Protein AF-Q0V492-F1 (afdb_monomer)

Radius of gyration: 30.34 Å; Cα contacts (8 Å, |Δi|>4): 897; chains: 1; bounding box: 84×51×76 Å

Secondary structure (DSSP, 8-state):
-EEEE---EE-SS-SS-TTSSTTEE--SSS-TTTTPPPPTTS-EE-PPPEEEE----GGG--GGGS-TT-------TT--SSS------------TTHHHHHHSS--SS--TTS----HHHHTT-----S----TTTS-S-GGG----SEEEE-SSHHHHHHHHHHHHHTT--EEEESS----STTSS---TTSEEEE-TT---EEE-TTSSEEEEETT-BHHHHHHHHGGGTEEES--SSTTSBHHHHHHT----TTHHHH-SSGGGEEEEEEEESEEEEE-TTSTTHHHHHGGGTSTTSS-EEEEEEEEEEE-S-EEEEEEEE-GGGHHHHHHHHHHHHHHGGGGTTEEEEEEEEEETTTTEEEEEEEEEE--SS--GGGGHHHHSSS---SEEEEEEE-HHHHHHTTGGG--TTS------------HHHHHHHHHHHHHHHHHHHTT-TT-EEEEE-----HHHHHHHHHTT---

pLDDT: mean 84.56, std 12.7, range [38.19, 98.75]

Structure (mmCIF, N/CA/C/O backbone):
data_AF-Q0V492-F1
#
_entry.id   AF-Q0V492-F1
#
loop_
_atom_site.group_PDB
_atom_site.id
_atom_site.type_symbol
_atom_site.label_atom_id
_atom_site.label_alt_id
_atom_site.label_comp_id
_atom_site.label_asym_id
_atom_site.label_entity_id
_atom_site.label_seq_id
_atom_site.pdbx_PDB_ins_code
_atom_site.Cartn_x
_atom_site.Cartn_y
_atom_site.Cartn_z
_atom_site.occupancy
_atom_site.B_iso_or_equiv
_atom_site.auth_seq_id
_atom_site.auth_comp_id
_atom_site.auth_asym_id
_atom_site.auth_atom_id
_atom_site.pdbx_PDB_model_num
ATOM 1 N N . MET A 1 1 ? -42.479 15.605 12.321 1.00 64.88 1 MET A N 1
ATOM 2 C CA . MET A 1 1 ? -41.892 15.436 13.664 1.00 64.88 1 MET A CA 1
ATOM 3 C C . MET A 1 1 ? -42.293 14.066 14.164 1.00 64.88 1 MET A C 1
ATOM 5 O O . MET A 1 1 ? -43.455 13.711 13.998 1.00 64.88 1 MET A O 1
ATOM 9 N N . THR A 1 2 ? -41.353 13.321 14.733 1.00 66.19 2 THR A N 1
ATOM 10 C CA . THR A 1 2 ? -41.607 12.007 15.338 1.00 66.19 2 THR A CA 1
ATOM 11 C C . THR A 1 2 ? -41.116 12.039 16.770 1.00 66.19 2 THR A C 1
ATOM 13 O O . THR A 1 2 ? -40.063 12.609 17.050 1.00 66.19 2 THR A O 1
ATOM 16 N N . ALA A 1 3 ? -41.905 11.446 17.656 1.00 72.19 3 ALA A N 1
ATOM 17 C CA . ALA A 1 3 ? -41.688 11.429 19.090 1.00 72.19 3 ALA A CA 1
ATOM 18 C C . ALA A 1 3 ? -41.591 9.972 19.556 1.00 72.19 3 ALA A C 1
ATOM 20 O O . ALA A 1 3 ? -42.542 9.211 19.382 1.00 72.19 3 ALA A O 1
ATOM 21 N N . VAL A 1 4 ? -40.463 9.591 20.155 1.00 75.62 4 VAL A N 1
ATOM 22 C CA . VAL A 1 4 ? -40.263 8.268 20.762 1.00 75.62 4 VAL A CA 1
ATOM 23 C C . VAL A 1 4 ? -40.067 8.448 22.260 1.00 75.62 4 VAL A C 1
ATOM 25 O O . VAL A 1 4 ? -39.144 9.137 22.695 1.00 75.62 4 VAL A O 1
ATOM 28 N N . ARG A 1 5 ? -40.950 7.837 23.055 1.00 80.75 5 ARG A N 1
ATOM 29 C CA . ARG A 1 5 ? -40.878 7.830 24.521 1.00 80.75 5 ARG A CA 1
ATOM 30 C C . ARG A 1 5 ? -40.485 6.444 25.000 1.00 80.75 5 ARG A C 1
ATOM 32 O O . ARG A 1 5 ? -41.190 5.477 24.714 1.00 80.75 5 ARG A O 1
ATOM 39 N N . PHE A 1 6 ? -39.403 6.364 25.757 1.00 85.44 6 PHE A N 1
ATOM 40 C CA . PHE A 1 6 ? -38.942 5.110 26.341 1.00 85.44 6 PHE A CA 1
ATOM 41 C C . PHE A 1 6 ? -39.705 4.802 27.637 1.00 85.44 6 PHE A C 1
ATOM 43 O O . PHE A 1 6 ? -40.257 5.725 28.252 1.00 85.44 6 PHE A O 1
ATOM 50 N N . PRO A 1 7 ? -39.765 3.527 28.060 1.00 90.62 7 PRO A N 1
ATOM 51 C CA . PRO A 1 7 ? -40.366 3.174 29.336 1.00 90.62 7 PRO A CA 1
ATOM 52 C C . PRO A 1 7 ? -39.579 3.797 30.503 1.00 90.62 7 PRO A C 1
ATOM 54 O O . PRO A 1 7 ? -38.363 3.961 30.431 1.00 90.62 7 PRO A O 1
ATOM 57 N N . THR A 1 8 ? -40.275 4.180 31.575 1.00 91.94 8 THR A N 1
ATOM 58 C CA . THR A 1 8 ? -39.713 4.995 32.675 1.00 91.94 8 THR A CA 1
ATOM 59 C C . THR A 1 8 ? -39.751 4.307 34.036 1.00 91.94 8 THR A C 1
ATOM 61 O O . THR A 1 8 ? -39.538 4.956 35.060 1.00 91.94 8 THR A O 1
ATOM 64 N N . CYS A 1 9 ? -40.051 3.014 34.063 1.00 94.12 9 CYS A N 1
ATOM 65 C CA . CYS A 1 9 ? -40.154 2.219 35.276 1.00 94.12 9 CYS A CA 1
ATOM 66 C C . CYS A 1 9 ? -39.221 1.019 35.165 1.00 94.12 9 CYS A C 1
ATOM 68 O O . CYS A 1 9 ? -39.369 0.211 34.256 1.00 94.12 9 CYS A O 1
ATOM 70 N N . TRP A 1 10 ? -38.267 0.913 36.079 1.00 95.94 10 TRP A N 1
ATOM 71 C CA . TRP A 1 10 ? -37.263 -0.141 36.133 1.00 95.94 10 TRP A CA 1
ATOM 72 C C . TRP A 1 10 ? -37.619 -1.176 37.207 1.00 95.94 10 TRP A C 1
ATOM 74 O O . TRP A 1 10 ? -38.143 -0.832 38.271 1.00 95.94 10 TRP A O 1
ATOM 84 N N . ASP A 1 11 ? -37.322 -2.451 36.949 1.00 95.75 11 ASP A N 1
ATOM 85 C CA . ASP A 1 11 ? -37.588 -3.573 37.868 1.00 95.75 11 ASP A CA 1
ATOM 86 C C . ASP A 1 11 ? -36.798 -3.530 39.187 1.00 95.75 11 ASP A C 1
ATOM 88 O O . ASP A 1 11 ? -37.093 -4.275 40.128 1.00 95.75 11 ASP A O 1
ATOM 92 N N . GLY A 1 12 ? -35.819 -2.627 39.283 1.00 94.38 12 GLY A N 1
ATOM 93 C CA . GLY A 1 12 ? -34.984 -2.440 40.464 1.00 94.38 12 GLY A CA 1
ATOM 94 C C . GLY A 1 12 ? -33.934 -3.531 40.663 1.00 94.38 12 GLY A C 1
ATOM 95 O O . GLY A 1 12 ? -33.295 -3.564 41.715 1.00 94.38 12 GLY A O 1
ATOM 96 N N . LYS A 1 13 ? -33.780 -4.451 39.703 1.00 94.19 13 LYS A N 1
ATOM 97 C CA . LYS A 1 13 ? -32.940 -5.647 39.824 1.00 94.19 13 LYS A CA 1
ATOM 98 C C . LYS A 1 13 ? -32.004 -5.828 38.637 1.00 94.19 13 LYS A C 1
ATOM 100 O O . LYS A 1 13 ? -30.811 -6.034 38.847 1.00 94.19 13 LYS A O 1
ATOM 105 N N . ASN A 1 14 ? -32.521 -5.779 37.414 1.00 92.62 14 ASN A N 1
ATOM 106 C CA . ASN A 1 14 ? -31.795 -6.174 36.213 1.00 92.62 14 ASN A CA 1
ATOM 107 C C . ASN A 1 14 ? -31.363 -4.945 35.422 1.00 92.62 14 ASN A C 1
ATOM 109 O O . ASN A 1 14 ? -32.200 -4.245 34.870 1.00 92.62 14 ASN A O 1
ATOM 113 N N . LEU A 1 15 ? -30.058 -4.691 35.317 1.00 87.56 15 LEU A N 1
ATOM 114 C CA . LEU A 1 15 ? -29.553 -3.586 34.487 1.00 87.56 15 LEU A CA 1
ATOM 115 C C . LEU A 1 15 ? -29.897 -3.750 32.997 1.00 87.56 15 LEU A C 1
ATOM 117 O O . LEU A 1 15 ? -29.930 -2.758 32.279 1.00 87.56 15 LEU A O 1
ATOM 121 N N . ASP A 1 16 ? -30.129 -4.988 32.559 1.00 87.19 16 ASP A N 1
ATOM 122 C CA . ASP A 1 16 ? -30.581 -5.362 31.222 1.00 87.19 16 ASP A CA 1
ATOM 123 C C . ASP A 1 16 ? -31.270 -6.740 31.289 1.00 87.19 16 ASP A C 1
ATOM 125 O O . ASP A 1 16 ? -31.005 -7.527 32.206 1.00 87.19 16 ASP A O 1
ATOM 129 N N . SER A 1 17 ? -32.143 -7.051 30.333 1.00 87.31 17 SER A N 1
ATOM 130 C CA . SER A 1 17 ? -32.828 -8.346 30.202 1.00 87.31 17 SER A CA 1
ATOM 131 C C . SER A 1 17 ? -32.374 -9.069 28.926 1.00 87.31 17 SER A C 1
ATOM 133 O O . SER A 1 17 ? -31.903 -8.416 28.002 1.00 87.31 17 SER A O 1
ATOM 135 N N . PRO A 1 18 ? -32.516 -10.406 28.807 1.00 89.12 18 PRO A N 1
ATOM 136 C CA . PRO A 1 18 ? -32.100 -11.128 27.595 1.00 89.12 18 PRO A CA 1
ATOM 137 C C . PRO A 1 18 ? -32.766 -10.648 26.296 1.00 89.12 18 PRO A C 1
ATOM 139 O O . PRO A 1 18 ? -32.228 -10.866 25.217 1.00 89.12 18 PRO A O 1
ATOM 142 N N . ASP A 1 19 ? -33.945 -10.032 26.402 1.00 82.56 19 ASP A N 1
ATOM 143 C CA . ASP A 1 19 ? -34.679 -9.419 25.293 1.00 82.56 19 ASP A CA 1
ATOM 144 C C . ASP A 1 19 ? -34.452 -7.902 25.174 1.00 82.56 19 ASP A C 1
ATOM 146 O O . ASP A 1 19 ? -35.060 -7.263 24.322 1.00 82.56 19 ASP A O 1
ATOM 150 N N . HIS A 1 20 ? -33.617 -7.321 26.039 1.00 84.25 20 HIS A N 1
ATOM 151 C CA . HIS A 1 20 ? -33.344 -5.887 26.150 1.00 84.25 20 HIS A CA 1
ATOM 152 C C . HIS A 1 20 ? -34.578 -4.996 26.379 1.00 84.25 20 HIS A C 1
ATOM 154 O O . HIS A 1 20 ? -34.514 -3.782 26.192 1.00 84.25 20 HIS A O 1
ATOM 160 N N . MET A 1 21 ? -35.711 -5.575 26.793 1.00 86.44 21 MET A N 1
ATOM 161 C CA . MET A 1 21 ? -36.987 -4.868 26.941 1.00 86.44 21 MET A CA 1
ATOM 162 C C . MET A 1 21 ? -37.645 -5.107 28.302 1.00 86.44 21 MET A C 1
ATOM 164 O O . MET A 1 21 ? -38.081 -4.154 28.942 1.00 86.44 21 MET A O 1
ATOM 168 N N . ALA A 1 22 ? -37.706 -6.356 28.769 1.00 93.69 22 ALA A N 1
ATOM 169 C CA . ALA A 1 22 ? -38.491 -6.752 29.940 1.00 93.69 22 ALA A CA 1
ATOM 170 C C . ALA A 1 22 ? -38.016 -6.186 31.290 1.00 93.69 22 ALA A C 1
ATOM 172 O O . ALA A 1 22 ? -38.748 -6.303 32.266 1.00 93.69 22 ALA A O 1
ATOM 173 N N . HIS A 1 23 ? -36.817 -5.602 31.370 1.00 94.56 23 HIS A N 1
ATOM 174 C CA . HIS A 1 23 ? -36.332 -4.922 32.578 1.00 94.56 23 HIS A CA 1
ATOM 175 C C . HIS A 1 23 ? -36.946 -3.519 32.766 1.00 94.56 23 HIS A C 1
ATOM 177 O O . HIS A 1 23 ? -36.771 -2.908 33.825 1.00 94.56 23 HIS A O 1
ATOM 183 N N . MET A 1 24 ? -37.668 -3.005 31.760 1.00 95.19 24 MET A N 1
ATOM 184 C CA . MET A 1 24 ? -38.299 -1.685 31.754 1.00 95.19 24 MET A CA 1
ATOM 185 C C . MET A 1 24 ? -39.798 -1.774 31.426 1.00 95.19 24 MET A C 1
ATOM 187 O O . MET A 1 24 ? -40.233 -2.554 30.584 1.00 95.19 24 MET A O 1
ATOM 191 N N . SER A 1 25 ? -40.603 -0.902 32.033 1.00 94.50 25 SER A N 1
ATOM 192 C CA . SER A 1 25 ? -42.044 -0.779 31.787 1.00 94.50 25 SER A CA 1
ATOM 193 C C . SER A 1 25 ? -42.487 0.680 31.699 1.00 94.50 25 SER A C 1
ATOM 195 O O . SER A 1 25 ? -41.848 1.593 32.231 1.00 94.50 25 SER A O 1
ATOM 197 N N . TYR A 1 26 ? -43.603 0.916 31.010 1.00 93.56 26 TYR A N 1
ATOM 198 C CA . TYR A 1 26 ? -44.314 2.191 31.082 1.00 93.56 26 TYR A CA 1
ATOM 199 C C . TYR A 1 26 ? -45.081 2.296 32.416 1.00 93.56 26 TYR A C 1
ATOM 201 O O . TYR A 1 26 ? -45.333 1.262 33.051 1.00 93.56 26 TYR A O 1
ATOM 209 N N . PRO A 1 27 ? -45.443 3.518 32.854 1.00 92.81 27 PRO A N 1
ATOM 210 C CA . PRO A 1 27 ? -46.355 3.720 33.979 1.00 92.81 27 PRO A CA 1
ATOM 211 C C . PRO A 1 27 ? -47.690 2.990 33.778 1.00 92.81 27 PRO A C 1
ATOM 213 O O . PRO A 1 27 ? -48.136 2.821 32.644 1.00 92.81 27 PRO A O 1
ATOM 216 N N . GLU A 1 28 ? -48.356 2.602 34.870 1.00 91.50 28 GLU A N 1
ATOM 217 C CA . GLU A 1 28 ? -49.656 1.904 34.806 1.00 91.50 28 GLU A CA 1
ATOM 218 C C . GLU A 1 28 ? -50.738 2.744 34.113 1.00 91.50 28 GLU A C 1
ATOM 220 O O . GLU A 1 28 ? -51.609 2.218 33.421 1.00 91.50 28 GLU A O 1
ATOM 225 N N . PHE A 1 29 ? -50.676 4.062 34.294 1.00 88.69 29 PHE A N 1
ATOM 226 C CA . PHE A 1 29 ? -51.507 5.046 33.615 1.00 88.69 29 PHE A CA 1
ATOM 227 C C . PHE A 1 29 ? -50.791 6.399 33.566 1.00 88.69 29 PHE A C 1
ATOM 229 O O . PHE A 1 29 ? -49.896 6.681 34.365 1.00 88.69 29 PHE A O 1
ATOM 236 N N . GLY A 1 30 ? -51.213 7.263 32.642 1.00 85.75 30 GLY A N 1
ATOM 237 C CA . GLY A 1 30 ? -50.579 8.563 32.423 1.00 85.75 30 GLY A CA 1
ATOM 238 C C . GLY A 1 30 ? -49.233 8.453 31.700 1.00 85.75 30 GLY A C 1
ATOM 239 O O . GLY A 1 30 ? -48.974 7.497 30.972 1.00 85.75 30 GLY A O 1
ATOM 240 N N . SER A 1 31 ? -48.386 9.462 31.871 1.00 80.62 31 SER A N 1
ATOM 241 C CA . SER A 1 31 ? -47.044 9.538 31.299 1.00 80.62 31 SER A CA 1
ATOM 242 C C . SER A 1 31 ? -46.027 9.981 32.353 1.00 80.62 31 SER A C 1
ATOM 244 O O . SER A 1 31 ? -46.379 10.276 33.499 1.00 80.62 31 SER A O 1
ATOM 246 N N . PHE A 1 32 ? -44.750 10.044 31.975 1.00 78.56 32 PHE A N 1
ATOM 247 C CA . PHE A 1 32 ? -43.713 10.597 32.845 1.00 78.56 32 PHE A CA 1
ATOM 248 C C . PHE A 1 32 ? -44.028 12.043 33.256 1.00 78.56 32 PHE A C 1
ATOM 250 O O . PHE A 1 32 ? -43.902 12.396 34.428 1.00 78.56 32 PHE A O 1
ATOM 257 N N . GLU A 1 33 ? -44.496 12.845 32.298 1.00 75.75 33 GLU A N 1
ATOM 258 C CA . GLU A 1 33 ? -44.851 14.257 32.450 1.00 75.75 33 GLU A CA 1
ATOM 259 C C . GLU A 1 33 ? -46.059 14.450 33.379 1.00 75.75 33 GLU A C 1
ATOM 261 O O . GLU A 1 33 ? -46.109 15.418 34.134 1.00 75.75 33 GLU A O 1
ATOM 266 N N . SER A 1 34 ? -47.012 13.510 33.379 1.00 79.75 34 SER A N 1
ATOM 267 C CA . SER A 1 34 ? -48.156 13.536 34.300 1.00 79.75 34 SER A CA 1
ATOM 268 C C . SER A 1 34 ? -47.864 12.888 35.659 1.00 79.75 34 SER A C 1
ATOM 270 O O . SER A 1 34 ? -48.768 12.798 36.487 1.00 79.75 34 SER A O 1
ATOM 272 N N . GLY A 1 35 ? -46.645 12.384 35.881 1.00 79.44 35 GLY A N 1
ATOM 273 C CA . GLY A 1 35 ? -46.267 11.696 37.116 1.00 79.44 35 GLY A CA 1
ATOM 274 C C . GLY A 1 35 ? -46.978 10.359 37.339 1.00 79.44 35 GLY A C 1
ATOM 275 O O . GLY A 1 35 ? -47.270 10.022 38.484 1.00 79.44 35 GLY A O 1
ATOM 276 N N . GLY A 1 36 ? -47.277 9.615 36.268 1.00 86.31 36 GLY A N 1
ATOM 277 C CA . GLY A 1 36 ? -47.921 8.301 36.360 1.00 86.31 36 GLY A CA 1
ATOM 278 C C . GLY A 1 36 ? -47.147 7.321 37.260 1.00 86.31 36 GLY A C 1
ATOM 279 O O . GLY A 1 36 ? -45.912 7.310 37.212 1.00 86.31 36 GLY A O 1
ATOM 280 N N . PRO A 1 37 ? -47.829 6.502 38.087 1.00 90.81 37 PRO A N 1
ATOM 281 C CA . PRO A 1 37 ? -47.158 5.572 38.985 1.00 90.81 37 PRO A CA 1
ATOM 282 C C . PRO A 1 37 ? -46.567 4.389 38.218 1.00 90.81 37 PRO A C 1
ATOM 284 O O . PRO A 1 37 ? -47.153 3.875 37.260 1.00 90.81 37 PRO A O 1
ATOM 287 N N . CYS A 1 38 ? -45.401 3.940 38.670 1.00 94.06 38 CYS A N 1
ATOM 288 C CA . CYS A 1 38 ? -44.792 2.732 38.150 1.00 94.06 38 CYS A CA 1
ATOM 289 C C . CYS A 1 38 ? -45.491 1.475 38.682 1.00 94.06 38 CYS A C 1
ATOM 291 O O . CYS A 1 38 ? -45.895 1.459 39.848 1.00 94.06 38 CYS A O 1
ATOM 293 N N . PRO A 1 39 ? -45.615 0.416 37.861 1.00 96.31 39 PRO A N 1
ATOM 294 C CA . PRO A 1 39 ? -46.238 -0.819 38.302 1.00 96.31 39 PRO A CA 1
ATOM 295 C C . PRO A 1 39 ? -45.417 -1.492 39.395 1.00 96.31 39 PRO A C 1
ATOM 297 O O . PRO A 1 39 ? -44.196 -1.350 39.455 1.00 96.31 39 PRO A O 1
ATOM 300 N N . ALA A 1 40 ? -46.073 -2.310 40.217 1.00 95.88 40 ALA A N 1
ATOM 301 C CA . ALA A 1 40 ? -45.398 -3.059 41.280 1.00 95.88 40 ALA A CA 1
ATOM 302 C C . ALA A 1 40 ? -44.283 -3.991 40.759 1.00 95.88 40 ALA A C 1
ATOM 304 O O . ALA A 1 40 ? -43.347 -4.299 41.494 1.00 95.88 40 ALA A O 1
ATOM 305 N N . SER A 1 41 ? -44.366 -4.429 39.495 1.00 96.00 41 SER A N 1
ATOM 306 C CA . SER A 1 41 ? -43.311 -5.199 38.825 1.00 96.00 41 SER A CA 1
ATOM 307 C C . SER A 1 41 ? -42.068 -4.368 38.490 1.00 96.00 41 SER A C 1
ATOM 309 O O . SER A 1 41 ? -40.988 -4.938 38.388 1.00 96.00 41 SER A O 1
ATOM 311 N N . HIS A 1 42 ? -42.216 -3.047 38.345 1.00 97.31 42 HIS A N 1
ATOM 312 C CA . HIS A 1 42 ? -41.154 -2.110 37.982 1.00 97.31 42 HIS A CA 1
ATOM 313 C C . HIS A 1 42 ? -41.120 -0.894 38.912 1.00 97.31 42 HIS A C 1
ATOM 315 O O . HIS A 1 42 ? -41.354 0.223 38.464 1.00 97.31 42 HIS A O 1
ATOM 321 N N . PRO A 1 43 ? -40.862 -1.076 40.218 1.00 95.50 43 PRO A N 1
ATOM 322 C CA . PRO A 1 43 ? -41.158 -0.058 41.224 1.00 95.50 43 PRO A CA 1
ATOM 323 C C . PRO A 1 43 ? -40.228 1.164 41.184 1.00 95.50 43 PRO A C 1
ATOM 325 O O . PRO A 1 43 ? -40.503 2.151 41.867 1.00 95.50 43 PRO A O 1
ATOM 328 N N . VAL A 1 44 ? -39.120 1.119 40.437 1.00 92.75 44 VAL A N 1
ATOM 329 C CA . VAL A 1 44 ? -38.119 2.192 40.432 1.00 92.75 44 VAL A CA 1
ATOM 330 C C . VAL A 1 44 ? -38.392 3.166 39.293 1.00 92.75 44 VAL A C 1
ATOM 332 O O . VAL A 1 44 ? -38.302 2.814 38.120 1.00 92.75 44 VAL A O 1
ATOM 335 N N . ARG A 1 45 ? -38.699 4.422 39.626 1.00 87.75 45 ARG A N 1
ATOM 336 C CA . ARG A 1 45 ? -38.892 5.478 38.628 1.00 87.75 45 ARG A CA 1
ATOM 337 C C . ARG A 1 45 ? -37.549 5.935 38.062 1.00 87.75 45 ARG A C 1
ATOM 339 O O . ARG A 1 45 ? -36.653 6.310 38.811 1.00 87.75 45 ARG A O 1
ATOM 346 N N . MET A 1 46 ? -37.457 5.963 36.739 1.00 87.12 46 MET A N 1
ATOM 347 C CA . MET A 1 46 ? -36.282 6.409 35.993 1.00 87.12 46 MET A CA 1
ATOM 348 C C . MET A 1 46 ? -36.557 7.742 35.292 1.00 87.12 46 MET A C 1
ATOM 350 O O . MET A 1 46 ? -37.711 8.125 35.084 1.00 87.12 46 MET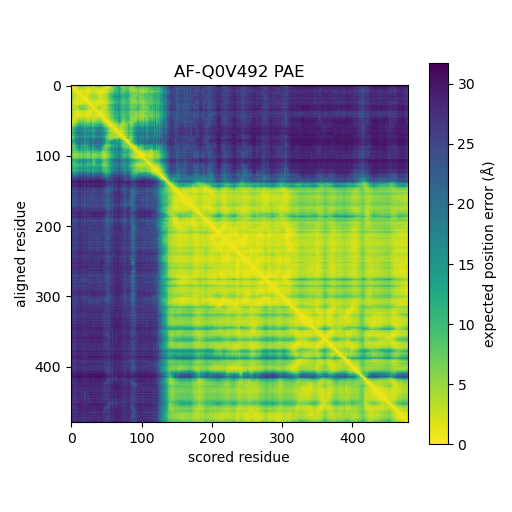 A O 1
ATOM 354 N N . GLY A 1 47 ? -35.494 8.447 34.901 1.00 82.19 47 GLY A N 1
ATOM 355 C CA . GLY A 1 47 ? -35.614 9.610 34.021 1.00 82.19 47 GLY A CA 1
ATOM 356 C C . GLY A 1 47 ? -36.156 9.221 32.649 1.00 82.19 47 GLY A C 1
ATOM 357 O O . GLY A 1 47 ? -35.800 8.173 32.114 1.00 82.19 47 GLY A O 1
ATOM 358 N N . GLN A 1 48 ? -37.016 10.062 32.074 1.00 82.00 48 GLN A N 1
ATOM 359 C CA . GLN A 1 48 ? -37.531 9.824 30.732 1.00 82.00 48 GLN A CA 1
ATOM 360 C C . GLN A 1 48 ? -36.455 10.101 29.691 1.00 82.00 48 GLN A C 1
ATOM 362 O O . GLN A 1 48 ? -35.938 11.213 29.585 1.00 82.00 48 GLN A O 1
ATOM 367 N N . LEU A 1 49 ? -36.176 9.087 28.878 1.00 79.25 49 LEU A N 1
ATOM 368 C CA . LEU A 1 49 ? -35.566 9.298 27.577 1.00 79.25 49 LEU A CA 1
ATOM 369 C C . LEU A 1 49 ? -36.687 9.599 26.584 1.00 79.25 49 LEU A C 1
ATOM 371 O O . LEU A 1 49 ? -37.670 8.859 26.472 1.00 79.25 49 LEU A O 1
ATOM 375 N N . PHE A 1 50 ? -36.549 10.730 25.907 1.00 75.75 50 PHE A N 1
ATOM 376 C CA . PHE A 1 50 ? -37.487 11.221 24.914 1.00 75.75 50 PHE A CA 1
ATOM 377 C C . PHE A 1 50 ? -36.690 11.702 23.707 1.00 75.75 50 PHE A C 1
ATOM 379 O O . PHE A 1 50 ? -35.840 12.583 23.837 1.00 75.75 50 PHE A O 1
ATOM 386 N N . TYR A 1 51 ? -36.958 11.114 22.543 1.00 72.88 51 TYR A N 1
ATOM 387 C CA . TYR A 1 51 ? -36.413 11.599 21.283 1.00 72.88 51 TYR A CA 1
ATOM 388 C C . TYR A 1 51 ? -37.494 12.312 20.501 1.00 72.88 51 TYR A C 1
ATOM 390 O O . TYR A 1 51 ? -38.511 11.722 20.134 1.00 72.88 51 TYR A O 1
ATOM 398 N N . GLU A 1 52 ? -37.228 13.580 20.224 1.00 73.56 52 GLU A N 1
ATOM 399 C CA . GLU A 1 52 ? -37.994 14.388 19.298 1.00 73.56 52 GLU A CA 1
ATOM 400 C C . GLU A 1 52 ? -37.125 14.649 18.079 1.00 73.56 52 GLU A C 1
ATOM 402 O O . GLU A 1 52 ? -36.090 15.311 18.160 1.00 73.56 52 GLU A O 1
ATOM 407 N N . VAL A 1 53 ? -37.531 14.091 16.944 1.00 67.62 53 VAL A N 1
ATOM 408 C CA . VAL A 1 53 ? -36.831 14.324 15.687 1.00 67.62 53 VAL A CA 1
ATOM 409 C C . VAL A 1 53 ? -37.696 15.228 14.818 1.00 67.62 53 VAL A C 1
ATOM 411 O O . VAL A 1 53 ? -38.850 14.921 14.491 1.00 67.62 53 VAL A O 1
ATOM 414 N N . ILE A 1 54 ? -37.136 16.390 14.492 1.00 73.06 54 ILE A N 1
ATOM 415 C CA . ILE A 1 54 ? -37.758 17.434 13.682 1.00 73.06 54 ILE A CA 1
ATOM 416 C C . ILE A 1 54 ? -36.946 17.549 12.395 1.00 73.06 54 ILE A C 1
ATOM 418 O O . ILE A 1 54 ? -35.740 17.778 12.436 1.00 73.06 54 ILE A O 1
ATOM 422 N N . TRP A 1 55 ? -37.611 17.400 11.251 1.00 67.12 55 TRP A N 1
ATOM 423 C CA . TRP A 1 55 ? -36.997 17.597 9.939 1.00 67.12 55 TRP A CA 1
ATOM 424 C C . TRP A 1 55 ? -37.510 18.886 9.329 1.00 67.12 55 TRP A C 1
ATOM 426 O O . TRP A 1 55 ? -38.724 19.083 9.218 1.00 67.12 55 TRP A O 1
ATOM 436 N N . ASP A 1 56 ? -36.581 19.726 8.887 1.00 70.19 56 ASP A N 1
ATOM 437 C CA . ASP A 1 56 ? -36.914 20.851 8.031 1.00 70.19 56 ASP A CA 1
ATOM 438 C C . ASP A 1 56 ? -37.110 20.358 6.592 1.00 70.19 56 ASP A C 1
ATOM 440 O O . ASP A 1 56 ? -36.164 20.059 5.861 1.00 70.19 56 ASP A O 1
ATOM 444 N N . THR A 1 57 ? -38.375 20.230 6.206 1.00 72.75 57 THR A N 1
ATOM 445 C CA . THR A 1 57 ? -38.792 19.810 4.863 1.00 72.75 57 THR A CA 1
ATOM 446 C C . THR A 1 57 ? -39.197 20.993 3.987 1.00 72.75 57 THR A C 1
ATOM 448 O O . THR A 1 57 ? -39.629 20.786 2.855 1.00 72.75 57 THR A O 1
ATOM 451 N N . THR A 1 58 ? -39.045 22.239 4.462 1.00 78.69 58 THR A N 1
ATOM 452 C CA . THR A 1 58 ? -39.519 23.426 3.727 1.00 78.69 58 THR A CA 1
ATOM 453 C C . THR A 1 58 ? -38.871 23.565 2.355 1.00 78.69 58 THR A C 1
ATOM 455 O O . THR A 1 58 ? -39.565 23.874 1.390 1.00 78.69 58 THR A O 1
ATOM 458 N N . GLN A 1 59 ? -37.581 23.243 2.235 1.00 73.56 59 GLN A N 1
ATOM 459 C CA . GLN A 1 59 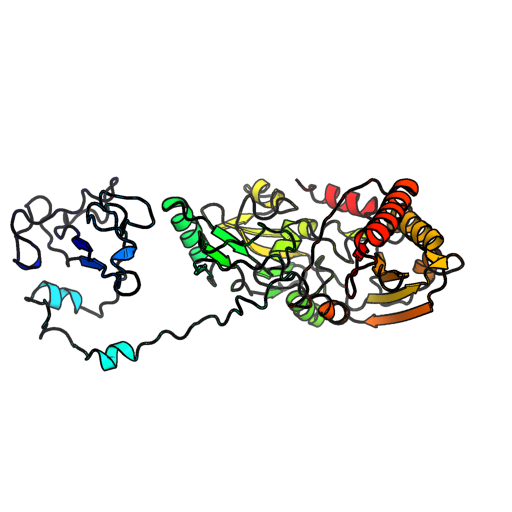? -36.858 23.267 0.958 1.00 73.56 59 GLN A CA 1
ATOM 460 C C . GLN A 1 59 ? -37.359 22.240 -0.076 1.00 73.56 59 GLN A C 1
ATOM 462 O O . GLN A 1 59 ? -37.034 22.359 -1.253 1.00 73.56 59 GLN A O 1
ATOM 467 N N . PHE A 1 60 ? -38.148 21.247 0.346 1.00 68.19 60 PHE A N 1
ATOM 468 C CA . PHE A 1 60 ? -38.703 20.197 -0.515 1.00 68.19 60 PHE A CA 1
ATOM 469 C C . PHE A 1 60 ? -40.230 20.287 -0.651 1.00 68.19 60 PHE A C 1
ATOM 471 O O . PHE A 1 60 ? -40.858 19.415 -1.243 1.00 68.19 60 P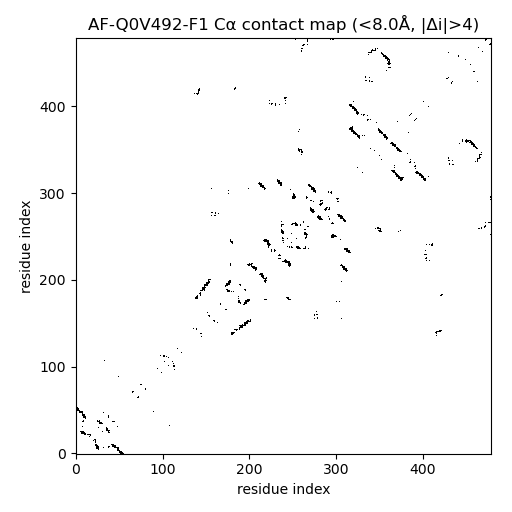HE A O 1
ATOM 478 N N . ASN A 1 61 ? -40.851 21.330 -0.095 1.00 74.25 61 ASN A N 1
ATOM 479 C CA . ASN A 1 61 ? -42.301 21.487 -0.052 1.00 74.25 61 ASN A CA 1
ATOM 480 C C . ASN A 1 61 ? -42.850 22.219 -1.291 1.00 74.25 61 ASN A C 1
ATOM 482 O O . ASN A 1 61 ? -43.593 23.197 -1.178 1.00 74.25 61 ASN A O 1
ATOM 486 N N . ASN A 1 62 ? -42.458 21.768 -2.481 1.00 82.75 62 ASN A N 1
ATOM 487 C CA . ASN A 1 62 ? -43.031 22.253 -3.729 1.00 82.75 62 ASN A CA 1
ATOM 488 C C . ASN A 1 62 ? -44.266 21.415 -4.085 1.00 82.75 62 ASN A C 1
ATOM 490 O O . ASN A 1 62 ? -44.149 20.217 -4.316 1.00 82.75 62 ASN A O 1
ATOM 494 N N . LYS A 1 63 ? -45.448 22.039 -4.136 1.00 78.56 63 LYS A N 1
ATOM 495 C CA . LYS A 1 63 ? -46.722 21.342 -4.391 1.00 78.56 63 LYS A CA 1
ATOM 496 C C . LYS A 1 63 ? -46.798 20.676 -5.762 1.00 78.56 63 LYS A C 1
ATOM 498 O O . LYS A 1 63 ? -47.552 19.721 -5.905 1.00 78.56 63 LYS A O 1
ATOM 503 N N . ASP A 1 64 ? -46.030 21.153 -6.736 1.00 83.12 64 ASP A N 1
ATOM 504 C CA . ASP A 1 64 ? -46.008 20.567 -8.080 1.00 83.12 64 ASP A CA 1
ATOM 505 C C . ASP A 1 64 ? -45.353 19.173 -8.099 1.00 83.12 64 ASP A C 1
ATOM 507 O O . ASP A 1 64 ? -45.611 18.385 -9.005 1.00 83.12 64 ASP A O 1
ATOM 511 N N . ASP A 1 65 ? -44.556 18.848 -7.074 1.00 77.44 65 ASP A N 1
ATOM 512 C CA . ASP A 1 65 ? -43.890 17.552 -6.907 1.00 77.44 65 ASP A CA 1
ATOM 513 C C . ASP A 1 65 ? -44.729 16.556 -6.075 1.00 77.44 65 ASP A C 1
ATOM 515 O O . ASP A 1 65 ? -44.288 15.440 -5.791 1.00 77.44 65 ASP A O 1
ATOM 519 N N . TRP A 1 66 ? -45.939 16.948 -5.652 1.00 86.00 66 TRP A N 1
ATOM 520 C CA . TRP A 1 66 ? -46.817 16.099 -4.848 1.00 86.00 66 TRP A CA 1
ATOM 521 C C . TRP A 1 66 ? -47.625 15.140 -5.736 1.00 86.00 66 TRP A C 1
ATOM 523 O O . TRP A 1 66 ? -48.017 15.497 -6.850 1.00 86.00 66 TRP A O 1
ATOM 533 N N . PRO A 1 67 ? -47.933 13.928 -5.245 1.00 82.56 67 PRO A N 1
ATOM 534 C CA . PRO A 1 67 ? -48.890 13.029 -5.872 1.00 82.56 67 PRO A CA 1
ATOM 535 C C . PRO A 1 67 ? -50.193 13.738 -6.262 1.00 82.56 67 PRO A C 1
ATOM 537 O O . PRO A 1 67 ? -50.728 14.556 -5.513 1.00 82.56 67 PRO A O 1
ATOM 540 N N . SER A 1 68 ? -50.750 13.384 -7.423 1.00 85.62 68 SER A N 1
ATOM 541 C CA . SER A 1 68 ? -51.983 13.993 -7.948 1.00 85.62 68 SER A CA 1
ATOM 542 C C . SER A 1 68 ? -53.214 13.770 -7.060 1.00 85.62 68 SER A C 1
ATOM 544 O O . SER A 1 68 ? -54.226 14.443 -7.234 1.00 85.62 68 SER A O 1
ATOM 546 N N . ASP A 1 69 ? -53.142 12.816 -6.130 1.00 87.94 69 ASP A N 1
ATOM 547 C CA . ASP A 1 69 ? -54.170 12.552 -5.120 1.00 87.94 69 ASP A CA 1
ATOM 548 C C . ASP A 1 69 ? -54.047 13.446 -3.867 1.00 87.94 69 ASP A C 1
ATOM 550 O O . ASP A 1 69 ? -54.898 13.379 -2.981 1.00 87.94 69 ASP A O 1
ATOM 554 N N . GLY A 1 70 ? -53.021 14.303 -3.796 1.00 79.38 70 GLY A N 1
ATOM 555 C CA . GLY A 1 70 ? -52.771 15.222 -2.686 1.00 79.38 70 GLY A CA 1
ATOM 556 C C . GLY A 1 70 ? -52.143 14.575 -1.448 1.00 79.38 70 GLY A C 1
ATOM 557 O O . GLY A 1 70 ? -52.047 15.236 -0.411 1.00 79.38 70 GLY A O 1
ATOM 558 N N . SER A 1 71 ? -51.728 13.308 -1.525 1.00 79.62 71 SER A N 1
ATOM 559 C CA . SER A 1 71 ? -51.018 12.635 -0.436 1.00 79.62 71 SER A CA 1
ATOM 560 C C . SER A 1 71 ? -49.628 13.239 -0.197 1.00 79.62 71 SER A C 1
ATOM 562 O O . SER A 1 71 ? -49.009 13.826 -1.083 1.00 79.62 71 SER A O 1
ATOM 564 N N . GLN A 1 72 ? -49.146 13.137 1.043 1.00 77.88 72 GLN A N 1
ATOM 565 C CA . GLN A 1 72 ? -47.862 13.712 1.444 1.00 77.88 72 GLN A CA 1
ATOM 566 C C . GLN A 1 72 ? -46.704 12.884 0.831 1.00 77.88 72 GLN A C 1
ATOM 568 O O . GLN A 1 72 ? -46.677 11.668 1.031 1.00 77.88 72 GLN A O 1
ATOM 573 N N . PRO A 1 73 ? -45.751 13.497 0.099 1.00 73.19 73 PRO A N 1
ATOM 574 C CA . PRO A 1 73 ? -44.735 12.762 -0.659 1.00 73.19 73 PRO A CA 1
ATOM 575 C C . PRO A 1 73 ? -43.556 12.230 0.170 1.00 73.19 73 PRO A C 1
ATOM 577 O O . PRO A 1 73 ? -42.823 11.364 -0.312 1.00 73.19 73 PRO A O 1
ATOM 580 N N . PHE A 1 74 ? -43.304 12.741 1.381 1.00 71.00 74 PHE A N 1
ATOM 581 C CA . PHE A 1 74 ? -42.118 12.338 2.141 1.00 71.00 74 PHE A CA 1
ATOM 582 C C . PHE A 1 74 ? -42.301 10.975 2.808 1.00 71.00 74 PHE A C 1
ATOM 584 O O . PHE A 1 74 ? -43.160 10.786 3.672 1.00 71.00 74 PHE A O 1
ATOM 591 N N . VAL A 1 75 ? -41.408 10.057 2.453 1.00 64.50 75 VAL A N 1
ATOM 592 C CA . VAL A 1 75 ? -41.215 8.763 3.105 1.00 64.50 75 VAL A CA 1
ATOM 593 C C . VAL A 1 75 ? -39.874 8.749 3.829 1.00 64.50 75 VAL A C 1
ATOM 595 O O . VAL A 1 75 ? -38.941 9.468 3.464 1.00 64.50 75 VAL A O 1
ATOM 598 N N . TRP A 1 76 ? -39.763 7.922 4.860 1.00 58.22 76 TRP A N 1
ATOM 599 C CA . TRP A 1 76 ? -38.490 7.679 5.522 1.00 58.22 76 TRP A CA 1
ATOM 600 C C . TRP A 1 76 ? -37.483 7.073 4.541 1.00 58.22 76 TRP A C 1
ATOM 602 O O . TRP A 1 76 ? -37.823 6.163 3.788 1.00 58.22 76 TRP A O 1
ATOM 612 N N . SER A 1 77 ? -36.237 7.555 4.548 1.00 54.09 77 SER A N 1
ATOM 613 C CA . SER A 1 77 ? -35.192 7.140 3.592 1.00 54.09 77 SER A CA 1
ATOM 614 C C . SER A 1 77 ? -34.851 5.645 3.643 1.00 54.09 77 SER A C 1
ATOM 616 O O . SER A 1 77 ? -34.270 5.115 2.700 1.00 54.09 77 SER A O 1
ATOM 618 N N . PHE A 1 78 ? -35.234 4.966 4.722 1.00 55.03 78 PHE A N 1
ATOM 619 C CA . PHE A 1 78 ? -35.087 3.528 4.943 1.00 55.03 78 PHE A CA 1
ATOM 620 C C . PHE A 1 78 ? -36.343 2.714 4.571 1.00 55.03 78 PHE A C 1
ATOM 622 O O . PHE A 1 78 ? -36.383 1.512 4.802 1.00 55.03 78 PHE A O 1
ATOM 629 N N . GLY A 1 79 ? -37.370 3.338 3.981 1.00 50.88 79 GLY A N 1
ATOM 630 C CA . GLY A 1 79 ? -38.557 2.647 3.458 1.00 50.88 79 GLY A CA 1
ATOM 631 C C . GLY A 1 79 ? -39.534 2.116 4.515 1.00 50.88 79 GLY A C 1
ATOM 632 O O . GLY A 1 79 ? -40.493 1.434 4.164 1.00 50.88 79 GLY A O 1
ATOM 633 N N . ASP A 1 80 ? -39.324 2.426 5.794 1.00 53.16 80 ASP A N 1
ATOM 634 C CA . ASP A 1 80 ? -40.205 2.003 6.884 1.00 53.16 80 ASP A CA 1
ATOM 635 C C . ASP A 1 80 ? -41.447 2.907 6.970 1.00 53.16 80 ASP A C 1
ATOM 637 O O . ASP A 1 80 ? -41.363 4.087 7.312 1.00 53.16 80 ASP A O 1
ATOM 641 N N . GLY A 1 81 ? -42.615 2.338 6.672 1.00 55.62 81 GLY A N 1
ATOM 642 C CA . GLY A 1 81 ? -43.918 2.991 6.843 1.00 55.62 81 GLY A CA 1
ATOM 643 C C . GLY A 1 81 ? -44.530 2.834 8.242 1.00 55.62 81 GLY A C 1
ATOM 644 O O . GLY A 1 81 ? -45.634 3.322 8.469 1.00 55.62 81 GLY A O 1
ATOM 645 N N . THR A 1 82 ? -43.856 2.134 9.160 1.00 59.06 82 THR A N 1
ATOM 646 C CA . THR A 1 82 ? -44.374 1.728 10.480 1.00 59.06 82 THR A CA 1
ATOM 647 C C . THR A 1 82 ? -43.743 2.477 11.660 1.00 59.06 82 THR A C 1
ATOM 649 O O . THR A 1 82 ? -44.397 2.628 12.689 1.00 59.06 82 THR A O 1
ATOM 652 N N . GLY A 1 83 ? -42.532 3.030 11.500 1.00 53.28 83 GLY A N 1
ATOM 653 C CA . GLY A 1 83 ? -41.914 3.969 12.447 1.00 53.28 83 GLY A CA 1
ATOM 654 C C . GLY A 1 83 ? -41.011 3.345 13.518 1.00 53.28 83 GLY A C 1
ATOM 655 O O . GLY A 1 83 ? -40.689 4.019 14.499 1.00 53.28 83 GLY A O 1
ATOM 656 N N . TYR A 1 84 ? -40.578 2.094 13.344 1.00 54.69 84 TYR A N 1
ATOM 657 C CA . TYR A 1 84 ? -39.793 1.344 14.334 1.00 54.69 84 TYR A CA 1
ATOM 658 C C . TYR A 1 84 ? -38.269 1.530 14.219 1.00 54.69 84 TYR A C 1
ATOM 660 O O . TYR A 1 84 ? -37.542 1.084 15.099 1.00 54.69 84 TYR A O 1
ATOM 668 N N . ALA A 1 85 ? -37.755 2.198 13.182 1.00 57.25 85 ALA A N 1
ATOM 669 C CA . ALA A 1 85 ? -36.310 2.237 12.907 1.00 57.25 85 ALA A CA 1
ATOM 670 C C . ALA A 1 85 ? -35.506 3.362 13.606 1.00 57.25 85 ALA A C 1
ATOM 672 O O . ALA A 1 85 ? -34.404 3.696 13.168 1.00 57.25 85 ALA A O 1
ATOM 673 N N . ASN A 1 86 ? -36.027 3.981 14.670 1.00 58.22 86 ASN A N 1
ATOM 674 C CA . ASN A 1 86 ? -35.285 5.001 15.421 1.00 58.22 86 ASN A CA 1
ATOM 675 C C . ASN A 1 86 ? -34.505 4.350 16.574 1.00 58.22 86 ASN A C 1
ATOM 677 O O . ASN A 1 86 ? -35.086 3.657 17.403 1.00 58.22 86 ASN A O 1
ATOM 681 N N . HIS A 1 87 ? -33.205 4.627 16.661 1.00 47.81 87 HIS A N 1
ATOM 682 C CA . HIS A 1 87 ? -32.343 4.271 17.794 1.00 47.81 87 HIS A CA 1
ATOM 683 C C . HIS A 1 87 ? -31.717 5.545 18.356 1.00 47.81 87 HIS A C 1
ATOM 685 O O . HIS A 1 87 ? -31.460 6.491 17.609 1.00 47.81 87 HIS A O 1
ATOM 691 N N . GLY A 1 88 ? -31.438 5.569 19.654 1.00 54.53 88 GLY A N 1
ATOM 692 C CA . GLY A 1 88 ? -30.632 6.626 20.237 1.00 54.53 88 GLY A CA 1
ATOM 693 C C . GLY A 1 88 ? -29.848 6.140 21.442 1.00 54.53 88 GLY A C 1
ATOM 694 O O . GLY A 1 88 ? -30.232 5.204 22.139 1.00 54.53 88 GLY A O 1
ATOM 695 N N . ASP A 1 89 ? -28.708 6.787 21.642 1.00 46.19 89 ASP A N 1
ATOM 696 C CA . ASP A 1 89 ? -27.779 6.493 22.718 1.00 46.19 89 ASP A CA 1
ATOM 697 C C . ASP A 1 89 ? -27.899 7.585 23.788 1.00 46.19 89 ASP A C 1
ATOM 699 O O . ASP A 1 89 ? -27.906 8.783 23.487 1.00 46.19 89 ASP A O 1
ATOM 703 N N . TYR A 1 90 ? -27.999 7.183 25.054 1.00 55.66 90 TYR A N 1
ATOM 704 C CA . TYR A 1 90 ? -27.935 8.103 26.185 1.00 55.66 90 TYR A CA 1
ATOM 705 C C . TYR A 1 90 ? -26.521 8.112 26.765 1.00 55.66 90 TYR A C 1
ATOM 707 O O . TYR A 1 90 ? -26.033 7.102 27.267 1.00 55.66 90 TYR A O 1
ATOM 715 N N . LEU A 1 91 ? -25.863 9.269 26.712 1.00 49.69 91 LEU A N 1
ATOM 716 C CA . LEU A 1 91 ? -24.564 9.495 27.342 1.00 49.69 91 LEU A CA 1
ATOM 717 C C . LEU A 1 91 ? -24.776 10.222 28.673 1.00 49.69 91 LEU A C 1
ATOM 719 O O . LEU A 1 91 ? -25.269 11.349 28.714 1.00 49.69 91 LEU A O 1
ATOM 723 N N . PHE A 1 92 ? -24.405 9.566 29.772 1.00 60.38 92 PHE A N 1
ATOM 724 C CA . PHE A 1 92 ? -24.593 10.093 31.121 1.00 60.38 92 PHE A CA 1
ATOM 725 C C . PHE A 1 92 ? -23.447 11.042 31.506 1.00 60.38 92 PHE A C 1
ATOM 727 O O . PHE A 1 92 ? -22.317 10.610 31.716 1.00 60.38 92 PHE A O 1
ATOM 734 N N . GLY A 1 93 ? -23.741 12.344 31.587 1.00 63.12 93 GLY A N 1
ATOM 735 C CA . GLY A 1 93 ? -22.771 13.402 31.915 1.00 63.12 93 GLY A CA 1
ATOM 736 C C . GLY A 1 93 ? -23.161 14.272 33.113 1.00 63.12 93 GLY A C 1
ATOM 737 O O . GLY A 1 93 ? -22.673 15.394 33.243 1.00 63.12 93 GLY A O 1
ATOM 738 N N . TRP A 1 94 ? -24.078 13.804 33.963 1.00 75.88 94 TRP A N 1
ATOM 739 C CA . TRP A 1 94 ? -24.553 14.580 35.108 1.00 75.88 94 TRP A CA 1
ATOM 740 C C . TRP A 1 94 ? -23.490 14.636 36.204 1.00 75.88 94 TRP A C 1
ATOM 742 O O . TRP A 1 94 ? -22.866 13.631 36.539 1.00 75.88 94 TRP A O 1
ATOM 752 N N . LYS A 1 95 ? -23.286 15.829 36.766 1.00 73.25 95 LYS A N 1
ATOM 753 C CA . LYS A 1 95 ? -22.341 16.051 37.859 1.00 73.25 95 LYS A CA 1
ATOM 754 C C . LYS A 1 95 ? -23.028 15.831 39.209 1.00 73.25 95 LYS A C 1
ATOM 756 O O . LYS A 1 95 ? -24.057 16.454 39.474 1.00 73.25 95 LYS A O 1
ATOM 761 N N . ASP A 1 96 ? -22.411 15.019 40.064 1.00 84.62 96 ASP A N 1
ATOM 762 C CA . ASP A 1 96 ? -22.866 14.731 41.428 1.00 84.62 96 ASP A CA 1
ATOM 763 C C . ASP A 1 96 ? -24.340 14.249 41.455 1.00 84.62 96 ASP A C 1
ATOM 765 O O . ASP A 1 96 ? -24.750 13.421 40.644 1.00 84.62 96 ASP A O 1
ATOM 769 N N . ASP A 1 97 ? -25.160 14.771 42.363 1.00 84.69 97 ASP A N 1
ATOM 770 C CA . ASP A 1 97 ? -26.581 14.449 42.558 1.00 84.69 97 ASP A CA 1
ATOM 771 C C . ASP A 1 97 ? -27.533 15.257 41.650 1.00 84.69 97 ASP A C 1
ATOM 773 O O . ASP A 1 97 ? -28.742 15.293 41.886 1.00 84.69 97 ASP A O 1
ATOM 777 N N . ALA A 1 98 ? -27.025 15.920 40.603 1.00 82.88 98 ALA A N 1
ATOM 778 C CA . ALA A 1 98 ? -27.841 16.783 39.745 1.00 82.88 98 ALA A CA 1
ATOM 779 C C . ALA A 1 98 ? -29.005 16.042 39.071 1.00 82.88 98 ALA A C 1
ATOM 781 O O . ALA A 1 98 ? -30.110 16.580 39.040 1.00 82.88 98 ALA A O 1
ATOM 782 N N . LEU A 1 99 ? -28.790 14.809 38.592 1.00 81.38 99 LEU A N 1
ATOM 783 C CA . LEU A 1 99 ? -29.884 14.009 38.035 1.00 81.38 99 LEU A CA 1
ATOM 784 C C . LEU A 1 99 ? -30.926 13.684 39.115 1.00 81.38 99 LEU A C 1
ATOM 786 O O . LEU A 1 99 ? -32.115 13.858 38.876 1.00 81.38 99 LEU A O 1
ATOM 790 N N . GLN A 1 100 ? -30.498 13.265 40.309 1.00 83.44 100 GLN A N 1
ATOM 791 C CA . GLN A 1 100 ? -31.422 12.886 41.381 1.00 83.44 100 GLN A CA 1
ATOM 792 C C . GLN A 1 100 ? -32.310 14.066 41.797 1.00 83.44 100 GLN A C 1
ATOM 794 O O . GLN A 1 100 ? -33.529 13.934 41.851 1.00 83.44 100 GLN A O 1
ATOM 799 N N . ARG A 1 101 ? -31.729 15.264 41.956 1.00 83.69 101 ARG A N 1
ATOM 800 C CA . ARG A 1 101 ? -32.499 16.490 42.232 1.00 83.69 101 ARG A CA 1
ATOM 801 C C . ARG A 1 101 ? -33.519 16.827 41.143 1.00 83.69 101 ARG A C 1
ATOM 803 O O . ARG A 1 101 ? -34.555 17.414 41.457 1.00 83.69 101 ARG A O 1
ATOM 810 N N . ALA A 1 102 ? -33.220 16.503 39.885 1.00 79.31 102 ALA A N 1
ATOM 811 C CA . ALA A 1 102 ? -34.132 16.697 38.761 1.00 79.31 102 ALA A CA 1
ATOM 812 C C . ALA A 1 102 ? -35.263 15.658 38.735 1.00 79.31 102 ALA A C 1
ATOM 814 O O . ALA A 1 102 ? -36.366 15.988 38.321 1.00 79.31 102 ALA A O 1
ATOM 815 N N . LEU A 1 103 ? -35.004 14.425 39.184 1.00 77.19 103 LEU A N 1
ATOM 816 C CA . LEU A 1 103 ? -36.007 13.356 39.262 1.00 77.19 103 LEU A CA 1
ATOM 817 C C . LEU A 1 103 ? -36.952 13.517 40.458 1.00 77.19 103 LEU A C 1
ATOM 819 O O . LEU A 1 103 ? -38.135 13.197 40.349 1.00 77.19 103 LEU A O 1
ATOM 823 N N . ASP A 1 104 ? -36.445 14.039 41.576 1.00 80.31 104 ASP A N 1
ATOM 824 C CA . ASP A 1 104 ? -37.215 14.223 42.811 1.00 80.31 104 ASP A CA 1
ATOM 825 C C . ASP A 1 104 ? -38.141 15.453 42.772 1.00 80.31 104 ASP A C 1
ATOM 827 O O . ASP A 1 104 ? -39.020 15.594 43.622 1.00 80.31 104 ASP A O 1
ATOM 831 N N . ASN A 1 105 ? -37.957 16.357 41.802 1.00 76.44 105 ASN A N 1
ATOM 832 C CA . ASN A 1 105 ? -38.711 17.608 41.684 1.00 76.44 105 ASN A CA 1
ATOM 833 C C . ASN A 1 105 ? -39.371 17.738 40.300 1.00 76.44 105 ASN A C 1
ATOM 835 O O . ASN A 1 105 ? -38.839 17.224 39.321 1.00 76.44 105 ASN A O 1
ATOM 839 N N . PRO A 1 106 ? -40.498 18.464 40.164 1.00 67.50 106 PRO A N 1
ATOM 840 C CA . PRO A 1 106 ? -41.091 18.744 38.859 1.00 67.50 106 PRO A CA 1
ATOM 841 C C . PRO A 1 106 ? -40.127 19.583 38.008 1.00 67.50 106 PRO A C 1
ATOM 843 O O . PRO A 1 106 ? -39.915 20.764 38.275 1.00 67.50 106 PRO A O 1
ATOM 846 N N . CYS A 1 107 ? -39.523 18.958 37.002 1.00 67.62 107 CYS A N 1
ATOM 847 C CA . CYS A 1 107 ? -38.539 19.555 36.109 1.00 67.62 107 CYS A CA 1
ATOM 848 C C . CYS A 1 107 ? -38.976 19.256 34.668 1.00 67.62 107 CYS A C 1
ATOM 850 O O . CYS A 1 107 ? -39.011 18.097 34.261 1.00 67.62 107 CYS A O 1
ATOM 852 N N . TYR A 1 108 ? -39.397 20.290 33.930 1.00 64.19 108 TYR A N 1
ATOM 853 C CA . TYR A 1 108 ? -39.875 20.155 32.545 1.00 64.19 108 TYR A CA 1
ATOM 854 C C . TYR A 1 108 ? -39.129 21.108 31.602 1.00 64.19 108 TYR A C 1
ATOM 856 O O . TYR A 1 108 ? -38.126 20.721 31.014 1.00 64.19 108 TYR A O 1
ATOM 864 N N . ILE A 1 109 ? -39.577 22.362 31.489 1.00 62.84 109 ILE A N 1
ATOM 865 C CA . ILE A 1 109 ? -38.869 23.431 30.752 1.00 62.84 109 ILE A CA 1
ATOM 866 C C . ILE A 1 109 ? -38.118 24.346 31.723 1.00 62.84 109 ILE A C 1
ATOM 868 O O . ILE A 1 109 ? -37.024 24.816 31.419 1.00 62.84 109 ILE A O 1
ATOM 872 N N . ASP A 1 110 ? -38.699 24.572 32.900 1.00 65.69 110 ASP A N 1
ATOM 873 C CA . ASP A 1 110 ? -38.087 25.318 33.990 1.00 65.69 110 ASP A CA 1
ATOM 874 C C . ASP A 1 110 ? -37.772 24.350 35.134 1.00 65.69 110 ASP A C 1
ATOM 876 O O . ASP A 1 110 ? -38.642 23.604 35.590 1.00 65.69 110 ASP A O 1
ATOM 880 N N . CYS A 1 111 ? -36.508 24.321 35.544 1.00 73.75 111 CYS A N 1
ATOM 881 C CA . CYS A 1 111 ? -35.994 23.425 36.573 1.00 73.75 111 CYS A CA 1
ATOM 882 C C . CYS A 1 111 ? -35.185 24.248 37.575 1.00 73.75 111 CYS A C 1
ATOM 884 O O . CYS A 1 111 ? -33.960 24.309 37.464 1.00 73.75 111 CYS A O 1
ATOM 886 N N . PRO A 1 112 ? -35.836 24.876 38.569 1.00 77.44 112 PRO A N 1
ATOM 887 C CA . PRO A 1 112 ? -35.165 25.779 39.508 1.00 77.44 112 PRO A CA 1
ATOM 888 C C . PRO A 1 112 ? -34.110 25.078 40.378 1.00 77.44 112 PRO A C 1
ATOM 890 O O . PRO A 1 112 ? -33.249 25.727 40.967 1.00 77.44 112 PRO A O 1
ATOM 893 N N . THR A 1 113 ? -34.155 23.746 40.454 1.00 82.12 113 THR A N 1
ATOM 894 C CA . THR A 1 113 ? -33.185 22.901 41.164 1.00 82.12 113 THR A CA 1
ATOM 895 C C . THR A 1 113 ? -31.919 22.606 40.352 1.00 82.12 113 THR A C 1
ATOM 897 O O . THR A 1 113 ? -30.964 22.032 40.887 1.00 82.12 113 THR A O 1
ATOM 900 N N . LEU A 1 114 ? -31.887 23.003 39.076 1.00 81.81 114 LEU A N 1
ATOM 901 C CA . LEU A 1 114 ? -30.757 22.848 38.169 1.00 81.81 114 LEU A CA 1
ATOM 902 C C . LEU A 1 114 ? -30.210 24.207 37.742 1.00 81.81 114 LEU A C 1
ATOM 904 O O . LEU A 1 114 ? -30.933 25.181 37.551 1.00 81.81 114 LEU A O 1
ATOM 908 N N . LYS A 1 115 ? -28.894 24.264 37.540 1.00 82.88 115 LYS A N 1
ATOM 909 C CA . LYS A 1 115 ? -28.261 25.436 36.945 1.00 82.88 115 LYS A CA 1
ATOM 910 C C . LYS A 1 115 ? -28.544 25.433 35.444 1.00 82.88 115 LYS A C 1
ATOM 912 O O . LYS A 1 115 ? -28.041 24.570 34.730 1.00 82.88 115 LYS A O 1
ATOM 917 N N . THR A 1 116 ? -29.324 26.398 34.980 1.00 77.38 116 THR A N 1
ATOM 918 C CA . THR A 1 116 ? -29.614 26.595 33.558 1.00 77.38 116 THR A CA 1
ATOM 919 C C . THR A 1 116 ? -28.612 27.565 32.928 1.00 77.38 116 THR A C 1
ATOM 921 O O . THR A 1 116 ? -27.927 28.329 33.615 1.00 77.38 116 THR A O 1
ATOM 924 N N . GLN A 1 117 ? -28.491 27.512 31.605 1.00 81.12 117 GLN A N 1
ATOM 925 C CA . GLN A 1 117 ? -27.739 28.479 30.809 1.00 81.12 117 GLN A CA 1
ATOM 926 C C . GLN A 1 117 ? -28.548 28.824 29.560 1.00 81.12 117 GLN A C 1
ATOM 928 O O . GLN A 1 117 ? -29.310 27.992 29.067 1.00 81.12 117 GLN A O 1
ATOM 933 N N . ASP A 1 118 ? -28.410 30.048 29.060 1.00 84.88 118 ASP A N 1
ATOM 934 C CA . ASP A 1 118 ? -29.159 30.483 27.886 1.00 84.88 118 ASP A CA 1
ATOM 935 C C . ASP A 1 118 ? -28.665 29.796 26.599 1.00 84.88 118 ASP A C 1
ATOM 937 O O . ASP A 1 118 ? -27.529 29.320 26.505 1.00 84.88 118 ASP A O 1
ATOM 941 N N . ALA A 1 119 ? -29.525 29.755 25.580 1.00 73.50 119 ALA A N 1
ATOM 942 C CA . ALA A 1 119 ? -29.210 29.106 24.310 1.00 73.50 119 ALA A CA 1
ATOM 943 C C . ALA A 1 119 ? -28.002 29.726 23.591 1.00 73.50 119 ALA A C 1
ATOM 945 O O . ALA A 1 119 ? -27.254 29.007 22.930 1.00 73.50 119 ALA A O 1
ATOM 946 N N . ALA A 1 120 ? -27.755 31.031 23.745 1.00 80.38 120 ALA A N 1
ATOM 947 C CA . ALA A 1 120 ? -26.582 31.665 23.153 1.00 80.38 120 ALA A CA 1
ATOM 948 C C . ALA A 1 120 ? -25.287 31.226 23.857 1.00 80.38 120 ALA A C 1
ATOM 950 O O . ALA A 1 120 ? -24.255 31.099 23.203 1.00 80.38 120 ALA A O 1
ATOM 951 N N . ALA A 1 121 ? -25.324 30.950 25.163 1.00 83.69 121 ALA A N 1
ATOM 952 C CA . ALA A 1 121 ? -24.228 30.337 25.904 1.00 83.69 121 ALA A CA 1
ATOM 953 C C . ALA A 1 121 ? -24.032 28.856 25.534 1.00 83.69 121 ALA A C 1
ATOM 955 O O . ALA A 1 121 ? -22.890 28.447 25.330 1.00 83.69 121 ALA A O 1
ATOM 956 N N . MET A 1 122 ? -25.114 28.080 25.365 1.00 72.31 122 MET A N 1
ATOM 957 C CA . MET A 1 122 ? -25.048 26.688 24.882 1.00 72.31 122 MET A CA 1
ATOM 958 C C . MET A 1 122 ? -24.379 26.598 23.508 1.00 72.31 122 MET A C 1
ATOM 960 O O . MET A 1 122 ? -23.441 25.827 23.323 1.00 72.31 122 MET A O 1
ATOM 964 N N . ASN A 1 123 ? -24.799 27.452 22.573 1.00 74.75 123 ASN A N 1
ATOM 965 C CA . ASN A 1 123 ? -24.310 27.457 21.193 1.00 74.75 123 ASN A CA 1
ATOM 966 C C . ASN A 1 123 ? -22.854 27.935 21.048 1.00 74.75 123 ASN A C 1
ATOM 968 O O . ASN A 1 123 ? -22.275 27.803 19.972 1.00 74.75 123 ASN A O 1
ATOM 972 N N . LYS A 1 124 ? -22.232 28.465 22.112 1.00 79.06 124 LYS A N 1
ATOM 973 C CA . LYS A 1 124 ? -20.779 28.718 22.138 1.00 79.06 124 LYS A CA 1
ATOM 974 C C . LYS A 1 124 ? -19.971 27.430 22.302 1.00 79.06 124 LYS A C 1
ATOM 976 O O . LYS A 1 124 ? -18.784 27.428 21.983 1.00 79.06 124 LYS A O 1
ATOM 981 N N . CYS A 1 125 ? -20.588 26.349 22.786 1.00 66.19 125 CYS A N 1
ATOM 982 C CA . CYS A 1 125 ? -19.971 25.031 22.846 1.00 66.19 125 CYS A CA 1
ATOM 983 C C . CYS A 1 125 ? -19.982 24.411 21.445 1.00 66.19 125 CYS A C 1
ATOM 985 O O . CYS A 1 125 ? -20.866 23.645 21.073 1.00 66.19 125 CYS A O 1
ATOM 987 N N . THR A 1 126 ? -19.001 24.805 20.642 1.00 60.69 126 THR A N 1
ATOM 988 C CA . THR A 1 126 ? -18.731 24.193 19.345 1.00 60.69 126 THR A CA 1
ATOM 989 C C . THR A 1 126 ? -17.601 23.191 19.525 1.00 60.69 126 THR A C 1
ATOM 991 O O . THR A 1 126 ? -16.575 23.496 20.132 1.00 60.69 126 THR A O 1
ATOM 994 N N . VAL A 1 127 ? -17.796 21.967 19.035 1.00 50.66 127 VAL A N 1
ATOM 995 C CA . VAL A 1 127 ? -16.677 21.049 18.836 1.00 50.66 127 VAL A CA 1
ATOM 996 C C . VAL A 1 127 ? -16.106 21.404 17.479 1.00 50.66 127 VAL A C 1
ATOM 998 O O . VAL A 1 127 ? -16.722 21.131 16.447 1.00 50.66 127 VAL A O 1
ATOM 1001 N N . ASP A 1 128 ? -14.951 22.062 17.484 1.00 48.91 128 ASP A N 1
ATOM 1002 C CA . ASP A 1 128 ? -14.208 22.286 16.255 1.00 48.91 128 ASP A CA 1
ATOM 1003 C C . ASP A 1 128 ? -14.001 20.952 15.546 1.00 48.91 128 ASP A C 1
ATOM 1005 O O . ASP A 1 128 ? -13.763 19.918 16.174 1.00 48.91 128 ASP A O 1
ATOM 1009 N N . ARG A 1 129 ? -14.083 20.974 14.215 1.00 38.19 129 ARG A N 1
ATOM 1010 C CA . ARG A 1 129 ? -13.801 19.803 13.391 1.00 38.19 129 ARG A CA 1
ATOM 1011 C C . ARG A 1 129 ? -12.409 19.273 13.751 1.00 38.19 129 ARG A C 1
ATOM 1013 O O . ARG A 1 129 ? -11.399 19.836 13.334 1.00 38.19 129 ARG A O 1
ATOM 1020 N N . VAL A 1 130 ? -12.382 18.181 14.514 1.00 46.34 130 VAL A N 1
ATOM 1021 C CA . VAL A 1 130 ? -11.159 17.658 15.144 1.00 46.34 130 VAL A CA 1
ATOM 1022 C C . VAL A 1 130 ? -10.176 17.126 14.094 1.00 46.34 130 VAL A C 1
ATOM 1024 O O . VAL A 1 130 ? -8.967 17.137 14.303 1.00 46.34 130 VAL A O 1
ATOM 1027 N N . VAL A 1 131 ? -10.687 16.734 12.919 1.00 42.72 131 VAL A N 1
ATOM 1028 C CA . VAL A 1 131 ? -9.892 16.213 11.802 1.00 42.72 131 VAL A CA 1
ATOM 1029 C C . VAL A 1 131 ? -10.139 17.029 10.530 1.00 42.72 131 VAL A C 1
ATOM 1031 O O . VAL A 1 131 ? -11.184 16.939 9.878 1.00 42.72 131 VAL A O 1
ATOM 1034 N N . LYS A 1 132 ? -9.142 17.818 10.118 1.00 43.38 132 LYS A N 1
ATOM 1035 C CA . LYS A 1 132 ? -9.103 18.478 8.802 1.00 43.38 132 LYS A CA 1
ATOM 1036 C C . LYS A 1 132 ? -8.627 17.507 7.712 1.00 43.38 132 LYS A C 1
ATOM 1038 O O . LYS A 1 132 ? -7.538 17.658 7.177 1.00 43.38 132 LYS A O 1
ATOM 1043 N N . GLU A 1 133 ? -9.431 16.501 7.370 1.00 42.22 133 GLU A N 1
ATOM 1044 C CA . GLU A 1 133 ? -9.182 15.700 6.161 1.00 42.22 133 GLU A CA 1
ATOM 1045 C C . GLU A 1 133 ? -9.628 16.454 4.889 1.00 42.22 133 GLU A C 1
ATOM 1047 O O . GLU A 1 133 ? -10.788 16.858 4.759 1.00 42.22 133 GLU A O 1
ATOM 1052 N N . GLU A 1 134 ? -8.727 16.658 3.928 1.00 46.44 134 GLU A N 1
ATOM 1053 C CA . GLU A 1 134 ? -9.120 17.096 2.585 1.00 46.44 134 GLU A CA 1
ATOM 1054 C C . GLU A 1 134 ? -9.795 15.925 1.860 1.00 46.44 134 GLU A C 1
ATOM 1056 O O . GLU A 1 134 ? -9.136 15.063 1.272 1.00 46.44 134 GLU A O 1
ATOM 1061 N N . ILE A 1 135 ? -11.130 15.890 1.923 1.00 46.06 135 ILE A N 1
ATOM 1062 C CA . ILE A 1 135 ? -11.978 14.845 1.324 1.00 46.06 135 ILE A CA 1
ATOM 1063 C C . ILE A 1 135 ? -11.698 14.716 -0.190 1.00 46.06 135 ILE A C 1
ATOM 1065 O O . ILE A 1 135 ? -11.761 13.612 -0.739 1.00 46.06 135 ILE A O 1
ATOM 1069 N N . ASP A 1 136 ? -11.258 15.813 -0.820 1.00 44.25 136 ASP A N 1
ATOM 1070 C CA . ASP A 1 136 ? -11.008 15.923 -2.258 1.00 44.25 136 ASP A CA 1
ATOM 1071 C C . ASP A 1 136 ? -9.530 15.817 -2.684 1.00 44.25 136 ASP A C 1
ATOM 1073 O O . ASP A 1 136 ? -9.267 15.630 -3.866 1.00 44.25 136 ASP A O 1
ATOM 1077 N N . ALA A 1 137 ? -8.535 15.863 -1.793 1.00 42.28 137 ALA A N 1
ATOM 1078 C CA . ALA A 1 137 ? -7.120 15.874 -2.219 1.00 42.28 137 ALA A CA 1
ATOM 1079 C C . ALA A 1 137 ? -6.402 14.518 -2.112 1.00 42.28 137 ALA A C 1
ATOM 1081 O O . ALA A 1 137 ? -5.292 14.349 -2.611 1.00 42.28 137 ALA A O 1
ATOM 1082 N N . CYS A 1 138 ? -7.025 13.521 -1.479 1.00 50.28 138 CYS A N 1
ATOM 1083 C CA . CYS A 1 138 ? -6.355 12.263 -1.126 1.00 50.28 138 CYS A CA 1
ATOM 1084 C C . CYS A 1 138 ? -6.540 11.110 -2.129 1.00 50.28 138 CYS A C 1
ATOM 1086 O O . CYS A 1 138 ? -6.206 9.968 -1.799 1.00 50.28 138 CYS A O 1
ATOM 1088 N N . ASN A 1 139 ? -7.069 11.361 -3.332 1.00 55.50 139 ASN A N 1
ATOM 1089 C CA . ASN A 1 139 ? -7.283 10.310 -4.329 1.00 55.50 139 ASN A CA 1
ATOM 1090 C C . ASN A 1 139 ? -6.256 10.385 -5.455 1.00 55.50 139 ASN A C 1
ATOM 1092 O O . ASN A 1 139 ? -6.056 11.419 -6.079 1.00 55.50 139 ASN A O 1
ATOM 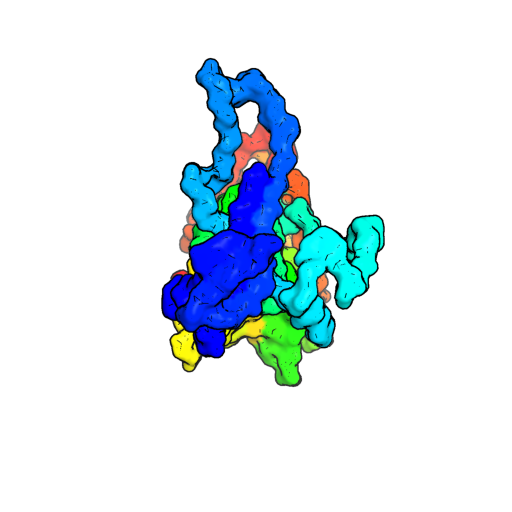1096 N N . TYR A 1 140 ? -5.651 9.237 -5.760 1.00 57.94 140 TYR A N 1
ATOM 1097 C CA . TYR A 1 140 ? -4.649 9.127 -6.822 1.00 57.94 140 TYR A CA 1
ATOM 1098 C C . TYR A 1 140 ? -5.205 9.386 -8.239 1.00 57.94 140 TYR A C 1
ATOM 1100 O O . TYR A 1 140 ? -4.447 9.712 -9.153 1.00 57.94 140 TYR A O 1
ATOM 1108 N N . ALA A 1 141 ? -6.516 9.219 -8.447 1.00 60.69 141 ALA A N 1
ATOM 1109 C CA . ALA A 1 141 ? -7.153 9.364 -9.754 1.00 60.69 141 ALA A CA 1
ATOM 1110 C C . ALA A 1 141 ? -8.502 10.084 -9.659 1.00 60.69 141 ALA A C 1
ATOM 1112 O O . ALA A 1 141 ? -9.411 9.622 -8.964 1.00 60.69 141 ALA A O 1
ATOM 1113 N N . ALA A 1 142 ? -8.665 11.151 -10.451 1.00 64.12 142 ALA A N 1
ATOM 1114 C CA . ALA A 1 142 ? -9.888 11.948 -10.437 1.00 64.12 142 ALA A CA 1
ATOM 1115 C C . ALA A 1 142 ? -11.132 11.223 -10.973 1.00 64.12 142 ALA A C 1
ATOM 1117 O O . ALA A 1 142 ? -12.265 11.588 -10.674 1.00 64.12 142 ALA A O 1
ATOM 1118 N N . SER A 1 143 ? -10.943 10.148 -11.735 1.00 62.31 143 SER A N 1
ATOM 1119 C CA . SER A 1 143 ? -12.038 9.295 -12.203 1.00 62.31 143 SER A CA 1
ATOM 1120 C C . SER A 1 143 ? -12.720 8.495 -11.089 1.00 62.31 143 SER A C 1
ATOM 1122 O O . SER A 1 143 ? -13.776 7.921 -11.335 1.00 62.31 143 SER A O 1
ATOM 1124 N N . ASN A 1 144 ? -12.134 8.440 -9.888 1.00 68.31 144 ASN A N 1
ATOM 1125 C CA . ASN A 1 144 ? -12.628 7.620 -8.780 1.00 68.31 144 ASN A CA 1
ATOM 1126 C C . ASN A 1 144 ? -13.112 8.441 -7.584 1.00 68.31 144 ASN A C 1
ATOM 1128 O O . ASN A 1 144 ? -13.294 7.883 -6.499 1.00 68.31 144 ASN A O 1
ATOM 1132 N N . TYR A 1 145 ? -13.308 9.751 -7.754 1.00 71.88 145 TYR A N 1
ATOM 1133 C CA . TYR A 1 145 ? -13.950 10.556 -6.723 1.00 71.88 145 TYR A CA 1
ATOM 1134 C C . TYR A 1 145 ? -15.389 10.088 -6.516 1.00 71.88 145 TYR A C 1
ATOM 1136 O O . TYR A 1 145 ? -16.167 9.942 -7.460 1.00 71.88 145 TYR A O 1
ATOM 1144 N N . LYS A 1 146 ? -15.719 9.840 -5.252 1.00 75.94 146 LYS A N 1
ATOM 1145 C CA . LYS A 1 146 ? -17.066 9.594 -4.755 1.00 75.94 146 LYS A CA 1
ATOM 1146 C C . LYS A 1 146 ? -17.227 10.414 -3.483 1.00 75.94 146 LYS A C 1
ATOM 1148 O O . LYS A 1 146 ? -16.274 10.522 -2.711 1.00 75.94 146 LYS A O 1
ATOM 1153 N N . HIS A 1 147 ? -18.411 10.982 -3.298 1.00 82.69 147 HIS A N 1
ATOM 1154 C CA . HIS A 1 147 ? -18.765 11.735 -2.102 1.00 82.69 147 HIS A CA 1
ATOM 1155 C C . HIS A 1 147 ? -19.540 10.795 -1.178 1.00 82.69 147 HIS A C 1
ATOM 1157 O O . HIS A 1 147 ? -20.692 10.503 -1.499 1.00 82.69 147 HIS A O 1
ATOM 1163 N N . PRO A 1 148 ? -18.919 10.254 -0.113 1.00 85.81 148 PRO A N 1
ATOM 1164 C CA . PRO A 1 148 ? -19.629 9.410 0.839 1.00 85.81 148 PRO A CA 1
ATOM 1165 C C . PRO A 1 148 ? -20.670 10.233 1.602 1.00 85.81 148 PRO A C 1
ATOM 1167 O O . PRO A 1 148 ? -20.554 11.457 1.675 1.00 85.81 148 PRO A O 1
ATOM 1170 N N . ASN A 1 149 ? -21.659 9.570 2.203 1.00 86.94 149 ASN A N 1
ATOM 1171 C CA . ASN A 1 149 ? -22.627 10.247 3.070 1.00 86.94 149 ASN A CA 1
ATOM 1172 C C . ASN A 1 149 ? -21.910 10.925 4.246 1.00 86.94 149 ASN A C 1
ATOM 1174 O O . ASN A 1 149 ? -22.141 12.088 4.567 1.00 86.94 149 ASN A O 1
ATOM 1178 N N . SER A 1 150 ? -20.988 10.177 4.847 1.00 86.19 150 SER A N 1
ATOM 1179 C CA . SER A 1 150 ? -20.129 10.618 5.932 1.00 86.19 150 SER A CA 1
ATOM 1180 C C . SER A 1 150 ? -18.804 9.857 5.905 1.00 86.19 150 SER A C 1
ATOM 1182 O O . SER A 1 150 ? -18.659 8.815 5.254 1.00 86.19 150 SER A O 1
ATOM 1184 N N . VAL A 1 151 ? -17.810 10.399 6.603 1.00 88.38 151 VAL A N 1
ATOM 1185 C CA . VAL A 1 151 ? -16.520 9.745 6.825 1.00 88.38 151 VAL A CA 1
ATOM 1186 C C . VAL A 1 151 ? -16.407 9.445 8.312 1.00 88.38 151 VAL A C 1
ATOM 1188 O O . VAL A 1 151 ? -16.494 10.359 9.129 1.00 88.38 151 VAL A O 1
ATOM 1191 N N . PHE A 1 152 ? -16.209 8.175 8.654 1.00 91.31 152 PHE A N 1
ATOM 1192 C CA . PHE A 1 152 ? -15.930 7.745 10.018 1.00 91.31 152 PHE A CA 1
ATOM 1193 C C . PHE A 1 152 ? -14.431 7.515 10.183 1.00 91.31 152 PHE A C 1
ATOM 1195 O O . PHE A 1 152 ? -13.808 6.834 9.370 1.00 91.31 152 PHE A O 1
ATOM 1202 N N . THR A 1 153 ? -13.855 8.061 11.246 1.00 91.50 153 THR A N 1
ATOM 1203 C CA . THR A 1 153 ? -12.457 7.851 11.626 1.00 91.50 153 THR A CA 1
ATOM 1204 C C . THR A 1 153 ? -12.364 7.764 13.142 1.00 91.50 153 THR A C 1
ATOM 1206 O O . THR A 1 153 ? -13.210 8.310 13.853 1.00 91.50 153 THR A O 1
ATOM 1209 N N . HIS A 1 154 ? -11.360 7.049 13.637 1.00 90.50 154 HIS A N 1
ATOM 1210 C CA . HIS A 1 154 ? -11.107 6.922 15.063 1.00 90.50 154 HIS A CA 1
ATOM 1211 C C . HIS A 1 154 ? -9.625 6.633 15.312 1.00 90.50 154 HIS A C 1
ATOM 1213 O O . HIS A 1 154 ? -9.000 5.902 14.548 1.00 90.50 154 HIS A O 1
ATOM 1219 N N . VAL A 1 155 ? -9.075 7.173 16.401 1.00 89.38 155 VAL A N 1
ATOM 1220 C CA . VAL A 1 155 ? -7.660 6.988 16.793 1.00 89.38 155 VAL A CA 1
ATOM 1221 C C . VAL A 1 155 ? -7.376 5.628 17.445 1.00 89.38 155 VAL A C 1
ATOM 1223 O O . VAL A 1 155 ? -6.228 5.215 17.558 1.00 89.38 155 VAL A O 1
ATOM 1226 N N . ASP A 1 156 ? -8.424 4.947 17.904 1.00 89.81 156 ASP A N 1
ATOM 1227 C CA . ASP A 1 156 ? -8.362 3.692 18.663 1.00 89.81 156 ASP A CA 1
ATOM 1228 C C . ASP A 1 156 ? -9.171 2.595 17.958 1.00 89.81 156 ASP A C 1
ATOM 1230 O O . ASP A 1 156 ? -10.303 2.838 17.523 1.00 89.81 156 ASP A O 1
ATOM 1234 N N . ALA A 1 157 ? -8.610 1.385 17.887 1.00 94.25 157 ALA A N 1
ATOM 1235 C CA . ALA A 1 157 ? -9.215 0.208 17.271 1.00 94.25 157 ALA A CA 1
ATOM 1236 C C . ALA A 1 157 ? -10.605 -0.129 17.844 1.00 94.25 157 ALA A C 1
ATOM 1238 O O . ALA A 1 157 ? -11.474 -0.586 17.103 1.00 94.25 157 ALA A O 1
ATOM 1239 N N . ARG A 1 158 ? -10.879 0.184 19.118 1.00 93.88 158 ARG A N 1
ATOM 1240 C CA . ARG A 1 158 ? -12.202 -0.011 19.743 1.00 93.88 158 ARG A CA 1
ATOM 1241 C C . ARG A 1 158 ? -13.307 0.794 19.059 1.00 93.88 158 ARG A C 1
ATOM 1243 O O . ARG A 1 158 ? -14.427 0.309 18.931 1.00 93.88 158 ARG A O 1
ATOM 1250 N N . GLY A 1 159 ? -12.994 1.996 18.574 1.00 92.12 159 GLY A N 1
ATOM 1251 C CA . GLY A 1 159 ? -13.952 2.802 17.813 1.00 92.12 159 GLY A CA 1
ATOM 1252 C C . GLY A 1 159 ? -14.244 2.213 16.434 1.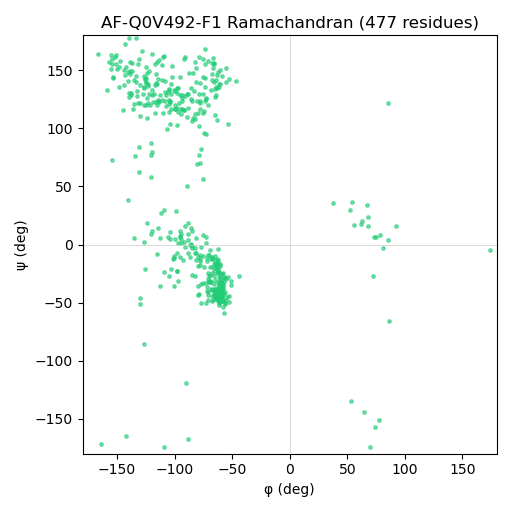00 92.12 159 GLY A C 1
ATOM 1253 O O . GLY A 1 159 ? -15.366 2.311 15.945 1.00 92.12 159 GLY A O 1
ATOM 1254 N N . ILE A 1 160 ? -13.266 1.536 15.828 1.00 94.50 160 ILE A N 1
ATOM 1255 C CA . ILE A 1 160 ? -13.463 0.815 14.567 1.00 94.50 160 ILE A CA 1
ATOM 1256 C C . ILE A 1 160 ? -14.300 -0.450 14.789 1.00 94.50 160 ILE A C 1
ATOM 1258 O O . ILE A 1 160 ? -15.202 -0.706 13.996 1.00 94.50 160 ILE A O 1
ATOM 1262 N N . VAL A 1 161 ? -14.085 -1.188 15.886 1.00 93.88 161 VAL A N 1
ATOM 1263 C CA . VAL A 1 161 ? -14.964 -2.303 16.295 1.00 93.88 161 VAL A CA 1
ATOM 1264 C C . VAL A 1 161 ? -16.406 -1.820 16.443 1.00 93.88 161 VAL A C 1
ATOM 1266 O O . VAL A 1 161 ? -17.303 -2.389 15.825 1.00 93.88 161 VAL A O 1
ATOM 1269 N N . PHE A 1 162 ? -16.621 -0.735 17.196 1.00 91.75 162 PHE A N 1
ATOM 1270 C CA . PHE A 1 162 ? -17.943 -0.131 17.364 1.00 91.75 162 PHE A CA 1
ATOM 1271 C C . PHE A 1 162 ? -18.582 0.224 16.016 1.00 91.75 162 PHE A C 1
ATOM 1273 O O . PHE A 1 162 ? -19.731 -0.138 15.764 1.00 91.75 162 PHE A O 1
ATOM 1280 N N . ALA A 1 163 ? -17.835 0.883 15.125 1.00 91.00 163 ALA A N 1
ATOM 1281 C CA . ALA A 1 163 ? -18.336 1.259 13.808 1.00 91.00 163 ALA A CA 1
ATOM 1282 C C . ALA A 1 163 ? -18.731 0.040 12.969 1.00 91.00 163 ALA A C 1
ATOM 1284 O O . ALA A 1 163 ? -19.831 0.012 12.433 1.00 91.00 163 ALA A O 1
ATOM 1285 N N . VAL A 1 164 ? -17.885 -0.992 12.897 1.00 91.69 164 VAL A N 1
ATOM 1286 C CA . VAL A 1 164 ? -18.182 -2.217 12.135 1.00 91.69 164 VAL A CA 1
ATOM 1287 C C . VAL A 1 164 ? -19.407 -2.938 12.695 1.00 91.69 164 VAL A C 1
ATOM 1289 O O . VAL A 1 164 ? -20.275 -3.348 11.924 1.00 91.69 164 VAL A O 1
ATOM 1292 N N . GLN A 1 165 ? -19.524 -3.055 14.020 1.00 89.38 165 GLN A N 1
ATOM 1293 C CA . GLN A 1 165 ? -20.690 -3.663 14.665 1.00 89.38 165 GLN A CA 1
ATOM 1294 C C . GLN A 1 165 ? -21.972 -2.884 14.353 1.00 89.38 165 GLN A C 1
ATOM 1296 O O . GLN A 1 165 ? -22.974 -3.484 13.968 1.00 89.38 165 GLN A O 1
ATOM 1301 N N . LYS A 1 166 ? -21.936 -1.548 14.450 1.00 89.38 166 LYS A N 1
ATOM 1302 C CA . LYS A 1 166 ? -23.086 -0.695 14.126 1.00 89.38 166 LYS A CA 1
ATOM 1303 C C . LYS A 1 166 ? -23.438 -0.758 12.646 1.00 89.38 166 LYS A C 1
ATOM 1305 O O . LYS A 1 166 ? -24.604 -0.942 12.326 1.00 89.38 166 LYS A O 1
ATOM 1310 N N . PHE A 1 167 ? -22.455 -0.689 11.750 1.00 90.69 167 PHE A N 1
ATOM 1311 C CA . PHE A 1 167 ? -22.703 -0.791 10.313 1.00 90.69 167 PHE A CA 1
ATOM 1312 C C . PHE A 1 167 ? -23.299 -2.142 9.930 1.00 90.69 167 PHE A C 1
ATOM 1314 O O . PHE A 1 167 ? -24.202 -2.188 9.105 1.00 90.69 167 PHE A O 1
ATOM 1321 N N . THR A 1 168 ? -22.847 -3.223 10.565 1.00 87.62 168 THR A N 1
ATOM 1322 C CA . THR A 1 168 ? -23.413 -4.559 10.353 1.00 87.62 168 THR A CA 1
ATOM 1323 C C . THR A 1 168 ? -24.848 -4.635 10.873 1.00 87.62 168 THR A C 1
ATOM 1325 O O . THR A 1 168 ? -25.732 -5.081 10.152 1.00 87.62 168 THR A O 1
ATOM 1328 N N . HIS A 1 169 ? -25.097 -4.154 12.094 1.00 90.69 169 HIS A N 1
ATOM 1329 C CA . HIS A 1 169 ? -26.418 -4.199 12.725 1.00 90.69 169 HIS A CA 1
ATOM 1330 C C . HIS A 1 169 ? -27.476 -3.383 11.972 1.00 90.69 169 HIS A C 1
ATOM 1332 O O . HIS A 1 169 ? -28.623 -3.803 11.885 1.00 90.69 169 HIS A O 1
ATOM 1338 N N . THR A 1 170 ? -27.100 -2.228 11.420 1.00 89.94 170 THR A N 1
ATOM 1339 C CA . THR A 1 170 ? -28.022 -1.356 10.678 1.00 89.94 170 THR A CA 1
ATOM 1340 C C . THR A 1 170 ? -27.974 -1.582 9.165 1.00 89.94 170 THR A C 1
ATOM 1342 O O . THR A 1 170 ? -28.481 -0.745 8.423 1.00 89.94 170 THR A O 1
ATOM 1345 N N . GLU A 1 171 ? -27.259 -2.607 8.693 1.00 92.50 171 GLU A N 1
ATOM 1346 C CA . GLU A 1 171 ? -27.012 -2.860 7.265 1.00 92.50 171 GLU A CA 1
ATOM 1347 C C . GLU A 1 171 ? -26.444 -1.640 6.500 1.00 92.50 171 GLU A C 1
ATOM 1349 O O . GLU A 1 171 ? -26.650 -1.459 5.296 1.00 92.50 171 GLU A O 1
ATOM 1354 N N . THR A 1 172 ? -25.689 -0.780 7.195 1.00 92.44 172 THR A N 1
ATOM 1355 C CA . THR A 1 172 ? -25.050 0.388 6.585 1.00 92.44 172 THR A CA 1
ATOM 1356 C C . THR A 1 172 ? -23.919 -0.077 5.682 1.00 92.44 172 THR A C 1
ATOM 1358 O O . THR A 1 172 ? -22.933 -0.666 6.129 1.00 92.44 172 THR A O 1
ATOM 1361 N N . LYS A 1 173 ? -24.010 0.260 4.395 1.00 93.44 173 LYS A N 1
ATOM 1362 C CA . LYS A 1 173 ? -22.910 0.037 3.456 1.00 93.44 173 LYS A CA 1
ATOM 1363 C C . LYS A 1 173 ? -21.722 0.905 3.845 1.00 93.44 173 LYS A C 1
ATOM 1365 O O . LYS A 1 173 ? -21.865 2.110 4.061 1.00 93.44 173 LYS A O 1
ATOM 1370 N N . PHE A 1 174 ? -20.536 0.314 3.858 1.00 92.19 174 PHE A N 1
ATOM 1371 C CA . PHE A 1 174 ? -19.309 1.058 4.092 1.00 92.19 174 PHE A CA 1
ATOM 1372 C C . PHE A 1 174 ? -18.175 0.597 3.180 1.00 92.19 174 PHE A C 1
ATOM 1374 O O . PHE A 1 174 ? -18.166 -0.521 2.669 1.00 92.19 174 PHE A O 1
ATOM 1381 N N . ALA A 1 175 ? -17.206 1.485 2.975 1.00 91.75 175 ALA A N 1
ATOM 1382 C CA . ALA A 1 175 ? -15.940 1.169 2.327 1.00 91.75 175 ALA A CA 1
ATOM 1383 C C . ALA A 1 175 ? -14.781 1.553 3.244 1.00 91.75 175 ALA A C 1
ATOM 1385 O O . ALA A 1 175 ? -14.865 2.544 3.963 1.00 91.75 175 ALA A O 1
ATOM 1386 N N . VAL A 1 176 ? -13.681 0.802 3.183 1.00 91.75 176 VAL A N 1
ATOM 1387 C CA . VAL A 1 176 ? -12.486 1.067 3.994 1.00 91.75 176 VAL A CA 1
ATOM 1388 C C . VAL A 1 176 ? -11.430 1.791 3.164 1.00 91.75 176 VAL A C 1
ATOM 1390 O O . VAL A 1 176 ? -11.128 1.382 2.036 1.00 91.75 176 VAL A O 1
ATOM 1393 N N . ARG A 1 177 ? -10.844 2.857 3.719 1.00 90.06 177 ARG A N 1
ATOM 1394 C CA . ARG A 1 177 ? -9.787 3.650 3.080 1.00 90.06 177 ARG A CA 1
ATOM 1395 C C . ARG A 1 177 ? -8.587 3.851 4.009 1.00 90.06 177 ARG A C 1
ATOM 1397 O O . ARG A 1 177 ? -8.705 4.480 5.050 1.00 90.06 177 ARG A O 1
ATOM 1404 N N . GLY A 1 178 ? -7.417 3.407 3.544 1.00 90.00 178 GLY A N 1
ATOM 1405 C CA . GLY A 1 178 ? -6.106 3.843 4.043 1.00 90.00 178 GLY A CA 1
ATOM 1406 C C . GLY A 1 178 ? -5.581 5.058 3.272 1.00 90.00 178 GLY A C 1
ATOM 1407 O O . GLY A 1 178 ? -6.242 6.081 3.176 1.00 90.00 178 GLY A O 1
ATOM 1408 N N . GLY A 1 179 ? -4.431 4.943 2.600 1.00 85.94 179 GLY A N 1
ATOM 1409 C CA . GLY A 1 179 ? -3.833 6.073 1.856 1.00 85.94 179 GLY A CA 1
ATOM 1410 C C . GLY A 1 179 ? -4.515 6.492 0.538 1.00 85.94 179 GLY A C 1
ATOM 1411 O O . GLY A 1 179 ? -3.960 7.306 -0.196 1.00 85.94 179 GLY A O 1
ATOM 1412 N N . GLY A 1 180 ? -5.674 5.922 0.179 1.00 82.81 180 GLY A N 1
ATOM 1413 C CA . GLY A 1 180 ? -6.490 6.390 -0.958 1.00 82.81 180 GLY A CA 1
ATOM 1414 C C . GLY A 1 180 ? -5.901 6.197 -2.368 1.00 82.81 180 GLY A C 1
ATOM 1415 O O . GLY A 1 180 ? -6.390 6.799 -3.322 1.00 82.81 180 GLY A O 1
ATOM 1416 N N . HIS A 1 181 ? -4.880 5.349 -2.524 1.00 82.31 181 HIS A N 1
ATOM 1417 C CA . HIS A 1 181 ? -4.100 5.229 -3.763 1.00 82.31 181 HIS A CA 1
ATOM 1418 C C . HIS A 1 181 ? -4.668 4.222 -4.793 1.00 82.31 181 HIS A C 1
ATOM 1420 O O . HIS A 1 181 ? -4.042 3.987 -5.823 1.00 82.31 181 HIS A O 1
ATOM 1426 N N . MET A 1 182 ? -5.831 3.602 -4.549 1.00 79.62 182 MET A N 1
ATOM 1427 C CA . MET A 1 182 ? -6.400 2.609 -5.471 1.00 79.62 182 MET A CA 1
ATOM 1428 C C . MET A 1 182 ? -7.079 3.292 -6.684 1.00 79.62 182 MET A C 1
ATOM 1430 O O . MET A 1 182 ? -8.064 4.015 -6.515 1.00 79.62 182 MET A O 1
ATOM 1434 N N . PRO A 1 183 ? -6.583 3.080 -7.920 1.00 71.56 183 PRO A N 1
ATOM 1435 C CA . PRO A 1 183 ? -7.082 3.730 -9.134 1.00 71.56 183 PRO A CA 1
ATOM 1436 C C . PRO A 1 183 ? -8.239 2.977 -9.812 1.00 71.56 183 PRO A C 1
ATOM 1438 O O . PRO A 1 183 ? -8.646 3.361 -10.910 1.00 71.56 183 PRO A O 1
ATOM 1441 N N . ILE A 1 184 ? -8.811 1.947 -9.189 1.00 74.19 184 ILE A N 1
ATOM 1442 C CA . ILE A 1 184 ? -9.927 1.177 -9.754 1.00 74.19 184 ILE A CA 1
ATOM 1443 C C . ILE A 1 184 ? -11.260 1.753 -9.255 1.00 74.19 184 ILE A C 1
ATOM 1445 O O . ILE A 1 184 ? -11.475 1.890 -8.052 1.00 74.19 184 ILE A O 1
ATOM 1449 N N . ALA A 1 185 ? -12.170 2.094 -10.169 1.00 72.88 185 ALA A N 1
ATOM 1450 C CA . ALA A 1 185 ? -13.502 2.575 -9.803 1.00 72.88 185 ALA A CA 1
ATOM 1451 C C . ALA A 1 185 ? -14.271 1.512 -8.994 1.00 72.88 185 ALA A C 1
ATOM 1453 O O . ALA A 1 185 ? -14.209 0.329 -9.315 1.00 72.88 185 ALA A O 1
ATOM 1454 N N . GLY A 1 186 ? -14.983 1.937 -7.947 1.00 72.38 186 GLY A N 1
ATOM 1455 C CA . GLY A 1 186 ? -15.721 1.036 -7.047 1.00 72.38 186 GLY A CA 1
ATOM 1456 C C . GLY A 1 186 ? -14.871 0.352 -5.967 1.00 72.38 186 GLY A C 1
ATOM 1457 O O . GLY A 1 186 ? -15.420 -0.335 -5.116 1.00 72.38 186 GLY A O 1
ATOM 1458 N N . SER A 1 187 ? -13.552 0.556 -5.954 1.00 75.56 187 SER A N 1
ATOM 1459 C CA . SER A 1 187 ? -12.677 0.092 -4.866 1.00 75.56 187 SER A CA 1
ATOM 1460 C C . SER A 1 187 ? -12.584 1.122 -3.738 1.00 75.56 187 SER A C 1
ATOM 1462 O O . SER A 1 187 ? -12.618 2.314 -4.031 1.00 75.56 187 SER A O 1
ATOM 1464 N N . SER A 1 188 ? -12.422 0.684 -2.477 1.00 77.81 188 SER A N 1
ATOM 1465 C CA . SER A 1 188 ? -12.059 1.501 -1.287 1.00 77.81 188 SER A CA 1
ATOM 1466 C C . SER A 1 188 ? -12.676 2.916 -1.226 1.00 77.81 188 SER A C 1
ATOM 1468 O O . SER A 1 188 ? -12.025 3.890 -0.818 1.00 77.81 188 SER A O 1
ATOM 1470 N N . LYS A 1 189 ? -13.916 3.036 -1.711 1.00 81.12 189 LYS A N 1
ATOM 1471 C CA . LYS A 1 189 ? -14.702 4.256 -1.916 1.00 81.12 189 LYS A CA 1
ATOM 1472 C C . LYS A 1 189 ? -16.172 3.884 -1.879 1.00 81.12 189 LYS A C 1
ATOM 1474 O O . LYS A 1 189 ? -16.547 2.796 -2.305 1.00 81.12 189 LYS A O 1
ATOM 1479 N N . ILE A 1 190 ? -16.988 4.830 -1.449 1.00 87.25 190 ILE A N 1
ATOM 1480 C CA . ILE A 1 190 ? -18.439 4.714 -1.448 1.00 87.25 190 ILE A CA 1
ATOM 1481 C C . ILE A 1 190 ? -19.035 6.083 -1.769 1.00 87.25 190 ILE A C 1
ATOM 1483 O O . ILE A 1 190 ? -18.390 7.108 -1.540 1.00 87.25 190 ILE A O 1
ATOM 1487 N N . ASP A 1 191 ? -20.207 6.092 -2.392 1.00 86.25 191 ASP A N 1
ATOM 1488 C CA . ASP A 1 191 ? -20.961 7.316 -2.656 1.00 86.25 191 ASP A CA 1
ATOM 1489 C C . ASP A 1 191 ? -21.891 7.654 -1.483 1.00 86.25 191 ASP A C 1
ATOM 1491 O O . ASP A 1 191 ? -21.780 7.085 -0.394 1.00 86.25 191 ASP A O 1
ATOM 1495 N N . ALA A 1 192 ? -22.815 8.587 -1.708 1.00 87.31 192 ALA A N 1
ATOM 1496 C CA . ALA A 1 192 ? -23.728 9.098 -0.696 1.00 87.31 192 ALA A CA 1
ATOM 1497 C C . ALA A 1 192 ? -24.673 8.027 -0.114 1.00 87.31 192 ALA A C 1
ATOM 1499 O O . ALA A 1 192 ? -25.424 8.327 0.811 1.00 87.31 192 ALA A O 1
ATOM 1500 N N . THR A 1 193 ? -24.633 6.790 -0.626 1.00 88.56 193 THR A N 1
ATOM 1501 C CA . THR A 1 193 ? -25.384 5.645 -0.097 1.00 88.56 193 THR A CA 1
ATOM 1502 C C . THR A 1 193 ? -24.712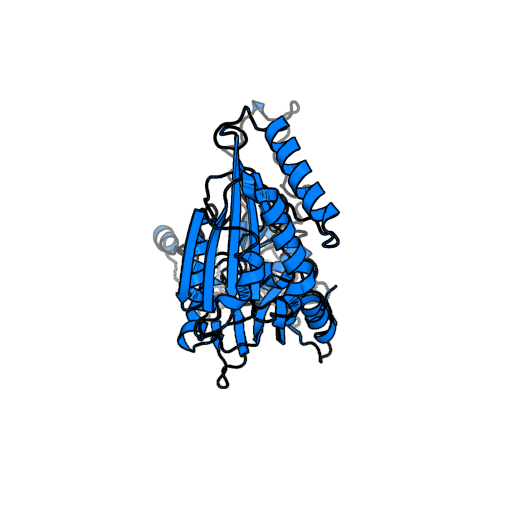 4.951 1.090 1.00 88.56 193 THR A C 1
ATOM 1504 O O . THR A 1 193 ? -25.294 4.020 1.643 1.00 88.56 193 THR A O 1
ATOM 1507 N N . GLY A 1 194 ? -23.511 5.369 1.507 1.00 89.75 194 GLY A N 1
ATOM 1508 C CA . GLY A 1 194 ? -22.860 4.761 2.664 1.00 89.75 194 GLY A CA 1
ATOM 1509 C C . GLY A 1 194 ? -21.709 5.553 3.274 1.00 89.75 194 GLY A C 1
ATOM 1510 O O . GLY A 1 194 ? -21.465 6.715 2.937 1.00 89.75 194 GLY A O 1
ATOM 1511 N N . VAL A 1 195 ? -21.016 4.903 4.209 1.00 91.88 195 VAL A N 1
ATOM 1512 C CA . VAL A 1 195 ? -19.999 5.518 5.073 1.00 91.88 195 VAL A CA 1
ATOM 1513 C C . VAL A 1 195 ? -18.596 5.129 4.632 1.00 91.88 195 VAL A C 1
ATOM 1515 O O . VAL A 1 195 ? -18.292 3.963 4.378 1.00 91.88 195 VAL A O 1
ATOM 1518 N N . LEU A 1 196 ? -17.696 6.103 4.557 1.00 91.12 196 LEU A N 1
ATOM 1519 C CA . LEU A 1 196 ? -16.283 5.821 4.345 1.00 91.12 196 LEU A CA 1
ATOM 1520 C C . LEU A 1 196 ? -15.591 5.639 5.697 1.00 91.12 196 LEU A C 1
ATOM 1522 O O . LEU A 1 196 ? -15.396 6.609 6.423 1.00 91.12 196 LEU A O 1
ATOM 1526 N N . LEU A 1 197 ? -15.193 4.413 6.023 1.00 93.31 197 LEU A N 1
ATOM 1527 C CA . LEU A 1 197 ? -14.377 4.103 7.193 1.00 93.31 197 LEU A CA 1
ATOM 1528 C C . LEU A 1 197 ? -12.906 4.371 6.850 1.00 93.31 197 LEU A C 1
ATOM 1530 O O . LEU A 1 197 ? -12.287 3.655 6.059 1.00 93.31 197 LEU A O 1
ATOM 1534 N N . SER A 1 198 ? -12.355 5.440 7.412 1.00 92.25 198 SER A N 1
ATOM 1535 C CA . SER A 1 198 ? -10.987 5.891 7.175 1.00 92.25 198 SER A CA 1
ATOM 1536 C C . SER A 1 198 ? -10.063 5.416 8.293 1.00 92.25 198 SER A C 1
ATOM 1538 O O . SER A 1 198 ? -10.385 5.555 9.470 1.00 92.25 198 SER A O 1
ATOM 1540 N N . THR A 1 199 ? -8.889 4.889 7.939 1.00 93.00 199 THR A N 1
ATOM 1541 C CA . THR A 1 199 ? -7.853 4.521 8.918 1.00 93.00 199 THR A CA 1
ATOM 1542 C C . THR A 1 199 ? -6.818 5.628 9.125 1.00 93.00 199 THR A C 1
ATOM 1544 O O . THR A 1 199 ? -5.799 5.371 9.757 1.00 93.00 199 THR A O 1
ATOM 1547 N N . THR A 1 200 ? -7.034 6.835 8.581 1.00 90.50 200 THR A N 1
ATOM 1548 C CA . THR A 1 200 ? -6.083 7.969 8.605 1.00 90.50 200 THR A CA 1
ATOM 1549 C C . THR A 1 200 ? -5.547 8.284 10.008 1.00 90.50 200 THR A C 1
ATOM 1551 O O . THR A 1 200 ? -4.372 8.627 10.146 1.00 90.50 200 THR A O 1
ATOM 1554 N N . ASP A 1 201 ? -6.367 8.110 11.046 1.00 92.12 201 ASP A N 1
ATOM 1555 C CA . ASP A 1 201 ? -5.985 8.409 12.430 1.00 92.12 201 ASP A CA 1
ATOM 1556 C C . ASP A 1 201 ? -5.099 7.335 13.087 1.00 92.12 201 ASP A C 1
ATOM 1558 O O . ASP A 1 201 ? -4.456 7.607 14.100 1.00 92.12 201 ASP A O 1
ATOM 1562 N N . PHE A 1 202 ? -4.962 6.147 12.485 1.00 96.25 202 PHE A N 1
ATOM 1563 C CA . PHE A 1 202 ? -3.973 5.143 12.895 1.00 96.25 202 PHE A CA 1
ATOM 1564 C C . PHE A 1 202 ? -2.592 5.526 12.360 1.00 96.25 202 PHE A C 1
ATOM 1566 O O . PHE A 1 202 ? -2.060 4.904 11.440 1.00 96.25 202 PHE A O 1
ATOM 1573 N N . ASN A 1 203 ? -2.021 6.585 12.926 1.00 95.69 203 ASN A N 1
ATOM 1574 C CA . ASN A 1 203 ? -0.755 7.188 12.505 1.00 95.69 203 ASN A CA 1
ATOM 1575 C C . ASN A 1 203 ? 0.432 6.848 13.431 1.00 95.69 203 ASN A C 1
ATOM 1577 O O . ASN A 1 203 ? 1.509 7.433 13.300 1.00 95.69 203 ASN A O 1
ATOM 1581 N N . GLY A 1 204 ? 0.245 5.896 14.350 1.00 96.38 204 GLY A N 1
ATOM 1582 C CA . GLY A 1 204 ? 1.282 5.436 15.270 1.00 96.38 204 GLY A CA 1
ATOM 1583 C C . GLY A 1 204 ? 2.480 4.824 14.544 1.00 96.38 204 GLY A C 1
ATOM 1584 O O . GLY A 1 204 ? 2.323 4.068 13.584 1.00 96.38 204 GLY A O 1
ATOM 1585 N N . LEU A 1 205 ? 3.686 5.152 15.007 1.00 97.75 205 LEU A N 1
ATOM 1586 C CA . LEU A 1 205 ? 4.935 4.652 14.444 1.00 97.75 205 LEU A CA 1
ATOM 1587 C C . LEU A 1 205 ? 5.964 4.453 15.558 1.00 97.75 205 LEU A C 1
ATOM 1589 O O . LEU A 1 205 ? 6.365 5.418 16.208 1.00 97.75 205 LEU A O 1
ATOM 1593 N N . GLN A 1 206 ? 6.379 3.209 15.787 1.00 98.44 206 GLN A N 1
ATOM 1594 C CA . GLN A 1 206 ? 7.258 2.858 16.902 1.00 98.44 206 GLN A CA 1
ATOM 1595 C C . GLN A 1 206 ? 8.304 1.832 16.474 1.00 98.44 206 GLN A C 1
ATOM 1597 O O . GLN A 1 206 ? 7.974 0.801 15.902 1.00 98.44 206 GLN A O 1
ATOM 1602 N N . LEU A 1 207 ? 9.571 2.106 16.782 1.00 98.56 207 LEU A N 1
ATOM 1603 C CA . LEU A 1 207 ? 10.672 1.156 16.627 1.00 98.56 207 LEU A CA 1
ATOM 1604 C C . LEU A 1 207 ? 10.934 0.486 17.976 1.00 98.56 207 LEU A C 1
ATOM 1606 O O . LEU A 1 207 ? 10.986 1.173 18.999 1.00 98.56 207 LEU A O 1
ATOM 1610 N N . ASN A 1 208 ? 11.099 -0.834 17.994 1.00 98.31 208 ASN A N 1
ATOM 1611 C CA . ASN A 1 208 ? 11.442 -1.541 19.224 1.00 98.31 208 ASN A CA 1
ATOM 1612 C C . ASN A 1 208 ? 12.916 -1.315 19.632 1.00 98.31 208 ASN A C 1
ATOM 1614 O O . ASN A 1 208 ? 13.729 -0.807 18.860 1.00 98.31 208 ASN A O 1
ATOM 1618 N N . GLY A 1 209 ? 13.280 -1.704 20.860 1.00 97.62 209 GLY A N 1
ATOM 1619 C CA . GLY A 1 209 ? 14.624 -1.455 21.406 1.00 97.62 209 GLY A CA 1
ATOM 1620 C C . GLY A 1 209 ? 15.764 -2.113 20.614 1.00 97.62 209 GLY A C 1
ATOM 1621 O O . GLY A 1 209 ? 16.831 -1.518 20.469 1.00 97.62 209 GLY A O 1
ATOM 1622 N N . ASN A 1 210 ? 15.518 -3.298 20.046 1.00 97.25 210 ASN A N 1
ATOM 1623 C CA . ASN A 1 210 ? 16.485 -4.030 19.216 1.00 97.25 210 ASN A CA 1
ATOM 1624 C C . ASN A 1 210 ? 16.558 -3.507 17.776 1.00 97.25 210 ASN A C 1
ATOM 1626 O O . ASN A 1 210 ? 17.472 -3.862 17.033 1.00 97.25 210 ASN A O 1
ATOM 1630 N N . LYS A 1 211 ? 15.614 -2.641 17.396 1.00 98.06 211 LYS A N 1
ATOM 1631 C CA . LYS A 1 211 ? 15.464 -2.041 16.073 1.00 98.06 211 LYS A CA 1
ATOM 1632 C C . LYS A 1 211 ? 15.213 -3.031 14.938 1.00 98.06 211 LYS A C 1
ATOM 1634 O O . LYS A 1 211 ? 15.392 -2.650 13.786 1.00 98.06 211 LYS A O 1
ATOM 1639 N N . ASP A 1 212 ? 14.798 -4.259 15.231 1.00 98.38 212 ASP A N 1
ATOM 1640 C CA . ASP A 1 212 ? 14.471 -5.307 14.254 1.00 98.38 212 ASP A CA 1
ATOM 1641 C C . ASP A 1 212 ? 12.980 -5.330 13.868 1.00 98.38 212 ASP A C 1
ATOM 1643 O O . ASP A 1 212 ? 12.623 -5.921 12.848 1.00 98.38 212 ASP A O 1
ATOM 1647 N N . VAL A 1 213 ? 12.121 -4.634 14.626 1.00 98.69 213 VAL A N 1
ATOM 1648 C CA . VAL A 1 213 ? 10.681 -4.514 14.351 1.00 98.69 213 VAL A CA 1
ATOM 1649 C C . VAL A 1 213 ? 10.218 -3.066 14.447 1.00 98.69 213 VAL A C 1
ATOM 1651 O O . VAL A 1 213 ? 10.491 -2.374 15.432 1.00 98.69 213 VAL A O 1
ATOM 1654 N N . VAL A 1 214 ? 9.461 -2.625 13.441 1.00 98.75 214 VAL A N 1
ATOM 1655 C CA . VAL A 1 214 ? 8.736 -1.351 13.454 1.00 98.75 214 VAL A CA 1
ATOM 1656 C C . VAL A 1 214 ? 7.229 -1.596 13.426 1.00 98.75 214 VAL A C 1
ATOM 1658 O O . VAL A 1 214 ? 6.713 -2.235 12.513 1.00 98.75 214 VAL A O 1
ATOM 1661 N N . SER A 1 215 ? 6.519 -1.058 14.411 1.00 98.75 215 SER A N 1
ATOM 1662 C CA . SER A 1 215 ? 5.059 -1.014 14.451 1.00 98.75 215 SER A CA 1
ATOM 1663 C C . SER A 1 215 ? 4.557 0.202 13.684 1.00 98.75 215 SER A C 1
ATOM 1665 O O . SER A 1 215 ? 4.948 1.333 13.978 1.00 98.75 215 SER A O 1
ATOM 1667 N N . VAL A 1 216 ? 3.699 -0.034 12.695 1.00 98.75 216 VAL A N 1
ATOM 1668 C CA . VAL A 1 216 ? 3.227 0.953 11.719 1.00 98.75 216 VAL A CA 1
ATOM 1669 C C . VAL A 1 216 ? 1.702 0.961 11.693 1.00 98.75 216 VAL A C 1
ATOM 1671 O O . VAL A 1 216 ? 1.067 -0.041 11.372 1.00 98.75 216 VAL A O 1
ATOM 1674 N N . GLY A 1 217 ? 1.099 2.103 12.006 1.00 98.38 217 GLY A N 1
ATOM 1675 C CA . GLY A 1 217 ? -0.344 2.293 11.922 1.00 98.38 217 GLY A CA 1
ATOM 1676 C C . GLY A 1 217 ? -0.866 2.274 10.479 1.00 98.38 217 GLY A C 1
ATOM 1677 O O . GLY A 1 217 ? -0.200 2.715 9.536 1.00 98.38 217 GLY A O 1
ATOM 1678 N N . ALA A 1 218 ? -2.085 1.766 10.300 1.00 97.31 218 ALA A N 1
ATOM 1679 C CA . ALA A 1 218 ? -2.710 1.555 8.994 1.00 97.31 218 ALA A CA 1
ATOM 1680 C C . ALA A 1 218 ? -3.016 2.837 8.198 1.00 97.31 218 ALA A C 1
ATOM 1682 O O . ALA A 1 218 ? -3.255 2.766 6.985 1.00 97.31 218 ALA A O 1
ATOM 1683 N N . GLY A 1 219 ? -3.022 3.997 8.861 1.00 95.44 219 GLY A N 1
ATOM 1684 C CA . GLY A 1 219 ? -3.239 5.317 8.266 1.00 95.44 219 GLY A CA 1
ATOM 1685 C C . GLY A 1 219 ? -2.004 5.934 7.620 1.00 95.44 219 GLY A C 1
ATOM 1686 O O . GLY A 1 219 ? -2.124 6.905 6.875 1.00 95.44 219 GLY A O 1
ATOM 1687 N N . LEU A 1 220 ? -0.816 5.380 7.871 1.00 96.19 220 LEU A N 1
ATOM 1688 C CA . LEU A 1 220 ? 0.435 5.958 7.387 1.00 96.19 220 LEU A CA 1
ATOM 1689 C C . LEU A 1 220 ? 0.644 5.757 5.882 1.00 96.19 220 LEU A C 1
ATOM 1691 O O . LEU A 1 220 ? 0.159 4.806 5.264 1.00 96.19 220 LEU A O 1
ATOM 1695 N N . ARG A 1 221 ? 1.438 6.655 5.293 1.00 93.69 221 ARG A N 1
ATOM 1696 C CA . ARG A 1 221 ? 2.022 6.524 3.951 1.00 93.69 221 ARG A CA 1
ATOM 1697 C C . ARG A 1 221 ? 3.489 6.111 4.047 1.00 93.69 221 ARG A C 1
ATOM 1699 O O . ARG A 1 221 ? 4.178 6.425 5.020 1.00 93.69 221 ARG A O 1
ATOM 1706 N N . TRP A 1 222 ? 4.001 5.448 3.013 1.00 94.69 222 TRP A N 1
ATOM 1707 C CA . TRP A 1 222 ? 5.370 4.921 3.014 1.00 94.69 222 TRP A CA 1
ATOM 1708 C C . TRP A 1 222 ? 6.448 5.992 3.214 1.00 94.69 222 TRP A C 1
ATOM 1710 O O . TRP A 1 222 ? 7.429 5.730 3.904 1.00 94.69 222 TRP A O 1
ATOM 1720 N N . ALA A 1 223 ? 6.261 7.214 2.704 1.00 92.62 223 ALA A N 1
ATOM 1721 C CA . ALA A 1 223 ? 7.186 8.324 2.947 1.00 92.62 223 ALA A CA 1
ATOM 1722 C C . ALA A 1 223 ? 7.393 8.589 4.447 1.00 92.62 223 ALA A C 1
ATOM 1724 O O . ALA A 1 223 ? 8.521 8.820 4.880 1.00 92.62 223 ALA A O 1
ATOM 1725 N N . GLN A 1 224 ? 6.327 8.522 5.251 1.00 94.81 224 GLN A N 1
ATOM 1726 C CA . GLN A 1 224 ? 6.400 8.736 6.699 1.00 94.81 224 GLN A CA 1
ATOM 1727 C C . GLN A 1 224 ? 7.189 7.610 7.378 1.00 94.81 224 GLN A C 1
ATOM 1729 O O . GLN A 1 224 ? 8.085 7.887 8.175 1.00 94.81 224 GLN A O 1
ATOM 1734 N N . VAL A 1 225 ? 6.920 6.357 6.995 1.00 97.06 225 VAL A N 1
ATOM 1735 C CA . VAL A 1 225 ? 7.619 5.171 7.517 1.00 97.06 225 VAL A CA 1
ATOM 1736 C C . VAL A 1 225 ? 9.117 5.237 7.220 1.00 97.06 225 VAL A C 1
ATOM 1738 O O . VAL A 1 225 ? 9.941 5.088 8.120 1.00 97.06 225 VAL A O 1
ATOM 1741 N N . TYR A 1 226 ? 9.499 5.524 5.976 1.00 96.00 226 TYR A N 1
ATOM 1742 C CA . TYR A 1 226 ? 10.914 5.575 5.613 1.00 96.00 226 TYR A CA 1
ATOM 1743 C C . TYR A 1 226 ? 11.637 6.804 6.166 1.00 96.00 226 TYR A C 1
ATOM 1745 O O . TYR A 1 226 ? 12.797 6.683 6.541 1.00 96.00 226 TYR A O 1
ATOM 1753 N N . ASN A 1 227 ? 10.981 7.964 6.289 1.00 95.56 227 ASN A N 1
ATOM 1754 C CA . ASN A 1 227 ? 11.571 9.125 6.971 1.00 95.56 227 ASN A CA 1
ATOM 1755 C C . ASN A 1 227 ? 11.872 8.840 8.450 1.00 95.56 227 ASN A C 1
ATOM 1757 O O . ASN A 1 227 ? 12.825 9.386 9.005 1.00 95.56 227 ASN A O 1
ATOM 1761 N N . PHE A 1 228 ? 11.061 8.005 9.099 1.00 97.12 228 PHE A N 1
ATOM 1762 C CA . PHE A 1 228 ? 11.295 7.571 10.470 1.00 97.12 228 PHE A CA 1
ATOM 1763 C C . PHE A 1 228 ? 12.465 6.586 10.563 1.00 97.12 228 PHE A C 1
ATOM 1765 O O . PHE A 1 228 ? 13.396 6.829 11.327 1.00 97.12 228 PHE A O 1
ATOM 1772 N N . LEU A 1 229 ? 12.468 5.534 9.737 1.00 97.25 229 LEU A N 1
ATOM 1773 C CA . LEU A 1 229 ? 13.509 4.498 9.750 1.00 97.25 229 LEU A CA 1
ATOM 1774 C C . LEU A 1 229 ? 14.879 4.996 9.258 1.00 97.25 229 LEU A C 1
ATOM 1776 O O . LEU A 1 229 ? 15.912 4.546 9.756 1.00 97.25 229 LEU A O 1
ATOM 1780 N N . ALA A 1 230 ? 14.909 5.962 8.334 1.00 94.88 230 ALA A N 1
ATOM 1781 C CA . ALA A 1 230 ? 16.151 6.507 7.784 1.00 94.88 230 ALA A CA 1
ATOM 1782 C C . ALA A 1 230 ? 17.051 7.147 8.855 1.00 94.88 230 ALA A C 1
ATOM 1784 O O . ALA A 1 230 ? 18.273 7.109 8.721 1.00 94.88 230 ALA A O 1
ATOM 1785 N N . LYS A 1 231 ? 16.469 7.674 9.944 1.00 94.75 231 LYS A N 1
ATOM 1786 C CA . LYS A 1 231 ? 17.212 8.233 11.092 1.00 94.75 231 LYS A CA 1
ATOM 1787 C C . LYS A 1 231 ? 18.104 7.193 11.775 1.00 94.75 231 LYS A C 1
ATOM 1789 O O . LYS A 1 231 ? 19.121 7.547 12.357 1.00 94.75 231 LYS A O 1
ATOM 1794 N N . GLU A 1 232 ? 17.736 5.922 11.651 1.00 96.25 232 GLU A N 1
ATOM 1795 C CA . GLU A 1 232 ? 18.431 4.776 12.233 1.00 96.25 232 GLU A CA 1
ATOM 1796 C C . GLU A 1 232 ? 19.247 3.991 11.187 1.00 96.25 232 GLU A C 1
ATOM 1798 O O . GLU A 1 232 ? 19.816 2.945 11.493 1.00 96.25 232 GLU A O 1
ATOM 1803 N N . GLY A 1 233 ? 19.310 4.468 9.935 1.00 94.31 233 GLY A N 1
ATOM 1804 C CA . GLY A 1 233 ? 19.940 3.743 8.824 1.00 94.31 233 GLY A CA 1
ATOM 1805 C C . GLY A 1 233 ? 19.182 2.475 8.410 1.00 94.31 233 GLY A C 1
ATOM 1806 O O . GLY A 1 233 ? 19.778 1.548 7.846 1.00 94.31 233 GLY A O 1
ATOM 1807 N N . LEU A 1 234 ? 17.883 2.425 8.712 1.00 96.44 234 LEU A N 1
ATOM 1808 C CA . LEU A 1 234 ? 17.007 1.284 8.475 1.00 96.44 234 LEU A CA 1
ATOM 1809 C C . LEU A 1 234 ? 15.999 1.560 7.356 1.00 96.44 234 LEU A C 1
ATOM 1811 O O . LEU A 1 234 ? 15.701 2.701 7.003 1.00 96.44 234 LEU A O 1
ATOM 1815 N N . ALA A 1 235 ? 15.431 0.476 6.847 1.00 96.19 235 ALA A N 1
ATOM 1816 C CA . ALA A 1 235 ? 14.269 0.450 5.977 1.00 96.19 235 ALA A CA 1
ATOM 1817 C C . ALA A 1 235 ? 13.349 -0.718 6.376 1.00 96.19 235 ALA A C 1
ATOM 1819 O O . ALA A 1 235 ? 13.660 -1.494 7.279 1.00 96.19 235 ALA A O 1
ATOM 1820 N N . ALA A 1 236 ? 12.221 -0.838 5.687 1.00 97.25 236 ALA A N 1
ATOM 1821 C CA . ALA A 1 236 ? 11.334 -1.995 5.727 1.00 97.25 236 ALA A CA 1
ATOM 1822 C C . ALA A 1 236 ? 11.003 -2.404 4.285 1.00 97.25 236 ALA A C 1
ATOM 1824 O O . ALA A 1 236 ? 11.135 -1.598 3.358 1.00 97.25 236 ALA A O 1
ATOM 1825 N N . VAL A 1 237 ? 10.572 -3.646 4.068 1.00 96.88 237 VAL A N 1
ATOM 1826 C CA . VAL A 1 237 ? 10.139 -4.082 2.733 1.00 96.88 237 VAL A CA 1
ATOM 1827 C C . VAL A 1 237 ? 8.770 -3.471 2.449 1.00 96.88 237 VAL A C 1
ATOM 1829 O O . VAL A 1 237 ? 7.749 -3.984 2.888 1.00 96.88 237 VAL A O 1
ATOM 1832 N N . GLY A 1 238 ? 8.764 -2.337 1.751 1.00 94.81 238 GLY A N 1
ATOM 1833 C CA . GLY A 1 238 ? 7.569 -1.528 1.545 1.00 94.81 238 GLY A CA 1
ATOM 1834 C C . GLY A 1 238 ? 7.452 -0.892 0.170 1.00 94.81 238 GLY A C 1
ATOM 1835 O O . GLY A 1 238 ? 8.170 -1.247 -0.766 1.00 94.81 238 GLY A O 1
ATOM 1836 N N . GLY A 1 239 ? 6.555 0.085 0.050 1.00 91.25 239 GLY A N 1
ATOM 1837 C CA . GLY A 1 239 ? 6.232 0.745 -1.211 1.00 91.25 239 GLY A CA 1
ATOM 1838 C C . GLY A 1 239 ? 7.393 1.496 -1.855 1.00 91.25 239 GLY A C 1
ATOM 1839 O O . GLY A 1 239 ? 8.261 2.044 -1.182 1.00 91.25 239 GLY A O 1
ATOM 1840 N N . ARG A 1 240 ? 7.377 1.535 -3.191 1.00 86.94 240 ARG A N 1
ATOM 1841 C CA . ARG A 1 240 ? 8.355 2.256 -4.030 1.00 86.94 240 ARG A CA 1
ATOM 1842 C C . ARG A 1 240 ? 7.996 3.722 -4.274 1.00 86.94 240 ARG A C 1
ATOM 1844 O O . ARG A 1 240 ? 8.803 4.465 -4.816 1.00 86.94 240 ARG A O 1
ATOM 1851 N N . VAL A 1 241 ? 6.782 4.127 -3.906 1.00 84.25 241 VAL A N 1
ATOM 1852 C CA . VAL A 1 241 ? 6.284 5.501 -4.030 1.00 84.25 241 VAL A CA 1
ATOM 1853 C C . VAL A 1 241 ? 5.846 5.955 -2.648 1.00 84.25 241 VAL A C 1
ATOM 1855 O O . VAL A 1 241 ? 5.052 5.277 -1.994 1.00 84.25 241 VAL A O 1
ATOM 1858 N N . GLY A 1 242 ? 6.374 7.098 -2.210 1.00 86.44 242 GLY A N 1
ATOM 1859 C CA . GLY A 1 242 ? 6.184 7.598 -0.851 1.00 86.44 242 GLY A CA 1
ATOM 1860 C C . GLY A 1 242 ? 4.724 7.868 -0.481 1.00 86.44 242 GLY A C 1
ATOM 1861 O O . GLY A 1 242 ? 4.330 7.609 0.652 1.00 86.44 242 GLY A O 1
ATOM 1862 N N . GLU A 1 243 ? 3.910 8.309 -1.442 1.00 83.56 243 GLU A N 1
ATOM 1863 C CA . GLU A 1 243 ? 2.496 8.636 -1.220 1.00 83.56 243 GLU A CA 1
ATOM 1864 C C . GLU A 1 243 ? 1.586 7.410 -1.089 1.00 83.56 243 GLU A C 1
ATOM 1866 O O . GLU A 1 243 ? 0.421 7.546 -0.727 1.00 83.56 243 GLU A O 1
ATOM 1871 N N . ILE A 1 244 ? 2.062 6.198 -1.376 1.00 87.44 244 ILE A N 1
ATOM 1872 C CA . ILE A 1 244 ? 1.219 5.009 -1.240 1.00 87.44 244 ILE A CA 1
ATOM 1873 C C . ILE A 1 244 ? 0.929 4.757 0.248 1.00 87.44 244 ILE A C 1
ATOM 1875 O O . ILE A 1 244 ? 1.836 4.773 1.082 1.00 87.44 244 ILE A O 1
ATOM 1879 N N . GLY A 1 245 ? -0.340 4.497 0.575 1.00 92.25 245 GLY A N 1
ATOM 1880 C CA . GLY A 1 245 ? -0.750 4.082 1.918 1.00 92.25 245 GLY A CA 1
ATOM 1881 C C . GLY A 1 245 ? -0.188 2.713 2.296 1.00 92.25 245 GLY A C 1
ATOM 1882 O O . GLY A 1 245 ? -0.191 1.795 1.474 1.00 92.25 245 GLY A O 1
ATOM 1883 N N . VAL A 1 246 ? 0.249 2.573 3.545 1.00 96.75 246 VAL A N 1
ATOM 1884 C CA . VAL A 1 246 ? 0.821 1.339 4.100 1.00 96.75 246 VAL A CA 1
ATOM 1885 C C . VAL A 1 246 ? -0.171 0.186 3.985 1.00 96.75 246 VAL A C 1
ATOM 1887 O O . VAL A 1 246 ? 0.148 -0.831 3.371 1.00 96.75 246 VAL A O 1
ATOM 1890 N N . SER A 1 247 ? -1.390 0.380 4.493 1.00 94.88 247 SER A N 1
ATOM 1891 C CA . SER A 1 247 ? -2.421 -0.660 4.556 1.00 94.88 247 SER A CA 1
ATOM 1892 C C . SER A 1 247 ? -2.754 -1.244 3.189 1.00 94.88 247 SER A C 1
ATOM 1894 O O . SER A 1 247 ? -2.547 -2.428 2.958 1.00 94.88 247 SER A O 1
ATOM 1896 N N . GLY A 1 248 ? -3.194 -0.414 2.243 1.00 92.31 248 GLY A N 1
ATOM 1897 C CA . GLY A 1 248 ? -3.564 -0.889 0.907 1.00 92.31 248 GLY A CA 1
ATOM 1898 C C . GLY A 1 248 ? -2.429 -1.609 0.168 1.00 92.31 248 GLY A C 1
ATOM 1899 O O . GLY A 1 248 ? -2.692 -2.570 -0.550 1.00 92.31 248 GLY A O 1
ATOM 1900 N N . LEU A 1 249 ? -1.171 -1.182 0.351 1.00 94.56 249 LEU A N 1
ATOM 1901 C CA . LEU A 1 249 ? -0.030 -1.846 -0.282 1.00 94.56 249 LEU A CA 1
ATOM 1902 C C . LEU A 1 249 ? 0.257 -3.214 0.335 1.00 94.56 249 LEU A C 1
ATOM 1904 O O . LEU A 1 249 ? 0.454 -4.168 -0.411 1.00 94.56 249 LEU A O 1
ATOM 1908 N N . LEU A 1 250 ? 0.297 -3.304 1.666 1.00 97.06 250 LEU A N 1
ATOM 1909 C CA . LEU A 1 250 ? 0.585 -4.561 2.360 1.00 97.06 250 LEU A CA 1
ATOM 1910 C C . LEU A 1 250 ? -0.551 -5.568 2.180 1.00 97.06 250 LEU A C 1
ATOM 1912 O O . LEU A 1 250 ? -0.292 -6.740 1.945 1.00 97.06 250 LEU A O 1
ATOM 1916 N N . LEU A 1 251 ? -1.802 -5.110 2.201 1.00 94.31 251 LEU A N 1
ATOM 1917 C CA . LEU A 1 251 ? -2.962 -5.981 2.008 1.00 94.31 251 LEU A CA 1
ATOM 1918 C C . LEU A 1 251 ? -3.085 -6.521 0.575 1.00 94.31 251 LEU A C 1
ATOM 1920 O O . LEU A 1 251 ? -3.651 -7.586 0.355 1.00 94.31 251 LEU A O 1
ATOM 1924 N N . GLY A 1 252 ? -2.539 -5.802 -0.409 1.00 90.62 252 GLY A N 1
ATOM 1925 C CA . GLY A 1 252 ? -2.452 -6.241 -1.806 1.00 90.62 252 GLY A CA 1
ATOM 1926 C C . GLY A 1 252 ? -1.158 -6.990 -2.147 1.00 90.62 252 GLY A C 1
ATOM 1927 O O . GLY A 1 252 ? -0.791 -7.062 -3.319 1.00 90.62 252 GLY A O 1
ATOM 1928 N N . GLY A 1 253 ? -0.407 -7.460 -1.147 1.00 91.56 253 GLY A N 1
ATOM 1929 C CA . GLY A 1 253 ? 0.917 -8.061 -1.314 1.00 91.56 253 GLY A CA 1
ATOM 1930 C C . GLY A 1 253 ? 2.025 -7.008 -1.316 1.00 91.56 253 GLY A C 1
ATOM 1931 O O . GLY A 1 253 ? 2.842 -6.929 -0.401 1.00 91.56 253 GLY A O 1
ATOM 1932 N N . GLY A 1 254 ? 2.025 -6.147 -2.333 1.00 92.56 254 GLY A N 1
ATOM 1933 C CA . GLY A 1 254 ? 2.884 -4.964 -2.383 1.00 92.56 254 GLY A CA 1
ATOM 1934 C C . GLY A 1 254 ? 4.292 -5.218 -2.927 1.00 92.56 254 GLY A C 1
ATOM 1935 O O . GLY A 1 254 ? 5.075 -6.000 -2.394 1.00 92.56 254 GLY A O 1
ATOM 1936 N N . LEU A 1 255 ? 4.638 -4.500 -3.998 1.00 90.94 255 LEU A N 1
ATOM 1937 C CA . LEU A 1 255 ? 5.960 -4.569 -4.620 1.00 90.94 255 LEU A CA 1
ATOM 1938 C C . LEU A 1 255 ? 6.922 -3.561 -3.994 1.00 90.94 255 LEU A C 1
ATOM 1940 O O . LEU A 1 255 ? 6.637 -2.359 -3.954 1.00 90.94 255 LEU A O 1
ATOM 1944 N N . SER A 1 256 ? 8.093 -4.056 -3.607 1.00 92.44 256 SER A N 1
ATOM 1945 C CA . SER A 1 256 ? 9.179 -3.287 -3.017 1.00 92.44 256 SER A CA 1
ATOM 1946 C C . SER A 1 256 ? 10.415 -3.276 -3.911 1.00 92.44 256 SER A C 1
ATOM 1948 O O . SER A 1 256 ? 10.648 -4.182 -4.706 1.00 92.44 256 SER A O 1
ATOM 1950 N N . ILE A 1 257 ? 11.269 -2.272 -3.733 1.00 89.62 257 ILE A N 1
ATOM 1951 C CA . ILE A 1 257 ? 12.644 -2.309 -4.252 1.00 89.62 257 ILE A CA 1
ATOM 1952 C C . ILE A 1 257 ? 13.476 -3.450 -3.642 1.00 89.62 257 ILE A C 1
ATOM 1954 O O . ILE A 1 257 ? 14.453 -3.883 -4.242 1.00 89.62 257 ILE A O 1
ATOM 1958 N N . TYR A 1 258 ? 13.084 -3.966 -2.473 1.00 93.25 258 TYR A N 1
ATOM 1959 C CA . TYR A 1 258 ? 13.769 -5.082 -1.816 1.00 93.25 258 TYR A CA 1
ATOM 1960 C C . TYR A 1 258 ? 13.153 -6.449 -2.139 1.00 93.25 258 TYR A C 1
ATOM 1962 O O . TYR A 1 258 ? 13.610 -7.476 -1.634 1.00 93.25 258 TYR A O 1
ATOM 1970 N N . SER A 1 259 ? 12.117 -6.482 -2.979 1.00 91.38 259 SER A N 1
ATOM 1971 C CA . SER A 1 259 ? 11.302 -7.674 -3.208 1.00 91.38 259 SER A CA 1
ATOM 1972 C C . SER A 1 259 ? 12.102 -8.868 -3.731 1.00 91.38 259 SER A C 1
ATOM 1974 O O . SER A 1 259 ? 11.886 -9.987 -3.276 1.00 91.38 259 SER A O 1
ATOM 1976 N N . SER A 1 260 ? 13.101 -8.648 -4.589 1.00 88.25 260 SER A N 1
ATOM 1977 C CA . SER A 1 260 ? 13.997 -9.709 -5.073 1.00 88.25 260 SER A CA 1
ATOM 1978 C C . SER A 1 260 ? 14.662 -10.523 -3.949 1.00 88.25 260 SER A C 1
ATOM 1980 O O . SER A 1 260 ? 14.968 -11.689 -4.164 1.00 88.25 260 SER A O 1
ATOM 1982 N N . ARG A 1 261 ? 14.870 -9.943 -2.754 1.00 90.81 261 ARG A N 1
ATOM 1983 C CA . ARG A 1 261 ? 15.454 -10.634 -1.585 1.00 90.81 261 ARG A CA 1
ATOM 1984 C C . ARG A 1 261 ? 14.432 -11.138 -0.584 1.00 90.81 261 ARG A C 1
ATOM 1986 O O . ARG A 1 261 ? 14.774 -12.007 0.207 1.00 90.81 261 ARG A O 1
ATOM 1993 N N . TYR A 1 262 ? 13.239 -10.555 -0.561 1.00 94.19 262 TYR A N 1
ATOM 1994 C CA . TYR A 1 262 ? 12.336 -10.711 0.577 1.00 94.19 262 TYR A CA 1
ATOM 1995 C C . TYR A 1 262 ? 10.880 -10.999 0.206 1.00 94.19 262 TYR A C 1
ATOM 1997 O O . TYR A 1 262 ? 10.056 -11.058 1.119 1.00 94.19 262 TYR A O 1
ATOM 2005 N N . GLY A 1 263 ? 10.568 -11.194 -1.077 1.00 93.56 263 GLY A N 1
ATOM 2006 C CA . GLY A 1 263 ? 9.214 -11.466 -1.557 1.00 93.56 263 GLY A CA 1
ATOM 2007 C C . GLY A 1 263 ? 8.345 -10.211 -1.614 1.00 93.56 263 GLY A C 1
ATOM 2008 O O . GLY A 1 263 ? 8.836 -9.091 -1.818 1.00 93.56 263 GLY A O 1
ATOM 2009 N N . PHE A 1 264 ? 7.039 -10.389 -1.456 1.00 95.56 264 PHE A N 1
ATOM 2010 C CA . PHE A 1 264 ? 6.113 -9.274 -1.310 1.00 95.56 264 PHE A CA 1
ATOM 2011 C C . PHE A 1 264 ? 6.382 -8.508 -0.010 1.00 95.56 264 PHE A C 1
ATOM 2013 O O . PHE A 1 264 ? 6.934 -9.031 0.958 1.00 95.56 264 PHE A O 1
ATOM 2020 N N . ALA A 1 265 ? 5.977 -7.241 0.032 1.00 97.31 265 ALA A N 1
ATOM 2021 C CA . ALA A 1 265 ? 6.016 -6.450 1.258 1.00 97.31 265 ALA A CA 1
ATOM 2022 C C . ALA A 1 265 ? 5.195 -7.115 2.380 1.00 97.31 265 ALA A C 1
ATOM 2024 O O . ALA A 1 265 ? 5.650 -7.176 3.520 1.00 97.31 265 ALA A O 1
ATOM 2025 N N . SER A 1 266 ? 4.052 -7.712 2.035 1.00 96.88 266 SER A N 1
ATOM 2026 C CA . SER A 1 266 ? 3.212 -8.500 2.939 1.00 96.88 266 SER A CA 1
ATOM 2027 C C . SER A 1 266 ? 3.922 -9.698 3.570 1.00 96.88 266 SER A C 1
ATOM 2029 O O . SER A 1 266 ? 3.663 -10.023 4.723 1.00 96.88 266 SER A O 1
ATOM 2031 N N . ASP A 1 267 ? 4.872 -10.323 2.870 1.00 96.62 267 ASP A N 1
ATOM 2032 C CA . ASP A 1 267 ? 5.656 -11.439 3.408 1.00 96.62 267 ASP A CA 1
ATOM 2033 C C . ASP A 1 267 ? 6.589 -11.011 4.551 1.00 96.62 267 ASP A C 1
ATOM 2035 O O . ASP A 1 267 ? 7.196 -11.843 5.217 1.00 96.62 267 ASP A O 1
ATOM 2039 N N . ASN A 1 268 ? 6.763 -9.710 4.766 1.00 97.38 268 ASN A N 1
ATOM 2040 C CA . ASN A 1 268 ? 7.650 -9.157 5.788 1.00 97.38 268 ASN A CA 1
ATOM 2041 C C . ASN A 1 268 ? 6.888 -8.587 6.989 1.00 97.38 268 ASN A C 1
ATOM 2043 O O . ASN A 1 268 ? 7.505 -7.984 7.871 1.00 97.38 268 ASN A O 1
ATOM 2047 N N . VAL A 1 269 ? 5.567 -8.779 7.030 1.00 98.19 269 VAL A N 1
ATOM 2048 C CA . VAL A 1 269 ? 4.765 -8.501 8.218 1.00 98.19 269 VAL A CA 1
ATOM 2049 C C . VAL A 1 269 ? 4.942 -9.650 9.205 1.00 98.19 269 VAL A C 1
ATOM 2051 O O . VAL A 1 269 ? 4.824 -10.816 8.841 1.00 98.19 269 VAL A O 1
ATOM 2054 N N . LEU A 1 270 ? 5.255 -9.317 10.452 1.00 98.00 270 LEU A N 1
ATOM 2055 C CA . LEU A 1 270 ? 5.474 -10.269 11.542 1.00 98.00 270 LEU A CA 1
ATOM 2056 C C . LEU A 1 270 ? 4.219 -10.453 12.397 1.00 98.00 270 LEU A C 1
ATOM 2058 O O . LEU A 1 270 ? 3.998 -11.531 12.944 1.00 98.00 270 LEU A O 1
ATOM 2062 N N . LYS A 1 271 ? 3.409 -9.397 12.510 1.00 98.44 271 LYS A N 1
ATOM 2063 C CA . LYS A 1 271 ? 2.152 -9.388 13.256 1.00 98.44 271 LYS A CA 1
ATOM 2064 C C . LYS A 1 271 ? 1.196 -8.351 12.678 1.00 98.44 271 LYS A C 1
ATOM 2066 O O . LYS A 1 271 ? 1.624 -7.261 12.287 1.00 98.44 271 LYS A O 1
ATOM 2071 N N . TYR A 1 272 ? -0.088 -8.678 12.671 1.00 98.31 272 TYR A N 1
ATOM 2072 C CA . TYR A 1 272 ? -1.164 -7.734 12.391 1.00 98.31 272 TYR A CA 1
ATOM 2073 C C . TYR A 1 272 ? -1.980 -7.479 13.661 1.00 98.31 272 TYR A C 1
ATOM 2075 O O . TYR A 1 2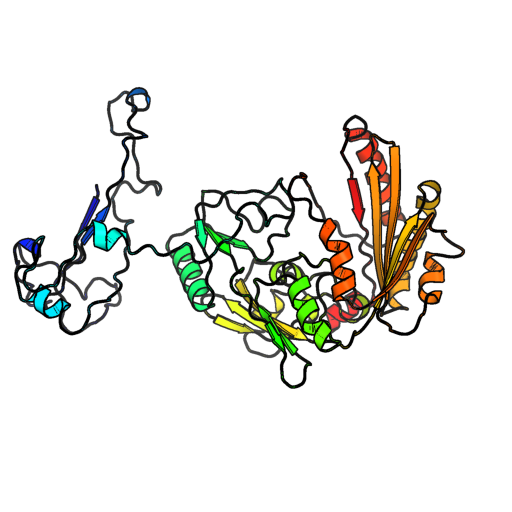72 ? -2.248 -8.409 14.418 1.00 98.31 272 TYR A O 1
ATOM 2083 N N . GLU A 1 273 ? -2.404 -6.234 13.872 1.00 97.94 273 GLU A N 1
ATOM 2084 C CA . GLU A 1 273 ? -3.582 -5.942 14.693 1.00 97.94 273 GLU A CA 1
ATOM 2085 C C . GLU A 1 273 ? -4.776 -5.838 13.745 1.00 97.94 273 GLU A C 1
ATOM 2087 O O . GLU A 1 273 ? -4.822 -4.944 12.890 1.00 97.94 273 GLU A O 1
ATOM 2092 N N . VAL A 1 274 ? -5.697 -6.791 13.854 1.00 95.81 274 VAL A N 1
ATOM 2093 C CA . VAL A 1 274 ? -6.858 -6.926 12.974 1.00 95.81 274 VAL A CA 1
ATOM 2094 C C . VAL A 1 274 ? -8.154 -6.768 13.753 1.00 95.81 274 VAL A C 1
ATOM 2096 O O . VAL A 1 274 ? -8.218 -7.007 14.957 1.00 95.81 274 VAL A O 1
ATOM 2099 N N . ILE A 1 275 ? -9.198 -6.375 13.035 1.00 94.00 275 ILE A N 1
ATOM 2100 C CA . ILE A 1 275 ? -10.567 -6.305 13.517 1.00 94.00 275 ILE A CA 1
ATOM 2101 C C . ILE A 1 275 ? -11.403 -7.288 12.707 1.00 94.00 275 ILE A C 1
ATOM 2103 O O . ILE A 1 275 ? -11.617 -7.082 11.508 1.00 94.00 275 ILE A O 1
ATOM 2107 N N . ASP A 1 276 ? -11.871 -8.320 13.403 1.00 85.69 276 ASP A N 1
ATOM 2108 C CA . ASP A 1 276 ? -12.824 -9.333 12.943 1.00 85.69 276 ASP A CA 1
ATOM 2109 C C . ASP A 1 276 ? -13.874 -9.541 14.050 1.00 85.69 276 ASP A C 1
ATOM 2111 O O . ASP A 1 276 ? -13.760 -10.407 14.914 1.00 85.69 276 ASP A O 1
ATOM 2115 N N . GLY A 1 277 ? -14.803 -8.586 14.169 1.00 83.69 277 GLY A N 1
ATOM 2116 C CA . GLY A 1 277 ? -15.766 -8.496 15.280 1.00 83.69 277 GLY A CA 1
ATOM 2117 C C . GLY A 1 277 ? -15.175 -8.053 16.631 1.00 83.69 277 GLY A C 1
ATOM 2118 O O . GLY A 1 277 ? -15.867 -7.413 17.423 1.00 83.69 277 GLY A O 1
ATOM 2119 N N . SER A 1 278 ? -13.889 -8.321 16.866 1.00 89.06 278 SER A N 1
ATOM 2120 C CA . SER A 1 278 ? -13.082 -7.863 18.003 1.00 89.06 278 SER A CA 1
ATOM 2121 C C . SER A 1 278 ? -11.647 -7.544 17.564 1.00 89.06 278 SER A C 1
ATOM 2123 O O . SER A 1 278 ? -11.284 -7.795 16.416 1.00 89.06 278 SER A O 1
ATOM 2125 N N . ILE A 1 279 ? -10.840 -6.974 18.463 1.00 96.56 279 ILE A N 1
ATOM 2126 C CA . ILE A 1 279 ? -9.417 -6.707 18.213 1.00 96.56 279 ILE A CA 1
ATOM 2127 C C . ILE A 1 279 ? -8.623 -7.996 18.433 1.00 96.56 279 ILE A C 1
ATOM 2129 O O . ILE A 1 279 ? -8.653 -8.558 19.528 1.00 96.56 279 ILE A O 1
ATOM 2133 N N . VAL A 1 280 ? -7.876 -8.421 17.417 1.00 96.38 280 VAL A N 1
ATOM 2134 C CA . VAL A 1 280 ? -7.048 -9.629 17.435 1.00 96.38 280 VAL A CA 1
ATOM 2135 C C . VAL A 1 280 ? -5.618 -9.274 17.040 1.00 96.38 280 VAL A C 1
ATOM 2137 O O . VAL A 1 280 ? -5.382 -8.564 16.062 1.00 96.38 280 VAL A O 1
ATOM 2140 N N . GLU A 1 281 ? -4.648 -9.793 17.790 1.00 97.50 281 GLU A N 1
ATOM 2141 C CA . GLU A 1 281 ? -3.256 -9.845 17.350 1.00 97.50 281 GLU A CA 1
ATOM 2142 C C . GLU A 1 281 ? -3.015 -11.180 16.643 1.00 97.50 281 GLU A C 1
ATOM 2144 O O . GLU A 1 281 ? -3.129 -12.233 17.267 1.00 97.50 281 GLU A O 1
ATOM 2149 N N . ALA A 1 282 ? -2.708 -11.130 15.347 1.00 97.06 282 ALA A N 1
ATOM 2150 C CA . ALA A 1 282 ? -2.526 -12.318 14.520 1.00 97.06 282 ALA A CA 1
ATOM 2151 C C . ALA A 1 282 ? -1.066 -12.461 14.082 1.00 97.06 282 ALA A C 1
ATOM 2153 O O . ALA A 1 282 ? -0.475 -11.527 13.522 1.00 97.06 282 ALA A O 1
ATOM 2154 N N . THR A 1 283 ? -0.494 -13.642 14.307 1.00 97.19 283 THR A N 1
ATOM 2155 C CA . THR A 1 283 ? 0.851 -14.030 13.863 1.00 97.19 283 THR A CA 1
ATOM 2156 C C . THR A 1 283 ? 0.819 -15.361 13.118 1.00 97.19 283 THR A C 1
ATOM 2158 O O . THR A 1 283 ? -0.142 -16.119 13.191 1.00 97.19 283 THR A O 1
ATOM 2161 N N . ALA A 1 284 ? 1.906 -15.693 12.421 1.00 95.12 284 ALA A N 1
ATOM 2162 C CA . ALA A 1 284 ? 2.006 -16.950 11.677 1.00 95.12 284 ALA A CA 1
ATOM 2163 C C . ALA A 1 284 ? 1.919 -18.221 12.548 1.00 95.12 284 ALA A C 1
ATOM 2165 O O . ALA A 1 284 ? 1.669 -19.296 12.013 1.00 95.12 284 ALA A O 1
ATOM 2166 N N . ASN A 1 285 ? 2.174 -18.116 13.858 1.00 95.00 285 ASN A N 1
ATOM 2167 C CA . ASN A 1 285 ? 2.411 -19.269 14.736 1.00 95.00 285 ASN A CA 1
ATOM 2168 C C . ASN A 1 285 ? 1.404 -19.383 15.892 1.00 95.00 285 ASN A C 1
ATOM 2170 O O . ASN A 1 285 ? 1.620 -20.189 16.797 1.00 95.00 285 ASN A O 1
ATOM 2174 N N . ASP A 1 286 ? 0.344 -18.575 15.899 1.00 94.81 286 ASP A N 1
ATOM 2175 C CA . ASP A 1 286 ? -0.703 -18.630 16.921 1.00 94.81 286 ASP A CA 1
ATOM 2176 C C . ASP A 1 286 ? -2.026 -19.195 16.371 1.00 94.81 286 ASP A C 1
ATOM 2178 O O . ASP A 1 286 ? -2.115 -19.685 15.240 1.00 94.81 286 ASP A O 1
ATOM 2182 N N . SER A 1 287 ? -3.063 -19.170 17.212 1.00 95.06 287 SER A N 1
ATOM 2183 C CA . SER A 1 287 ? -4.399 -19.675 16.889 1.00 95.06 287 SER A CA 1
ATOM 2184 C C . SER A 1 287 ? -5.140 -18.875 15.811 1.00 95.06 287 SER A C 1
ATOM 2186 O O . SER A 1 287 ? -6.169 -19.350 15.349 1.00 95.06 287 SER A O 1
ATOM 2188 N N . HIS A 1 288 ? -4.641 -17.702 15.414 1.00 95.38 288 HIS A N 1
ATOM 2189 C CA . HIS A 1 288 ? -5.205 -16.808 14.395 1.00 95.38 288 HIS A CA 1
ATOM 2190 C C . HIS A 1 288 ? -4.312 -16.751 13.141 1.00 95.38 288 HIS A C 1
ATOM 2192 O O . HIS A 1 288 ? -4.263 -15.746 12.427 1.00 95.38 288 HIS A O 1
ATOM 2198 N N . SER A 1 289 ? -3.548 -17.815 12.880 1.00 94.94 289 SER A N 1
ATOM 2199 C CA . SER A 1 289 ? -2.624 -17.898 11.740 1.00 94.94 289 SER A CA 1
ATOM 2200 C C . SER A 1 289 ? -3.313 -17.795 10.371 1.00 94.94 289 SER A C 1
ATOM 2202 O O . SER A 1 289 ? -2.699 -17.344 9.404 1.00 94.94 289 SER A O 1
ATOM 2204 N N . ASP A 1 290 ? -4.599 -18.126 10.286 1.00 92.69 290 ASP A N 1
ATOM 2205 C CA . ASP A 1 290 ? -5.461 -17.863 9.134 1.00 92.69 290 ASP A CA 1
ATOM 2206 C C . ASP A 1 290 ? -5.713 -16.358 8.938 1.00 92.69 290 ASP A C 1
ATOM 2208 O O . ASP A 1 290 ? -5.474 -15.841 7.844 1.00 92.69 290 ASP A O 1
ATOM 2212 N N . LEU A 1 291 ? -6.077 -15.634 10.002 1.00 92.94 291 LEU A N 1
ATOM 2213 C CA . LEU A 1 291 ? -6.203 -14.171 10.023 1.00 92.94 291 LEU A CA 1
ATOM 2214 C C . LEU A 1 291 ? -4.865 -13.451 9.810 1.00 92.94 291 LEU A C 1
ATOM 2216 O O . LEU A 1 291 ? -4.854 -12.295 9.393 1.00 92.94 291 LEU A O 1
ATOM 2220 N N . PHE A 1 292 ? -3.733 -14.119 10.037 1.00 95.62 292 PHE A N 1
ATOM 2221 C CA . PHE A 1 292 ? -2.416 -13.630 9.626 1.00 95.62 292 PHE A CA 1
ATOM 2222 C C . PHE A 1 292 ? -2.126 -13.882 8.139 1.00 95.62 292 PHE A C 1
ATOM 2224 O O . PHE A 1 292 ? -1.467 -13.070 7.489 1.00 95.62 292 PHE A O 1
ATOM 2231 N N . TRP A 1 293 ? -2.588 -15.002 7.584 1.00 93.31 293 TRP A N 1
ATOM 2232 C CA . TRP A 1 293 ? -2.291 -15.398 6.210 1.00 93.31 293 TRP A CA 1
ATOM 2233 C C . TRP A 1 293 ? -3.161 -14.666 5.177 1.00 93.31 293 TRP A C 1
ATOM 2235 O O . TRP A 1 293 ? -2.634 -14.171 4.176 1.00 93.31 293 TRP A O 1
ATOM 2245 N N . VAL A 1 294 ? -4.470 -14.523 5.428 1.00 92.06 294 VAL A N 1
ATOM 2246 C CA . VAL A 1 294 ? -5.411 -13.891 4.479 1.00 92.06 294 VAL A CA 1
ATOM 2247 C C . VAL A 1 294 ? -5.066 -12.439 4.104 1.00 92.06 294 VAL A C 1
ATOM 2249 O O . VAL A 1 294 ? -5.203 -12.088 2.927 1.00 92.06 294 VAL A O 1
ATOM 2252 N N . PRO A 1 295 ? -4.538 -11.575 4.998 1.00 92.31 295 PRO A N 1
ATOM 2253 C CA . PRO A 1 295 ? -4.176 -10.208 4.638 1.00 92.31 295 PRO A CA 1
ATOM 2254 C C . PRO A 1 295 ? -2.942 -10.127 3.734 1.00 92.31 295 PRO A C 1
ATOM 2256 O O . PRO A 1 295 ? -2.662 -9.060 3.199 1.00 92.31 295 PRO A O 1
ATOM 2259 N N . LYS A 1 296 ? -2.199 -11.221 3.500 1.00 90.62 296 LYS A N 1
ATOM 2260 C CA . LYS A 1 296 ? -0.951 -11.181 2.721 1.00 90.62 296 LYS A CA 1
ATOM 2261 C C . LYS A 1 296 ? -1.127 -11.044 1.201 1.00 90.62 296 LYS A C 1
ATOM 2263 O O . LYS A 1 296 ? -0.139 -11.187 0.485 1.00 90.62 296 LYS A O 1
ATOM 2268 N N . ALA A 1 297 ? -2.346 -10.807 0.724 1.00 87.19 297 ALA A N 1
ATOM 2269 C CA . ALA A 1 297 ? -2.746 -10.466 -0.651 1.00 87.19 297 ALA A CA 1
ATOM 2270 C C . ALA A 1 297 ? -4.286 -10.421 -0.795 1.00 87.19 297 ALA A C 1
ATOM 2272 O O . ALA A 1 297 ? -4.787 -10.050 -1.855 1.00 87.19 297 ALA A O 1
ATOM 2273 N N . GLY A 1 298 ? -5.051 -10.777 0.248 1.00 86.44 298 GLY A N 1
ATOM 2274 C CA . GLY A 1 298 ? -6.519 -10.817 0.230 1.00 86.44 298 GLY A CA 1
ATOM 2275 C C . GLY A 1 298 ? -7.220 -9.453 0.234 1.00 86.44 298 GLY A C 1
ATOM 2276 O O . GLY A 1 298 ? -8.454 -9.387 0.249 1.00 86.44 298 GLY A O 1
ATOM 2277 N N . GLY A 1 299 ? -6.463 -8.353 0.220 1.00 87.19 299 GLY A N 1
ATOM 2278 C CA . GLY A 1 299 ? -7.008 -7.003 0.248 1.00 87.19 299 GLY A CA 1
ATOM 2279 C C . GLY A 1 299 ? -7.744 -6.711 1.556 1.00 87.19 299 GLY A C 1
ATOM 2280 O O . GLY A 1 299 ? -7.345 -7.147 2.630 1.00 87.19 299 GLY A O 1
ATOM 2281 N N . ASN A 1 300 ? -8.828 -5.949 1.465 1.00 85.31 300 ASN A N 1
ATOM 2282 C CA . ASN A 1 300 ? -9.673 -5.566 2.597 1.00 85.31 300 ASN A CA 1
ATOM 2283 C C . ASN A 1 300 ? -10.936 -6.440 2.715 1.00 85.31 300 ASN A C 1
ATOM 2285 O O . ASN A 1 300 ? -11.971 -5.949 3.159 1.00 85.31 300 ASN A O 1
ATOM 2289 N N . SER A 1 301 ? -10.869 -7.695 2.259 1.00 84.94 301 SER A N 1
ATOM 2290 C CA . SER A 1 301 ? -12.043 -8.573 2.130 1.00 84.94 301 SER A CA 1
ATOM 2291 C C . SER A 1 301 ? -12.412 -9.310 3.419 1.00 84.94 301 SER A C 1
ATOM 2293 O O . SER A 1 301 ? -13.566 -9.689 3.579 1.00 84.94 301 SER A O 1
ATOM 2295 N N . PHE A 1 302 ? -11.442 -9.537 4.309 1.00 86.06 302 PHE A N 1
ATOM 2296 C CA . PHE A 1 302 ? -11.591 -10.464 5.440 1.00 86.06 302 PHE A CA 1
ATOM 2297 C C . PHE A 1 302 ? -11.596 -9.771 6.802 1.00 86.06 302 PHE A C 1
ATOM 2299 O O . PHE A 1 302 ? -12.317 -10.186 7.697 1.00 86.06 302 PHE A O 1
ATOM 2306 N N . CYS A 1 303 ? -10.807 -8.712 6.966 1.00 91.25 303 CYS A N 1
ATOM 2307 C CA . CYS A 1 303 ? -10.684 -7.991 8.228 1.00 91.25 303 CYS A CA 1
ATOM 2308 C C . CYS A 1 303 ? -10.246 -6.543 7.982 1.00 91.25 303 CYS A C 1
ATOM 2310 O O . CYS A 1 303 ? -9.708 -6.206 6.919 1.00 91.25 303 CYS A O 1
ATOM 2312 N N . ILE A 1 304 ? -10.421 -5.683 8.987 1.00 95.00 304 ILE A N 1
ATOM 2313 C CA . ILE A 1 304 ? -9.827 -4.340 8.986 1.00 95.00 304 ILE A CA 1
ATOM 2314 C C . ILE A 1 304 ? -8.528 -4.388 9.777 1.00 95.00 304 ILE A C 1
ATOM 2316 O O . ILE A 1 304 ? -8.534 -4.735 10.948 1.00 95.00 304 ILE A O 1
ATOM 2320 N N . VAL A 1 305 ? -7.411 -4.019 9.156 1.00 97.12 305 VAL A N 1
ATOM 2321 C CA . VAL A 1 305 ? -6.113 -3.959 9.840 1.00 97.12 305 VAL A CA 1
ATOM 2322 C C . VAL A 1 305 ? -5.849 -2.540 10.330 1.00 97.12 305 VAL A C 1
ATOM 2324 O O . VAL A 1 305 ? -5.919 -1.598 9.538 1.00 97.12 305 VAL A O 1
ATOM 2327 N N . THR A 1 306 ? -5.516 -2.389 11.611 1.00 97.50 306 THR A N 1
ATOM 2328 C CA . THR A 1 306 ? -5.214 -1.101 12.263 1.00 97.50 306 THR A CA 1
ATOM 2329 C C . THR A 1 306 ? -3.719 -0.898 12.506 1.00 97.50 306 THR A C 1
ATOM 2331 O O . THR A 1 306 ? -3.248 0.244 12.475 1.00 97.50 306 THR A O 1
ATOM 2334 N N . ARG A 1 307 ? -2.943 -1.982 12.650 1.00 98.38 307 ARG A N 1
ATOM 2335 C CA . ARG A 1 307 ? -1.480 -1.937 12.820 1.00 98.38 307 ARG A CA 1
ATOM 2336 C C . ARG A 1 307 ? -0.772 -3.090 12.111 1.00 98.38 307 ARG A C 1
ATOM 2338 O O . ARG A 1 307 ? -1.268 -4.212 12.067 1.00 98.38 307 ARG A O 1
ATOM 2345 N N . PHE A 1 308 ? 0.418 -2.794 11.601 1.00 98.69 308 PHE A N 1
ATOM 2346 C CA . PHE A 1 308 ? 1.338 -3.728 10.963 1.00 98.69 308 PHE A CA 1
ATOM 2347 C C . PHE A 1 308 ? 2.673 -3.684 11.706 1.00 98.69 308 PHE A C 1
ATOM 2349 O O . PHE A 1 308 ? 3.302 -2.628 11.754 1.00 98.69 308 PHE A O 1
ATOM 2356 N N . ASP A 1 309 ? 3.138 -4.810 12.234 1.00 98.75 309 ASP A N 1
ATOM 2357 C CA . ASP A 1 309 ? 4.490 -4.909 12.782 1.00 98.75 309 ASP A CA 1
ATOM 2358 C C . ASP A 1 309 ? 5.402 -5.519 11.712 1.00 98.75 309 ASP A C 1
ATOM 2360 O O . ASP A 1 309 ? 5.210 -6.659 11.286 1.00 98.75 309 ASP A O 1
ATOM 2364 N N . LEU A 1 310 ? 6.365 -4.738 11.225 1.00 98.69 310 LEU A N 1
ATOM 2365 C CA . LEU A 1 310 ? 7.212 -5.072 10.079 1.00 98.69 310 LEU A CA 1
ATOM 2366 C C . LEU A 1 310 ? 8.635 -5.386 10.522 1.00 98.69 310 LEU A C 1
ATOM 2368 O O . LEU A 1 310 ? 9.200 -4.663 11.345 1.00 98.69 310 LEU A O 1
ATOM 2372 N N . ALA A 1 311 ? 9.250 -6.390 9.896 1.00 98.25 311 ALA A N 1
ATOM 2373 C CA . ALA A 1 311 ? 10.689 -6.590 10.007 1.00 98.25 311 ALA A CA 1
ATOM 2374 C C . ALA A 1 311 ? 11.445 -5.391 9.405 1.00 98.25 311 ALA A C 1
ATOM 2376 O O . ALA A 1 311 ? 11.138 -4.934 8.296 1.00 98.25 311 ALA A O 1
ATOM 2377 N N . THR A 1 312 ? 12.458 -4.897 10.114 1.00 98.31 312 THR A N 1
ATOM 2378 C CA . THR A 1 312 ? 13.367 -3.873 9.589 1.00 98.31 312 THR A CA 1
ATOM 2379 C C . THR A 1 312 ? 14.574 -4.512 8.903 1.00 98.31 312 THR A C 1
ATOM 2381 O O . THR A 1 312 ? 14.916 -5.679 9.102 1.00 98.31 312 THR A O 1
ATOM 2384 N N . LEU A 1 313 ? 15.251 -3.729 8.068 1.00 95.88 313 LEU A N 1
ATOM 2385 C CA . LEU A 1 313 ? 16.494 -4.121 7.417 1.00 95.88 313 LEU A CA 1
ATOM 2386 C C . LEU A 1 313 ? 17.470 -2.948 7.373 1.00 95.88 313 LEU A C 1
ATOM 2388 O O . LEU A 1 313 ? 17.071 -1.790 7.258 1.00 95.88 313 LEU A O 1
ATOM 2392 N N . LYS A 1 314 ? 18.769 -3.246 7.425 1.00 95.00 314 LYS A N 1
ATOM 2393 C CA . LYS A 1 314 ? 19.827 -2.241 7.271 1.00 95.00 314 LYS A CA 1
ATOM 2394 C C . LYS A 1 314 ? 19.939 -1.827 5.804 1.00 95.00 314 LYS A C 1
ATOM 2396 O O . LYS A 1 314 ? 20.332 -2.640 4.973 1.00 95.00 314 LYS A O 1
ATOM 2401 N N . SER A 1 315 ? 19.628 -0.568 5.503 1.00 92.12 315 SER A N 1
ATOM 2402 C CA . SER A 1 315 ? 19.758 0.018 4.160 1.00 92.12 315 SER A CA 1
ATOM 2403 C C . SER A 1 315 ? 19.939 1.539 4.272 1.00 92.12 315 SER A C 1
ATOM 2405 O O . SER A 1 315 ? 19.016 2.314 4.020 1.00 92.12 315 SER A O 1
ATOM 2407 N N . PRO A 1 316 ? 21.121 1.999 4.722 1.00 86.38 316 PRO A N 1
ATOM 2408 C CA . PRO A 1 316 ? 21.360 3.419 4.972 1.00 86.38 316 PRO A CA 1
ATOM 2409 C C . PRO A 1 316 ? 21.412 4.243 3.679 1.00 86.38 316 PRO A C 1
ATOM 2411 O O . PRO A 1 316 ? 21.037 5.415 3.677 1.00 86.38 316 PRO A O 1
ATOM 2414 N N . LYS A 1 317 ? 21.897 3.648 2.583 1.00 90.88 317 LYS A N 1
ATOM 2415 C CA . LYS A 1 317 ? 21.985 4.265 1.258 1.00 90.88 317 LYS A CA 1
ATOM 2416 C C . LYS A 1 317 ? 21.822 3.215 0.172 1.00 90.88 317 LYS A C 1
ATOM 2418 O O . LYS A 1 317 ? 22.155 2.048 0.368 1.00 90.88 317 LYS A O 1
ATOM 2423 N N . VAL A 1 318 ? 21.330 3.675 -0.968 1.00 91.75 318 VAL A N 1
ATOM 2424 C CA . VAL A 1 318 ? 21.015 2.862 -2.136 1.00 91.75 318 VAL A CA 1
ATOM 2425 C C . VAL A 1 318 ? 21.460 3.593 -3.395 1.00 91.75 318 VAL A C 1
ATOM 2427 O O . VAL A 1 318 ? 21.395 4.826 -3.467 1.00 91.75 318 VAL A O 1
ATOM 2430 N N . PHE A 1 319 ? 21.893 2.837 -4.396 1.00 92.38 319 PHE A N 1
ATOM 2431 C CA . PHE A 1 319 ? 22.083 3.373 -5.734 1.00 92.38 319 PHE A CA 1
ATOM 2432 C C . PHE A 1 319 ? 20.755 3.385 -6.470 1.00 92.38 319 PHE A C 1
ATOM 2434 O O . PHE A 1 319 ? 20.044 2.379 -6.514 1.00 92.38 319 PHE A O 1
ATOM 2441 N N . ILE A 1 320 ? 20.442 4.517 -7.084 1.00 90.12 320 ILE A N 1
ATOM 2442 C CA . ILE A 1 320 ? 19.332 4.636 -8.015 1.00 90.12 320 ILE A CA 1
ATOM 2443 C C . ILE A 1 320 ? 19.800 5.302 -9.296 1.00 90.12 320 ILE A C 1
ATOM 2445 O O . ILE A 1 320 ? 20.532 6.292 -9.275 1.00 90.12 320 ILE A O 1
ATOM 2449 N N . GLU A 1 321 ? 19.338 4.758 -10.413 1.00 89.94 321 GLU A N 1
ATOM 2450 C CA . GLU A 1 321 ? 19.457 5.381 -11.715 1.00 89.94 321 GLU A CA 1
ATOM 2451 C C . GLU A 1 321 ? 18.079 5.570 -12.327 1.00 89.94 321 GLU A C 1
ATOM 2453 O O . GLU A 1 321 ? 17.316 4.609 -12.429 1.00 89.94 321 GLU A O 1
ATOM 2458 N N . SER A 1 322 ? 17.780 6.779 -12.786 1.00 90.44 322 SER A N 1
ATOM 2459 C CA . SER A 1 322 ? 16.684 7.003 -13.730 1.00 90.44 322 SER A CA 1
ATOM 2460 C C . SER A 1 322 ? 17.276 7.226 -15.109 1.00 90.44 322 SER A C 1
ATOM 2462 O O . SER A 1 322 ? 18.098 8.122 -15.279 1.00 90.44 322 SER A O 1
ATOM 2464 N N . SER A 1 323 ? 16.877 6.412 -16.079 1.00 92.62 323 SER A N 1
ATOM 2465 C CA . SER A 1 323 ? 17.385 6.449 -17.449 1.00 92.62 323 SER A CA 1
ATOM 2466 C C . SER A 1 323 ? 16.238 6.581 -18.444 1.00 92.62 323 SER A C 1
ATOM 2468 O O . SER A 1 323 ? 15.195 5.950 -18.281 1.00 92.62 323 SER A O 1
ATOM 2470 N N . GLU A 1 324 ? 16.460 7.354 -19.498 1.00 94.00 324 GLU A N 1
ATOM 2471 C CA . GLU A 1 324 ? 15.586 7.491 -20.658 1.00 94.00 324 GLU A CA 1
ATOM 2472 C C . GLU A 1 324 ? 16.321 6.994 -21.904 1.00 94.00 324 GLU A C 1
ATOM 2474 O O . GLU A 1 324 ? 17.508 7.278 -22.097 1.00 94.00 324 GLU A O 1
ATOM 2479 N N . TYR A 1 325 ? 15.610 6.251 -22.744 1.00 93.38 325 TYR A N 1
ATOM 2480 C CA . TYR A 1 325 ? 16.098 5.675 -23.990 1.00 93.38 325 TYR A CA 1
ATOM 2481 C C . TYR A 1 325 ? 15.194 6.111 -25.141 1.00 93.38 325 TYR A C 1
ATOM 2483 O O . TYR A 1 325 ? 13.973 6.214 -24.990 1.00 93.38 325 TYR A O 1
ATOM 2491 N N . SER A 1 326 ? 15.813 6.352 -26.293 1.00 89.94 326 SER A N 1
ATOM 2492 C CA . SER A 1 326 ? 15.137 6.755 -27.521 1.00 89.94 326 SER A CA 1
ATOM 2493 C C . SER A 1 326 ? 14.255 5.638 -28.091 1.00 89.94 326 SER A C 1
ATOM 2495 O O . SER A 1 326 ? 14.469 4.451 -27.830 1.00 89.94 326 SER A O 1
ATOM 2497 N N . SER A 1 327 ? 13.253 6.020 -28.882 1.00 87.62 327 SER A N 1
ATOM 2498 C CA . SER A 1 327 ? 12.252 5.108 -29.449 1.00 87.62 327 SER A CA 1
ATOM 2499 C C . SER A 1 327 ? 12.843 4.016 -30.348 1.00 87.62 327 SER A C 1
ATOM 2501 O O . SER A 1 327 ? 12.364 2.885 -30.326 1.00 87.62 327 SER A O 1
ATOM 2503 N N . ASP A 1 328 ? 13.916 4.306 -31.087 1.00 90.00 328 ASP A N 1
ATOM 2504 C CA . ASP A 1 328 ? 14.628 3.347 -31.944 1.00 90.00 328 ASP A CA 1
ATOM 2505 C C . ASP A 1 328 ? 15.283 2.203 -31.150 1.00 90.00 328 ASP A C 1
ATOM 2507 O O . ASP A 1 328 ? 15.555 1.131 -31.692 1.00 90.00 328 ASP A O 1
ATOM 2511 N N . GLN A 1 329 ? 15.485 2.394 -29.843 1.00 92.00 329 GLN A N 1
ATOM 2512 C CA . GLN A 1 329 ? 16.026 1.377 -28.947 1.00 92.00 329 GLN A CA 1
ATOM 2513 C C . GLN A 1 329 ? 14.946 0.510 -28.292 1.00 92.00 329 GLN A C 1
ATOM 2515 O O . GLN A 1 329 ? 15.299 -0.427 -27.575 1.00 92.00 329 GLN A O 1
ATOM 2520 N N . ALA A 1 330 ? 13.654 0.763 -28.540 1.00 89.50 330 ALA A N 1
ATOM 2521 C CA . ALA A 1 330 ? 12.557 0.042 -27.892 1.00 89.50 330 ALA A CA 1
ATOM 2522 C C . ALA A 1 330 ? 12.663 -1.496 -28.014 1.00 89.50 330 ALA A C 1
ATOM 2524 O O . ALA A 1 330 ? 12.539 -2.155 -26.982 1.00 89.50 330 ALA A O 1
ATOM 2525 N N . PRO A 1 331 ? 12.990 -2.106 -29.176 1.00 89.88 331 PRO A N 1
ATOM 2526 C CA . PRO A 1 331 ? 13.153 -3.563 -29.257 1.00 89.88 331 PRO A CA 1
ATOM 2527 C C . PRO A 1 331 ? 14.236 -4.100 -28.307 1.00 89.88 331 PRO A C 1
ATOM 2529 O O . PRO A 1 331 ? 14.010 -5.053 -27.565 1.00 89.88 331 PRO A O 1
ATOM 2532 N N . LYS A 1 332 ? 15.390 -3.426 -28.251 1.00 92.44 332 LYS A N 1
ATOM 2533 C CA . LYS A 1 332 ? 16.499 -3.804 -27.362 1.00 92.44 332 LYS A CA 1
ATOM 2534 C C . LYS A 1 332 ? 16.185 -3.522 -25.890 1.00 92.44 332 LYS A C 1
ATOM 2536 O O . LYS A 1 332 ? 16.673 -4.219 -25.005 1.00 92.44 332 LYS A O 1
ATOM 2541 N N . PHE A 1 333 ? 15.364 -2.509 -25.618 1.00 92.88 333 PHE A N 1
ATOM 2542 C CA . PHE A 1 333 ? 14.840 -2.237 -24.284 1.00 92.88 333 PHE A CA 1
ATOM 2543 C C . PHE A 1 333 ? 13.937 -3.378 -23.808 1.00 92.88 333 PHE A C 1
ATOM 2545 O O . PHE A 1 333 ? 14.104 -3.856 -22.689 1.00 92.88 333 PHE A O 1
ATOM 2552 N N . ILE A 1 334 ? 13.045 -3.876 -24.668 1.00 91.94 334 ILE A N 1
ATOM 2553 C CA . ILE A 1 334 ? 12.211 -5.049 -24.381 1.00 91.94 334 ILE A CA 1
ATOM 2554 C C . ILE A 1 334 ? 13.073 -6.297 -24.125 1.00 91.94 334 ILE A C 1
ATOM 2556 O O . ILE A 1 334 ? 12.818 -7.015 -23.156 1.00 91.94 334 ILE A O 1
ATOM 2560 N N . ASP A 1 335 ? 14.133 -6.519 -24.908 1.00 92.19 335 ASP A N 1
ATOM 2561 C CA . ASP A 1 335 ? 15.104 -7.592 -24.643 1.00 92.19 335 ASP A CA 1
ATOM 2562 C C . ASP A 1 335 ? 15.779 -7.442 -23.272 1.00 92.19 335 ASP A C 1
ATOM 2564 O O . ASP A 1 335 ? 15.923 -8.416 -22.533 1.00 92.19 335 ASP A O 1
ATOM 2568 N N . ALA A 1 336 ? 16.157 -6.221 -22.888 1.00 92.44 336 ALA A N 1
ATOM 2569 C CA . ALA A 1 336 ? 16.757 -5.947 -21.585 1.00 92.44 336 ALA A CA 1
ATOM 2570 C C . ALA A 1 336 ? 15.777 -6.214 -20.424 1.00 92.44 336 ALA A C 1
ATOM 2572 O O . ALA A 1 336 ? 16.172 -6.770 -19.395 1.00 92.44 336 ALA A O 1
ATOM 2573 N N . VAL A 1 337 ? 14.491 -5.884 -20.595 1.00 92.25 337 VAL A N 1
ATOM 2574 C CA . VAL A 1 337 ? 13.425 -6.206 -19.629 1.00 92.25 337 VAL A CA 1
ATOM 2575 C C . VAL A 1 337 ? 13.237 -7.717 -19.500 1.00 92.25 337 VAL A C 1
ATOM 2577 O O . VAL A 1 337 ? 13.197 -8.232 -18.380 1.00 92.25 337 VAL A O 1
ATOM 2580 N N . TYR A 1 338 ? 13.172 -8.435 -20.623 1.00 92.12 338 TYR A N 1
ATOM 2581 C CA . TYR A 1 338 ? 13.095 -9.897 -20.641 1.00 92.12 338 TYR A CA 1
ATOM 2582 C C . TYR A 1 338 ? 14.296 -10.533 -19.928 1.00 92.12 338 TYR A C 1
ATOM 2584 O O . TYR A 1 338 ? 14.123 -11.366 -19.038 1.00 92.12 338 TYR A O 1
ATOM 2592 N N . ASN A 1 339 ? 15.512 -10.088 -20.250 1.00 90.44 339 ASN A N 1
ATOM 2593 C CA . ASN A 1 339 ? 16.733 -10.587 -19.623 1.00 90.44 339 ASN A CA 1
ATOM 2594 C C . ASN A 1 339 ? 16.733 -10.358 -18.108 1.00 90.44 339 ASN A C 1
ATOM 2596 O O . ASN A 1 339 ? 17.109 -11.257 -17.357 1.00 90.44 339 ASN A O 1
ATOM 2600 N N . PHE A 1 340 ? 16.269 -9.200 -17.630 1.00 89.94 340 PHE A N 1
ATOM 2601 C CA . PHE A 1 340 ? 16.135 -8.975 -16.191 1.00 89.94 340 PHE A CA 1
ATOM 2602 C C . PHE A 1 340 ? 15.093 -9.910 -15.561 1.00 89.94 340 PHE A C 1
ATOM 2604 O O . PHE A 1 340 ? 15.334 -10.449 -14.484 1.00 89.94 340 PHE A O 1
ATOM 2611 N N . ALA A 1 341 ? 13.963 -10.164 -16.223 1.00 88.94 341 ALA A N 1
ATOM 2612 C CA . ALA A 1 341 ? 12.966 -11.103 -15.711 1.00 88.94 341 ALA A CA 1
ATOM 2613 C C . ALA A 1 341 ? 13.520 -12.535 -15.570 1.00 88.94 341 ALA A C 1
ATOM 2615 O O . ALA A 1 341 ? 13.230 -13.214 -14.584 1.00 88.94 341 ALA A O 1
ATOM 2616 N N . GLN A 1 342 ? 14.352 -12.976 -16.519 1.00 88.06 342 GLN A N 1
ATOM 2617 C CA . GLN A 1 342 ? 14.943 -14.318 -16.511 1.00 88.06 342 GLN A CA 1
ATOM 2618 C C . GLN A 1 342 ? 16.134 -14.454 -15.557 1.00 88.06 342 GLN A C 1
ATOM 2620 O O . GLN A 1 342 ? 16.243 -15.445 -14.833 1.00 88.06 342 GLN A O 1
ATOM 2625 N N . TYR A 1 343 ? 17.021 -13.458 -15.536 1.00 86.31 343 TYR A N 1
ATOM 2626 C CA . TYR A 1 343 ? 18.336 -13.563 -14.896 1.00 86.31 343 TYR A CA 1
ATOM 2627 C C . TYR A 1 343 ? 18.520 -12.625 -13.701 1.00 86.31 343 TYR A C 1
ATOM 2629 O O . TYR A 1 343 ? 19.488 -12.774 -12.957 1.00 86.31 343 TYR A O 1
ATOM 2637 N N . GLY A 1 344 ? 17.588 -11.702 -13.451 1.00 85.69 344 GLY A N 1
ATOM 2638 C CA . GLY A 1 344 ? 17.658 -10.730 -12.353 1.00 85.69 344 GLY A CA 1
ATOM 2639 C C . GLY A 1 344 ? 17.720 -11.367 -10.961 1.00 85.69 344 GLY A C 1
ATOM 2640 O O . GLY A 1 344 ? 18.200 -10.745 -10.021 1.00 85.69 344 GLY A O 1
ATOM 2641 N N . ALA A 1 345 ? 17.331 -12.640 -10.825 1.00 81.56 345 ALA A N 1
ATOM 2642 C CA . ALA A 1 345 ? 17.522 -13.412 -9.593 1.00 81.56 345 ALA A CA 1
ATOM 2643 C C . ALA A 1 345 ? 19.001 -13.499 -9.156 1.00 81.56 345 ALA A C 1
ATOM 2645 O O . ALA A 1 345 ? 19.286 -13.593 -7.966 1.00 81.56 345 ALA A O 1
ATOM 2646 N N . THR A 1 346 ? 19.944 -13.434 -10.102 1.00 80.56 346 THR A N 1
ATOM 2647 C CA . THR A 1 346 ? 21.394 -13.479 -9.827 1.00 80.56 346 THR A CA 1
ATOM 2648 C C . THR A 1 346 ? 21.938 -12.206 -9.174 1.00 80.56 346 THR A C 1
ATOM 2650 O O . THR A 1 346 ? 23.037 -12.210 -8.627 1.00 80.56 346 THR A O 1
ATOM 2653 N N . ILE A 1 347 ? 21.160 -11.124 -9.184 1.00 82.69 347 ILE A N 1
ATOM 2654 C CA . ILE A 1 347 ? 21.515 -9.816 -8.631 1.00 82.69 347 ILE A CA 1
ATOM 2655 C C . ILE A 1 347 ? 20.503 -9.439 -7.552 1.00 82.69 347 ILE A C 1
ATOM 2657 O O . ILE A 1 347 ? 19.833 -8.420 -7.638 1.00 82.69 347 ILE A O 1
ATOM 2661 N N . ALA A 1 348 ? 20.374 -10.276 -6.519 1.00 81.31 348 ALA A N 1
ATOM 2662 C CA . ALA A 1 348 ? 19.261 -10.238 -5.566 1.00 81.31 348 ALA A CA 1
ATOM 2663 C C . ALA A 1 348 ? 18.970 -8.853 -4.952 1.00 81.31 348 ALA A C 1
ATOM 2665 O O . ALA A 1 348 ? 17.823 -8.536 -4.678 1.00 81.31 348 ALA A O 1
ATOM 2666 N N . LYS A 1 349 ? 19.977 -7.992 -4.764 1.00 90.19 349 LYS A N 1
ATOM 2667 C CA . LYS A 1 349 ? 19.824 -6.619 -4.237 1.00 90.19 349 LYS A CA 1
ATOM 2668 C C . LYS A 1 349 ? 19.277 -5.598 -5.247 1.00 90.19 349 LYS A C 1
ATOM 2670 O O . LYS A 1 349 ? 19.120 -4.430 -4.894 1.00 90.19 349 LYS A O 1
ATOM 2675 N N . ALA A 1 350 ? 19.031 -6.020 -6.483 1.00 90.00 350 ALA A N 1
ATOM 2676 C CA . ALA A 1 350 ? 18.587 -5.179 -7.576 1.00 90.00 350 ALA A CA 1
ATOM 2677 C C . ALA A 1 350 ? 17.061 -5.201 -7.744 1.00 90.00 350 ALA A C 1
ATOM 2679 O O . ALA A 1 350 ? 16.412 -6.248 -7.638 1.00 90.00 350 ALA A O 1
ATOM 2680 N N . ALA A 1 351 ? 16.506 -4.050 -8.114 1.00 90.12 351 ALA A N 1
ATOM 2681 C CA . ALA A 1 351 ? 15.143 -3.918 -8.611 1.00 90.12 351 ALA A CA 1
ATOM 2682 C C . ALA A 1 351 ? 15.111 -3.037 -9.862 1.00 90.12 351 ALA A C 1
ATOM 2684 O O . ALA A 1 351 ? 15.869 -2.074 -9.990 1.00 90.12 351 ALA A O 1
ATOM 2685 N N . LEU A 1 352 ? 14.215 -3.374 -10.787 1.00 90.12 352 LEU A N 1
ATOM 2686 C CA . LEU A 1 352 ? 14.045 -2.680 -12.056 1.00 90.12 352 LEU A CA 1
ATOM 2687 C C . LEU A 1 352 ? 12.576 -2.286 -12.226 1.00 90.12 352 LEU A C 1
ATOM 2689 O O . LEU A 1 352 ? 11.683 -3.118 -12.090 1.00 90.12 352 LEU A O 1
ATOM 2693 N N . THR A 1 353 ? 12.333 -1.018 -12.551 1.00 90.25 353 THR A N 1
ATOM 2694 C CA . THR A 1 353 ? 11.014 -0.512 -12.953 1.00 90.25 353 THR A CA 1
ATOM 2695 C C . THR A 1 353 ? 11.117 0.070 -14.364 1.00 90.25 353 THR A C 1
ATOM 2697 O O . THR A 1 353 ? 11.402 1.260 -14.516 1.00 90.25 353 THR A O 1
ATOM 2700 N N . PRO A 1 354 ? 10.951 -0.760 -15.405 1.00 91.94 354 PRO A N 1
ATOM 2701 C CA . PRO A 1 354 ? 10.870 -0.312 -16.785 1.00 91.94 354 PRO A CA 1
ATOM 2702 C C . PRO A 1 354 ? 9.455 0.190 -17.108 1.00 91.94 354 PRO A C 1
ATOM 2704 O O . PRO A 1 354 ? 8.448 -0.393 -16.693 1.00 91.94 354 PRO A O 1
ATOM 2707 N N . VAL A 1 355 ? 9.376 1.272 -17.871 1.00 91.56 355 VAL A N 1
ATOM 2708 C CA . VAL A 1 355 ? 8.128 1.883 -18.324 1.00 91.56 355 VAL A CA 1
ATOM 2709 C C . VAL A 1 355 ? 8.281 2.286 -19.781 1.00 91.56 355 VAL A C 1
ATOM 2711 O O . VAL A 1 355 ? 9.234 2.969 -20.139 1.00 91.56 355 VAL A O 1
ATOM 2714 N N . VAL A 1 356 ? 7.325 1.906 -20.616 1.00 91.31 356 VAL A N 1
ATOM 2715 C CA . VAL A 1 356 ? 7.168 2.479 -21.953 1.00 91.31 356 VAL A CA 1
ATOM 2716 C C . VAL A 1 356 ? 5.995 3.441 -21.896 1.00 91.31 356 VAL A C 1
ATOM 2718 O O . VAL A 1 356 ? 4.903 3.051 -21.490 1.00 91.31 356 VAL A O 1
ATOM 2721 N N . THR A 1 357 ? 6.224 4.696 -22.270 1.00 89.44 357 THR A N 1
ATOM 2722 C CA . THR A 1 357 ? 5.182 5.727 -22.361 1.00 89.44 357 THR A CA 1
ATOM 2723 C C . THR A 1 357 ? 4.995 6.147 -23.807 1.00 89.44 357 THR A C 1
ATOM 2725 O O . THR A 1 357 ? 5.961 6.205 -24.568 1.00 89.44 357 THR A O 1
ATOM 2728 N N . ILE A 1 358 ? 3.747 6.403 -24.184 1.00 88.81 358 ILE A N 1
ATOM 2729 C CA . ILE A 1 358 ? 3.338 6.705 -25.551 1.00 88.81 358 ILE A CA 1
ATOM 2730 C C . ILE A 1 358 ? 2.456 7.947 -25.513 1.00 88.81 358 ILE A C 1
ATOM 2732 O O . ILE A 1 358 ? 1.407 7.944 -24.858 1.00 88.81 358 ILE A O 1
ATOM 2736 N N . ASP A 1 359 ? 2.873 8.975 -26.240 1.00 87.56 359 ASP A N 1
ATOM 2737 C CA . ASP A 1 359 ? 2.034 10.103 -26.620 1.00 87.56 359 ASP A CA 1
ATOM 2738 C C . ASP A 1 359 ? 1.654 9.935 -28.095 1.00 87.56 359 ASP A C 1
ATOM 2740 O O . ASP A 1 359 ? 2.472 10.128 -28.998 1.00 87.56 359 ASP A O 1
ATOM 2744 N N . ALA A 1 360 ? 0.414 9.508 -28.341 1.00 84.50 360 ALA A N 1
ATOM 2745 C CA . ALA A 1 360 ? -0.062 9.213 -29.691 1.00 84.50 360 ALA A CA 1
ATOM 2746 C C . ALA A 1 360 ? -0.187 10.476 -30.554 1.00 84.50 360 ALA A C 1
ATOM 2748 O O . ALA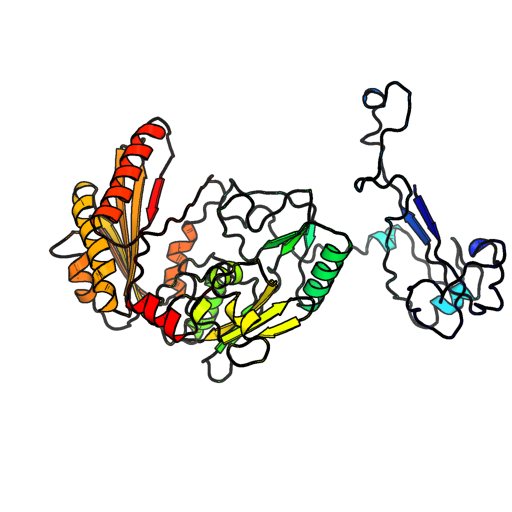 A 1 360 ? 0.020 10.414 -31.766 1.00 84.50 360 ALA A O 1
ATOM 2749 N N . HIS A 1 361 ? -0.518 11.612 -29.935 1.00 84.81 361 HIS A N 1
ATOM 2750 C CA . HIS A 1 361 ? -0.705 12.881 -30.628 1.00 84.81 361 HIS A CA 1
ATOM 2751 C C . HIS A 1 361 ? 0.634 13.432 -31.129 1.00 84.81 361 HIS A C 1
ATOM 2753 O O . HIS A 1 361 ? 0.750 13.831 -32.288 1.00 84.81 361 HIS A O 1
ATOM 2759 N N . MET A 1 362 ? 1.670 13.369 -30.287 1.00 85.94 362 MET A N 1
ATOM 2760 C CA . MET A 1 362 ? 3.040 13.752 -30.647 1.00 85.94 362 MET A CA 1
ATOM 2761 C C . MET A 1 362 ? 3.803 12.658 -31.409 1.00 85.94 362 MET A C 1
ATOM 2763 O O . MET A 1 362 ? 4.907 12.907 -31.891 1.00 85.94 362 MET A O 1
ATOM 2767 N N . LYS A 1 363 ? 3.226 11.454 -31.536 1.00 83.69 363 LYS A N 1
ATOM 2768 C CA . LYS A 1 363 ? 3.878 10.249 -32.081 1.00 83.69 363 LYS A CA 1
ATOM 2769 C C . LYS A 1 363 ? 5.190 9.916 -31.361 1.00 83.69 363 LYS A C 1
ATOM 2771 O O . LYS A 1 363 ? 6.155 9.460 -31.974 1.00 83.69 363 LYS A O 1
ATOM 2776 N N . GLU A 1 364 ? 5.220 10.148 -30.054 1.00 86.00 364 GLU A N 1
ATOM 2777 C CA . GLU A 1 364 ? 6.406 9.978 -29.224 1.00 86.00 364 GLU A CA 1
ATOM 2778 C C . GLU A 1 364 ? 6.306 8.686 -28.404 1.00 86.00 364 GLU A C 1
ATOM 2780 O O . GLU A 1 364 ? 5.314 8.444 -27.714 1.00 86.00 364 GLU A O 1
ATOM 2785 N N . VAL A 1 365 ? 7.358 7.864 -28.451 1.00 88.88 365 VAL A N 1
ATOM 2786 C CA . VAL A 1 365 ? 7.528 6.693 -27.582 1.00 88.88 365 VAL A CA 1
ATOM 2787 C C . VAL A 1 365 ? 8.789 6.891 -26.756 1.00 88.88 365 VAL A C 1
ATOM 2789 O O . VAL A 1 365 ? 9.877 7.034 -27.312 1.00 88.88 365 VAL A O 1
ATOM 2792 N N . ARG A 1 366 ? 8.656 6.859 -25.430 1.00 89.69 366 ARG A N 1
ATOM 2793 C CA . ARG A 1 366 ? 9.789 6.947 -24.501 1.00 89.69 366 ARG A CA 1
ATOM 2794 C C . ARG A 1 366 ? 9.896 5.681 -23.678 1.00 89.69 366 ARG A C 1
ATOM 2796 O O . ARG A 1 366 ? 8.919 5.262 -23.053 1.00 89.69 366 ARG A O 1
ATOM 2803 N N . CYS A 1 367 ? 11.097 5.118 -23.636 1.00 93.25 367 CYS A N 1
ATOM 2804 C CA . CYS A 1 367 ? 11.431 4.013 -22.749 1.00 93.25 367 CYS A CA 1
ATOM 2805 C C . CYS A 1 367 ? 12.174 4.571 -21.534 1.00 93.25 367 CYS A C 1
ATOM 2807 O O . CYS A 1 367 ? 13.228 5.189 -21.666 1.00 93.25 367 CYS A O 1
ATOM 2809 N N . LEU A 1 368 ? 11.620 4.361 -20.349 1.00 92.75 368 LEU A N 1
ATOM 2810 C CA . LEU A 1 368 ? 12.150 4.826 -19.075 1.00 92.75 368 LEU A CA 1
ATOM 2811 C C . LEU A 1 368 ? 12.517 3.612 -18.229 1.00 92.75 368 LEU A C 1
ATOM 2813 O O . LEU A 1 368 ? 11.764 2.642 -18.176 1.00 92.75 368 LEU A O 1
ATOM 2817 N N . ALA A 1 369 ? 13.641 3.657 -17.527 1.00 92.31 369 ALA A N 1
ATOM 2818 C CA . ALA A 1 369 ? 13.971 2.653 -16.527 1.00 92.31 369 ALA A CA 1
ATOM 2819 C C . ALA A 1 369 ? 14.438 3.317 -15.242 1.00 92.31 369 ALA A C 1
ATOM 2821 O O . ALA A 1 369 ? 15.383 4.104 -15.250 1.00 92.31 369 ALA A O 1
ATOM 2822 N N . THR A 1 370 ? 13.823 2.927 -14.130 1.00 90.44 370 THR A N 1
ATOM 2823 C CA . THR A 1 370 ? 14.446 3.075 -12.821 1.00 90.44 370 THR A CA 1
ATOM 2824 C C . THR A 1 370 ? 15.177 1.791 -12.471 1.00 90.44 370 THR A C 1
ATOM 2826 O O . THR A 1 370 ? 14.561 0.727 -12.386 1.00 90.44 370 THR A O 1
ATOM 2829 N N . LYS A 1 371 ? 16.470 1.912 -12.195 1.00 90.50 371 LYS A N 1
ATOM 2830 C CA . LYS A 1 371 ? 17.328 0.851 -11.672 1.00 90.50 371 LYS A CA 1
ATOM 2831 C C . LYS A 1 371 ? 17.662 1.158 -10.222 1.00 90.50 371 LYS A C 1
ATOM 2833 O O . LYS A 1 371 ? 18.063 2.275 -9.916 1.00 90.50 371 LYS A O 1
ATOM 2838 N N . PHE A 1 372 ? 17.496 0.185 -9.341 1.00 90.44 372 PHE A N 1
ATOM 2839 C CA . PHE A 1 372 ? 17.759 0.317 -7.913 1.00 90.44 372 PHE A CA 1
ATOM 2840 C C . PHE A 1 372 ? 18.709 -0.776 -7.454 1.00 90.44 372 PHE A C 1
ATOM 2842 O O . PHE A 1 372 ? 18.478 -1.940 -7.778 1.00 90.44 372 PHE A O 1
ATOM 2849 N N . TYR A 1 373 ? 19.705 -0.433 -6.642 1.00 92.12 373 TYR A N 1
ATOM 2850 C CA . TYR A 1 373 ? 20.530 -1.421 -5.968 1.00 92.12 373 TYR A CA 1
ATOM 2851 C C . TYR A 1 373 ? 20.832 -1.055 -4.512 1.00 92.12 373 TYR A C 1
ATOM 2853 O O . TYR A 1 373 ? 21.343 0.024 -4.211 1.00 92.12 373 TYR A O 1
ATOM 2861 N N . ASP A 1 374 ? 20.579 -2.002 -3.611 1.00 91.81 374 ASP A N 1
ATOM 2862 C CA . ASP A 1 374 ? 20.814 -1.883 -2.169 1.00 91.81 374 ASP A CA 1
ATOM 2863 C C . ASP A 1 374 ? 22.298 -2.091 -1.786 1.00 91.81 374 ASP A C 1
ATOM 2865 O O . ASP A 1 374 ? 22.719 -3.169 -1.341 1.00 91.81 374 ASP A O 1
ATOM 2869 N N . SER A 1 375 ? 23.120 -1.063 -2.017 1.00 88.19 375 SER A N 1
ATOM 2870 C CA . SER A 1 375 ? 24.529 -1.014 -1.604 1.00 88.19 375 SER A CA 1
ATOM 2871 C C . SER A 1 375 ? 25.023 0.418 -1.424 1.00 88.19 375 SER A C 1
ATOM 2873 O O . SER A 1 375 ? 24.541 1.342 -2.072 1.00 88.19 375 SER A O 1
ATOM 2875 N N . ASP A 1 376 ? 26.049 0.568 -0.595 1.00 87.06 376 ASP A N 1
ATOM 2876 C CA . ASP A 1 376 ? 26.869 1.772 -0.429 1.00 87.06 376 ASP A CA 1
ATOM 2877 C C . ASP A 1 376 ? 28.162 1.757 -1.268 1.00 87.06 376 ASP A C 1
ATOM 2879 O O . ASP A 1 376 ? 28.817 2.786 -1.420 1.00 87.06 376 ASP A O 1
ATOM 2883 N N . ILE A 1 377 ? 28.501 0.605 -1.848 1.00 86.62 377 ILE A N 1
ATOM 2884 C CA . ILE A 1 377 ? 29.613 0.402 -2.785 1.00 86.62 377 ILE A CA 1
ATOM 2885 C C . ILE A 1 377 ? 29.092 0.537 -4.214 1.00 86.62 377 ILE A C 1
ATOM 2887 O O . ILE A 1 377 ? 28.112 -0.124 -4.565 1.00 86.62 377 ILE A O 1
ATOM 2891 N N . ASP A 1 378 ? 29.741 1.371 -5.033 1.00 81.38 378 ASP A N 1
ATOM 2892 C CA . ASP A 1 378 ? 29.377 1.507 -6.444 1.00 81.38 378 ASP A CA 1
ATOM 2893 C C . ASP A 1 378 ? 29.626 0.199 -7.189 1.00 81.38 378 ASP A C 1
ATOM 2895 O O . ASP A 1 378 ? 30.708 -0.388 -7.167 1.00 81.38 378 ASP A O 1
ATOM 2899 N N . ILE A 1 379 ? 28.581 -0.251 -7.860 1.00 81.44 379 ILE A N 1
ATOM 2900 C CA . ILE A 1 379 ? 28.535 -1.509 -8.582 1.00 81.44 379 ILE A CA 1
ATOM 2901 C C . ILE A 1 379 ? 27.771 -1.340 -9.893 1.00 81.44 379 ILE A C 1
ATOM 2903 O O . ILE A 1 379 ? 27.023 -2.220 -10.317 1.00 81.44 379 ILE A O 1
ATOM 2907 N N . SER A 1 380 ? 27.961 -0.200 -10.551 1.00 77.38 380 SER A N 1
ATOM 2908 C CA . SER A 1 380 ? 27.421 0.097 -11.883 1.00 77.38 380 SER A CA 1
ATOM 2909 C C . SER A 1 380 ? 27.555 -1.060 -12.893 1.00 77.38 380 SER A C 1
ATOM 2911 O O . SER A 1 380 ? 26.702 -1.212 -13.771 1.00 77.38 380 SER A O 1
ATOM 2913 N N . TYR A 1 381 ? 28.548 -1.945 -12.728 1.00 82.31 381 TYR A N 1
ATOM 2914 C CA . TYR A 1 381 ? 28.701 -3.178 -13.508 1.00 82.31 381 TYR A CA 1
ATOM 2915 C C . TYR A 1 381 ? 27.486 -4.122 -13.449 1.00 82.31 381 TYR A C 1
ATOM 2917 O O . TYR A 1 381 ? 27.231 -4.820 -14.431 1.00 82.31 381 TYR A O 1
ATOM 2925 N N . VAL A 1 382 ? 26.706 -4.132 -12.360 1.00 83.38 382 VAL A N 1
ATOM 2926 C CA . VAL A 1 382 ? 25.472 -4.933 -12.216 1.00 83.38 382 VAL A CA 1
ATOM 2927 C C . VAL A 1 382 ? 24.472 -4.606 -13.323 1.00 83.38 382 VAL A C 1
ATOM 2929 O O . VAL A 1 382 ? 23.750 -5.479 -13.800 1.00 83.38 382 VAL A O 1
ATOM 2932 N N . TRP A 1 383 ? 24.472 -3.356 -13.786 1.00 86.25 383 TRP A N 1
ATOM 2933 C CA . TRP A 1 383 ? 23.575 -2.873 -14.829 1.00 86.25 383 TRP A CA 1
ATOM 2934 C C . TRP A 1 383 ? 24.179 -2.931 -16.230 1.00 86.25 383 TRP A C 1
ATOM 2936 O O . TRP A 1 383 ? 23.528 -2.486 -17.176 1.00 86.25 383 TRP A O 1
ATOM 2946 N N . SER A 1 384 ? 25.387 -3.477 -16.403 1.00 80.62 384 SER A N 1
ATOM 2947 C CA . SER A 1 384 ? 26.046 -3.578 -17.715 1.00 80.62 384 SER A CA 1
ATOM 2948 C C . SER A 1 384 ? 25.167 -4.324 -18.722 1.00 80.62 384 SER A C 1
ATOM 2950 O O . SER A 1 384 ? 24.809 -3.752 -19.742 1.00 80.62 384 SER A O 1
ATOM 2952 N N . ASN A 1 385 ? 24.641 -5.501 -18.377 1.00 75.56 385 ASN A N 1
ATOM 2953 C CA . ASN A 1 385 ? 23.722 -6.258 -19.241 1.00 75.56 385 ASN A CA 1
ATOM 2954 C C . ASN A 1 385 ? 22.393 -5.539 -19.549 1.00 75.56 385 ASN A C 1
ATOM 2956 O O . ASN A 1 385 ? 21.668 -5.950 -20.448 1.00 75.56 385 ASN A O 1
ATOM 2960 N N . PHE A 1 386 ? 22.060 -4.467 -18.828 1.00 83.31 386 PHE A N 1
ATOM 2961 C CA . PHE A 1 386 ? 20.922 -3.608 -19.153 1.00 83.31 386 PHE A CA 1
ATOM 2962 C C . PHE A 1 386 ? 21.339 -2.354 -19.939 1.00 83.31 386 PHE A C 1
ATOM 2964 O O . PHE A 1 386 ? 20.507 -1.764 -20.604 1.00 83.31 386 PHE A O 1
ATOM 2971 N N . THR A 1 387 ? 22.597 -1.905 -19.871 1.00 76.12 387 THR A N 1
ATOM 2972 C CA . THR A 1 387 ? 23.018 -0.567 -20.345 1.00 76.12 387 THR A CA 1
ATOM 2973 C C . THR A 1 387 ? 24.175 -0.555 -21.346 1.00 76.12 387 THR A C 1
ATOM 2975 O O . THR A 1 387 ? 24.343 0.430 -22.053 1.00 76.12 387 THR A O 1
ATOM 2978 N N . LYS A 1 388 ? 25.015 -1.589 -21.442 1.00 70.88 388 LYS A N 1
ATOM 2979 C CA . LYS A 1 388 ? 26.120 -1.682 -22.416 1.00 70.88 388 LYS A CA 1
ATOM 2980 C C . LYS A 1 388 ? 26.537 -3.143 -22.634 1.00 70.88 388 LYS A C 1
ATOM 2982 O O . LYS A 1 388 ? 26.783 -3.833 -21.653 1.00 70.88 388 LYS A O 1
ATOM 2987 N N . PRO A 1 389 ? 26.708 -3.616 -23.883 1.00 70.81 389 PRO A N 1
ATOM 2988 C CA . PRO A 1 389 ? 26.570 -2.919 -25.171 1.00 70.81 389 PRO A CA 1
ATOM 2989 C C . PRO A 1 389 ? 25.125 -2.875 -25.718 1.00 70.81 389 PRO A C 1
ATOM 2991 O O . PRO A 1 389 ? 24.919 -2.535 -26.879 1.00 70.81 389 PRO A O 1
ATOM 2994 N N . ILE A 1 390 ? 24.128 -3.231 -24.899 1.00 79.81 390 ILE A N 1
ATOM 2995 C CA . ILE A 1 390 ? 22.761 -3.531 -25.355 1.00 79.81 390 ILE A CA 1
ATOM 2996 C C . ILE A 1 390 ? 21.939 -2.270 -25.694 1.00 79.81 390 ILE A C 1
ATOM 2998 O O . ILE A 1 390 ? 21.403 -2.196 -26.797 1.00 79.81 390 ILE A O 1
ATOM 3002 N N . ILE A 1 391 ? 21.873 -1.259 -24.817 1.00 90.25 391 ILE A N 1
ATOM 3003 C CA . ILE A 1 391 ? 21.121 -0.001 -25.045 1.00 90.25 391 ILE A CA 1
ATOM 3004 C C . ILE A 1 391 ? 21.782 1.195 -24.361 1.00 90.25 391 ILE A C 1
ATOM 3006 O O . ILE A 1 391 ? 22.131 1.117 -23.194 1.00 90.25 391 ILE A O 1
ATOM 3010 N N . LYS A 1 392 ? 21.895 2.342 -25.030 1.00 90.75 392 LYS A N 1
ATOM 3011 C CA . LYS A 1 392 ? 22.534 3.545 -24.478 1.00 90.75 392 LYS A CA 1
ATOM 3012 C C . LYS A 1 392 ? 21.479 4.588 -24.078 1.00 90.75 392 LYS A C 1
ATOM 3014 O O . LYS A 1 392 ? 20.695 4.988 -24.938 1.00 90.75 392 LYS A O 1
ATOM 3019 N N . PRO A 1 393 ? 21.456 5.069 -22.821 1.00 92.44 393 PRO A N 1
ATOM 3020 C CA . PRO A 1 393 ? 20.505 6.102 -22.429 1.00 92.44 393 PRO A CA 1
ATOM 3021 C C . PRO A 1 393 ? 20.814 7.431 -23.130 1.00 92.44 393 PRO A C 1
ATOM 3023 O O . PRO A 1 393 ? 21.980 7.803 -23.282 1.00 92.44 393 PRO A O 1
ATOM 3026 N N . VAL A 1 394 ? 19.764 8.151 -23.530 1.00 93.88 394 VAL A N 1
ATOM 3027 C CA . VAL A 1 394 ? 19.856 9.535 -24.031 1.00 93.88 394 VAL A CA 1
ATOM 3028 C C . VAL A 1 394 ? 19.914 10.542 -22.885 1.00 93.88 394 VAL A C 1
ATOM 3030 O O . VAL A 1 394 ? 20.515 11.604 -23.015 1.00 93.88 394 VAL A O 1
ATOM 3033 N N . LYS A 1 395 ? 19.340 10.177 -21.736 1.00 92.88 395 LYS A N 1
ATOM 3034 C CA . LYS A 1 395 ? 19.406 10.925 -20.484 1.00 92.88 395 LYS A CA 1
ATOM 3035 C C . LYS A 1 395 ? 19.485 9.934 -19.334 1.00 92.88 395 LYS A C 1
ATOM 3037 O O . LYS A 1 395 ? 18.778 8.928 -19.342 1.00 92.88 395 LYS A O 1
ATOM 3042 N N . HIS A 1 396 ? 20.335 10.198 -18.350 1.00 91.44 396 HIS A N 1
ATOM 3043 C CA . HIS A 1 396 ? 20.345 9.421 -17.118 1.00 91.44 396 HIS A CA 1
ATOM 3044 C C . HIS A 1 396 ? 20.813 10.254 -15.924 1.00 91.44 396 HIS A C 1
ATOM 3046 O O . HIS A 1 396 ? 21.529 11.239 -16.090 1.00 91.44 396 HIS A O 1
ATOM 3052 N N . ASP A 1 397 ? 20.399 9.844 -14.730 1.00 90.50 397 ASP A N 1
ATOM 3053 C CA . ASP A 1 397 ? 20.815 10.413 -13.448 1.00 90.50 397 ASP A CA 1
ATOM 3054 C C . ASP A 1 397 ? 21.102 9.263 -12.481 1.00 90.50 397 ASP A C 1
ATOM 3056 O O . ASP A 1 397 ? 20.195 8.480 -12.198 1.00 90.50 397 ASP A O 1
ATOM 3060 N N . TYR A 1 398 ? 22.354 9.134 -12.030 1.00 89.94 398 TYR A N 1
ATOM 3061 C CA . TYR A 1 398 ? 22.834 8.061 -11.151 1.00 89.94 398 TYR A CA 1
ATOM 3062 C C . TYR A 1 398 ? 23.287 8.641 -9.815 1.00 89.94 398 TYR A C 1
ATOM 3064 O O . TYR A 1 398 ? 24.169 9.501 -9.783 1.00 89.94 398 TYR A O 1
ATOM 3072 N N . LYS A 1 399 ? 22.696 8.177 -8.711 1.00 91.31 399 LYS A N 1
ATOM 3073 C CA . LYS A 1 399 ? 22.932 8.738 -7.375 1.00 91.31 399 LYS A CA 1
ATOM 3074 C C . LYS A 1 399 ? 23.003 7.656 -6.308 1.00 91.31 399 LYS A C 1
ATOM 3076 O O . LYS A 1 399 ? 22.191 6.734 -6.302 1.00 91.31 399 LYS A O 1
ATOM 3081 N N . LEU A 1 400 ? 23.918 7.843 -5.359 1.00 93.00 400 LEU A N 1
ATOM 3082 C CA . LEU A 1 400 ? 23.906 7.168 -4.063 1.00 93.00 400 LEU A CA 1
ATOM 3083 C C . LEU A 1 400 ? 23.193 8.063 -3.050 1.00 93.00 400 LEU A C 1
ATOM 3085 O O . LEU A 1 400 ? 23.677 9.152 -2.742 1.00 93.00 400 LEU A O 1
ATOM 3089 N N . GLN A 1 401 ? 22.064 7.613 -2.513 1.00 91.94 401 GLN A N 1
ATOM 3090 C CA . GLN A 1 401 ? 21.278 8.414 -1.574 1.00 91.94 401 GLN A CA 1
ATOM 3091 C C . GLN A 1 401 ? 20.480 7.544 -0.594 1.00 91.94 401 GLN A C 1
ATOM 3093 O O . GLN A 1 401 ? 20.289 6.358 -0.856 1.00 91.94 401 GLN A O 1
ATOM 3098 N N . PRO A 1 402 ? 20.028 8.091 0.547 1.00 91.00 402 PRO A N 1
ATOM 3099 C CA . PRO A 1 402 ? 19.105 7.398 1.442 1.00 91.00 402 PRO A CA 1
ATOM 3100 C C . PRO A 1 402 ? 17.773 7.061 0.761 1.00 91.00 402 PRO A C 1
ATOM 3102 O O . PRO A 1 402 ? 17.304 7.799 -0.109 1.00 91.00 402 PRO A O 1
ATOM 3105 N N . LEU A 1 403 ? 17.121 5.975 1.189 1.00 88.56 403 LEU A N 1
ATOM 3106 C CA . LEU A 1 403 ? 15.856 5.533 0.595 1.00 88.56 403 LEU A CA 1
ATOM 3107 C C . LEU A 1 403 ? 14.747 6.595 0.681 1.00 88.56 403 LEU A C 1
ATOM 3109 O O . LEU A 1 403 ? 13.972 6.777 -0.254 1.00 88.56 403 LEU A O 1
ATOM 3113 N N . ASN A 1 404 ? 14.656 7.322 1.787 1.00 89.31 404 ASN A N 1
ATOM 3114 C CA . ASN A 1 404 ? 13.623 8.340 1.943 1.00 89.31 404 ASN A CA 1
ATOM 3115 C C . ASN A 1 404 ? 13.779 9.500 0.932 1.00 89.31 404 ASN A C 1
ATOM 3117 O O . ASN A 1 404 ? 12.774 10.041 0.475 1.00 89.31 404 ASN A O 1
ATOM 3121 N N . GLU A 1 405 ? 15.008 9.827 0.511 1.00 88.50 405 GLU A N 1
ATOM 3122 C CA . GLU A 1 405 ? 15.266 10.796 -0.566 1.00 88.50 405 GLU A CA 1
ATOM 3123 C C . GLU A 1 405 ? 14.894 10.238 -1.945 1.00 88.50 405 GLU A C 1
ATOM 3125 O O . GLU A 1 405 ? 14.315 10.952 -2.765 1.00 88.50 405 GLU A O 1
ATOM 3130 N N . VAL A 1 406 ? 15.125 8.938 -2.181 1.00 82.81 406 VAL A N 1
ATOM 3131 C CA . VAL A 1 406 ? 14.662 8.260 -3.404 1.00 82.81 406 VAL A CA 1
ATOM 3132 C C . VAL A 1 406 ? 13.159 8.454 -3.590 1.00 82.81 406 VAL A C 1
ATOM 3134 O O . VAL A 1 406 ? 12.708 8.803 -4.678 1.00 82.81 406 VAL A O 1
ATOM 3137 N N . LEU A 1 407 ? 12.367 8.283 -2.533 1.00 77.69 407 LEU A N 1
ATOM 3138 C CA . LEU A 1 407 ? 10.906 8.335 -2.630 1.00 77.69 407 LEU A CA 1
ATOM 3139 C C . LEU A 1 407 ? 10.356 9.729 -2.914 1.00 77.69 407 LEU A C 1
ATOM 3141 O O . LEU A 1 407 ? 9.310 9.831 -3.556 1.00 77.69 407 LEU A O 1
ATOM 3145 N N . LYS A 1 408 ? 11.068 10.791 -2.516 1.00 74.50 408 LYS A N 1
ATOM 3146 C CA . LYS A 1 408 ? 10.708 12.171 -2.879 1.00 74.50 408 LYS A CA 1
ATOM 3147 C C . LYS A 1 408 ? 10.718 12.375 -4.392 1.00 74.50 408 LYS A C 1
ATOM 3149 O O . LYS A 1 408 ? 9.835 13.041 -4.923 1.00 74.50 408 LYS A O 1
ATOM 3154 N N . SER A 1 409 ? 11.643 11.725 -5.106 1.00 66.19 409 SER A N 1
ATOM 3155 C CA . SER A 1 409 ? 11.691 11.785 -6.576 1.00 66.19 409 SER A CA 1
ATOM 3156 C C . SER A 1 409 ? 10.458 11.164 -7.257 1.00 66.19 409 SER A C 1
ATOM 3158 O O . SER A 1 409 ? 10.158 11.491 -8.405 1.00 66.19 409 SER A O 1
ATOM 3160 N N . TYR A 1 410 ? 9.685 10.344 -6.532 1.00 65.44 410 TYR A N 1
ATOM 3161 C CA . TYR A 1 410 ? 8.440 9.734 -7.004 1.00 65.44 410 TYR A CA 1
ATOM 3162 C C . TYR A 1 410 ? 7.165 10.473 -6.572 1.00 65.44 410 TYR A C 1
ATOM 3164 O O . TYR A 1 410 ? 6.089 10.135 -7.062 1.00 65.44 410 TYR A O 1
ATOM 3172 N N . GLN A 1 411 ? 7.242 11.490 -5.704 1.00 55.94 411 GLN A N 1
ATOM 3173 C CA . GLN A 1 411 ? 6.054 12.204 -5.201 1.00 55.94 411 GLN A CA 1
ATOM 3174 C C . GLN A 1 411 ? 5.308 12.988 -6.297 1.00 55.94 411 GLN A C 1
ATOM 3176 O O . GLN A 1 411 ? 4.088 13.119 -6.238 1.00 55.94 411 GLN A O 1
ATOM 3181 N N . GLY A 1 412 ? 6.000 13.418 -7.360 1.00 50.84 412 GLY A N 1
ATOM 3182 C CA . GLY A 1 412 ? 5.393 14.109 -8.509 1.00 50.84 412 GLY A CA 1
ATOM 3183 C C . GLY A 1 412 ? 4.487 13.237 -9.393 1.00 50.84 412 GLY A C 1
ATOM 3184 O O . GLY A 1 412 ? 3.855 13.743 -10.319 1.00 50.84 412 GLY A O 1
ATOM 3185 N N . TRP A 1 413 ? 4.394 11.930 -9.126 1.00 52.97 413 TRP A N 1
ATOM 3186 C CA . TRP A 1 413 ? 3.563 11.005 -9.899 1.00 52.97 413 TRP A CA 1
ATOM 3187 C C . TRP A 1 413 ? 2.081 11.019 -9.508 1.00 52.97 413 TRP A C 1
ATOM 3189 O O . TRP A 1 413 ? 1.335 10.236 -10.092 1.00 52.97 413 TRP A O 1
ATOM 3199 N N . VAL A 1 414 ? 1.612 11.898 -8.611 1.00 53.91 414 VAL A N 1
ATOM 3200 C CA . VAL A 1 414 ? 0.183 12.035 -8.246 1.00 53.91 414 VAL A CA 1
ATOM 3201 C C . VAL A 1 414 ? -0.361 13.445 -8.558 1.00 53.91 414 VAL A C 1
ATOM 3203 O O . VAL A 1 414 ? -0.480 14.276 -7.664 1.00 53.91 414 VAL A O 1
ATOM 3206 N N . PRO A 1 415 ? -0.707 13.770 -9.816 1.00 51.09 415 PRO A N 1
ATOM 3207 C CA . PRO A 1 415 ? -1.390 15.010 -10.162 1.00 51.09 415 PRO A CA 1
ATOM 3208 C C . PRO A 1 415 ? -2.890 14.839 -9.903 1.00 51.09 415 PRO A C 1
ATOM 3210 O O . PRO A 1 415 ? -3.560 14.080 -10.606 1.00 51.09 415 PRO A O 1
ATOM 3213 N N . GLY A 1 416 ? -3.414 15.561 -8.911 1.00 56.00 416 GLY A N 1
ATOM 3214 C CA . GLY A 1 416 ? -4.805 15.451 -8.449 1.00 56.00 416 GLY A CA 1
ATOM 3215 C C . GLY A 1 416 ? -5.883 15.819 -9.479 1.00 56.00 416 GLY A C 1
ATOM 3216 O O . GLY A 1 416 ? -7.050 15.505 -9.276 1.00 56.00 416 GLY A O 1
ATOM 3217 N N . THR A 1 417 ? -5.525 16.440 -10.606 1.00 57.41 417 THR A N 1
ATOM 3218 C CA . THR A 1 417 ? -6.496 16.905 -11.614 1.00 57.41 417 THR A CA 1
ATOM 3219 C C . THR A 1 417 ? -6.622 16.000 -12.842 1.00 57.41 417 THR A C 1
ATOM 3221 O O . THR A 1 417 ? -7.567 16.153 -13.616 1.00 57.41 417 THR A O 1
ATOM 3224 N N . LEU A 1 418 ? -5.715 15.036 -13.049 1.00 64.62 418 LEU A N 1
ATOM 3225 C CA . LEU A 1 418 ? -5.760 14.173 -14.234 1.00 64.62 418 LEU A CA 1
ATOM 3226 C C . LEU A 1 418 ? -6.677 12.962 -14.019 1.00 64.62 418 LEU A C 1
ATOM 3228 O O . LEU A 1 418 ? -6.594 12.245 -13.018 1.00 64.62 418 LEU A O 1
ATOM 3232 N N . ARG A 1 419 ? -7.523 12.672 -15.015 1.00 69.69 419 ARG A N 1
ATOM 3233 C CA . ARG A 1 419 ? -8.256 11.400 -15.083 1.00 69.69 419 ARG A CA 1
ATOM 3234 C C . ARG A 1 419 ? -7.277 10.293 -15.453 1.00 69.69 419 ARG A C 1
ATOM 3236 O O . ARG A 1 419 ? -6.591 10.383 -16.467 1.00 69.69 419 ARG A O 1
ATOM 3243 N N . ARG A 1 420 ? -7.216 9.246 -14.634 1.00 71.31 420 ARG A N 1
ATOM 3244 C CA . ARG A 1 420 ? -6.267 8.143 -14.795 1.00 71.31 420 ARG A CA 1
ATOM 3245 C C . ARG A 1 420 ? -6.982 6.820 -14.650 1.00 71.31 420 ARG A C 1
ATOM 3247 O O . ARG A 1 420 ? -7.811 6.656 -13.765 1.00 71.31 420 ARG A O 1
ATOM 3254 N N . ARG A 1 421 ? -6.607 5.859 -15.484 1.00 73.69 421 ARG A N 1
ATOM 3255 C CA . ARG A 1 421 ? -7.032 4.470 -15.353 1.00 73.69 421 ARG A CA 1
ATOM 3256 C C . ARG A 1 421 ? -5.793 3.603 -15.252 1.00 73.69 421 ARG A C 1
ATOM 3258 O O . ARG A 1 421 ? -4.828 3.819 -15.977 1.00 73.69 421 ARG A O 1
ATOM 3265 N N . TRP A 1 422 ? -5.843 2.629 -14.359 1.00 75.81 422 TRP A N 1
ATOM 3266 C CA . TRP A 1 422 ? -4.787 1.647 -14.188 1.00 75.81 422 TRP A CA 1
ATOM 3267 C C . TRP A 1 422 ? -5.386 0.255 -14.296 1.00 75.81 422 TRP A C 1
ATOM 3269 O O . TRP A 1 422 ? -6.497 0.013 -13.819 1.00 75.81 422 TRP A O 1
ATOM 3279 N N . GLN A 1 423 ? -4.647 -0.650 -14.916 1.00 78.00 423 GLN A N 1
ATOM 3280 C CA . GLN A 1 423 ? -4.974 -2.065 -14.967 1.00 78.00 423 GLN A CA 1
ATOM 3281 C C . GLN A 1 423 ? -3.694 -2.861 -14.765 1.00 78.00 423 GLN A C 1
ATOM 3283 O O . GLN A 1 423 ? -2.607 -2.410 -15.123 1.00 78.00 423 GLN A O 1
ATOM 3288 N N . VAL A 1 424 ? -3.838 -4.036 -14.165 1.00 80.75 424 VAL A N 1
ATOM 3289 C CA . VAL A 1 424 ? -2.746 -4.985 -13.977 1.00 80.75 424 VAL A CA 1
ATOM 3290 C C . VAL A 1 424 ? -3.132 -6.259 -14.701 1.00 80.75 424 VAL A C 1
ATOM 3292 O O . VAL A 1 424 ? -4.259 -6.732 -14.572 1.00 80.75 424 VAL A O 1
ATOM 3295 N N . ILE A 1 425 ? -2.190 -6.788 -15.469 1.00 83.25 425 ILE A N 1
ATOM 3296 C CA . ILE A 1 425 ? -2.284 -8.102 -16.090 1.00 83.25 425 ILE A CA 1
ATOM 3297 C C . ILE A 1 425 ? -1.057 -8.902 -15.673 1.00 83.25 425 ILE A C 1
ATOM 3299 O O . ILE A 1 425 ? 0.052 -8.365 -15.616 1.00 83.25 425 ILE A O 1
ATOM 3303 N N . SER A 1 426 ? -1.262 -10.180 -15.387 1.00 86.75 426 SER A N 1
ATOM 3304 C CA . SER A 1 426 ? -0.185 -11.116 -15.080 1.00 86.75 426 SER A CA 1
ATOM 3305 C C . SER A 1 426 ? 0.073 -11.987 -16.301 1.00 86.75 426 SER A C 1
ATOM 3307 O O . SER A 1 426 ? -0.860 -12.438 -16.961 1.00 86.75 426 SER A O 1
ATOM 3309 N N . SER A 1 427 ? 1.342 -12.226 -16.613 1.00 88.00 427 SER A N 1
ATOM 3310 C CA . SER A 1 427 ? 1.752 -13.145 -17.674 1.00 88.00 427 SER A CA 1
ATOM 3311 C C . SER A 1 427 ? 3.073 -13.805 -17.304 1.00 88.00 427 SER A C 1
ATOM 3313 O O . SER A 1 427 ? 3.834 -13.281 -16.486 1.00 88.00 427 SER A O 1
ATOM 3315 N N . LEU A 1 428 ? 3.358 -14.957 -17.911 1.00 89.38 428 LEU A N 1
ATOM 3316 C CA . LEU A 1 428 ? 4.712 -15.497 -17.885 1.00 89.38 428 LEU A CA 1
ATOM 3317 C C . LEU A 1 428 ? 5.639 -14.531 -18.623 1.00 89.38 428 LEU A C 1
ATOM 3319 O O . LEU A 1 428 ? 5.317 -14.074 -19.719 1.00 89.38 428 LEU A O 1
ATOM 3323 N N . ALA A 1 429 ? 6.809 -14.264 -18.044 1.00 88.81 429 ALA A N 1
ATOM 3324 C CA . ALA A 1 429 ? 7.797 -13.343 -18.599 1.00 88.81 429 ALA A CA 1
ATOM 3325 C C . ALA A 1 429 ? 8.561 -13.946 -19.794 1.00 88.81 429 ALA A C 1
ATOM 3327 O O . ALA A 1 429 ? 9.785 -14.051 -19.778 1.00 88.81 429 ALA A O 1
ATOM 3328 N N . THR A 1 430 ? 7.841 -14.377 -20.827 1.00 92.31 430 THR A N 1
ATOM 3329 C CA . THR A 1 430 ? 8.427 -14.786 -22.108 1.00 92.31 430 THR A CA 1
ATOM 3330 C C . THR A 1 430 ? 8.710 -13.553 -22.958 1.00 92.31 430 THR A C 1
ATOM 3332 O O . THR A 1 430 ? 8.028 -12.533 -22.830 1.00 92.31 430 THR A O 1
ATOM 3335 N N . ARG A 1 431 ? 9.716 -13.634 -23.833 1.00 91.06 431 ARG A N 1
ATOM 3336 C CA . ARG A 1 431 ? 10.050 -12.518 -24.721 1.00 91.06 431 ARG A CA 1
ATOM 3337 C C . ARG A 1 431 ? 8.861 -12.143 -25.614 1.00 91.06 431 ARG A C 1
ATOM 3339 O O . ARG A 1 431 ? 8.531 -10.963 -25.689 1.00 91.06 431 ARG A O 1
ATOM 3346 N N . ASP A 1 432 ? 8.180 -13.138 -26.180 1.00 92.88 432 ASP A N 1
ATOM 3347 C CA . ASP A 1 432 ? 7.009 -12.948 -27.046 1.00 92.88 432 ASP A CA 1
ATOM 3348 C C . ASP A 1 432 ? 5.841 -12.280 -26.312 1.00 92.88 432 ASP A C 1
ATOM 3350 O O . ASP A 1 432 ? 5.199 -11.393 -26.865 1.00 92.88 432 ASP A O 1
ATOM 3354 N N . ALA A 1 433 ? 5.579 -12.643 -25.049 1.00 91.81 433 ALA A N 1
ATOM 3355 C CA . ALA A 1 433 ? 4.521 -11.998 -24.268 1.00 91.81 433 ALA A CA 1
ATOM 3356 C C . ALA A 1 433 ? 4.821 -10.514 -24.012 1.00 91.81 433 ALA A C 1
ATOM 3358 O O . ALA A 1 433 ? 3.939 -9.671 -24.175 1.00 91.81 433 ALA A O 1
ATOM 3359 N N . ILE A 1 434 ? 6.061 -10.179 -23.635 1.00 91.25 434 ILE A N 1
ATOM 3360 C CA . ILE A 1 434 ? 6.465 -8.786 -23.387 1.00 91.25 434 ILE A CA 1
ATOM 3361 C C . ILE A 1 434 ? 6.372 -7.976 -24.691 1.00 91.25 434 ILE A C 1
ATOM 3363 O O . ILE A 1 434 ? 5.852 -6.857 -24.681 1.00 91.25 434 ILE A O 1
ATOM 3367 N N . ASP A 1 435 ? 6.818 -8.555 -25.807 1.00 91.12 435 ASP A N 1
ATOM 3368 C CA . ASP A 1 435 ? 6.757 -7.940 -27.134 1.00 91.12 435 ASP A CA 1
ATOM 3369 C C . ASP A 1 435 ? 5.311 -7.712 -27.602 1.00 91.12 435 ASP A C 1
ATOM 3371 O O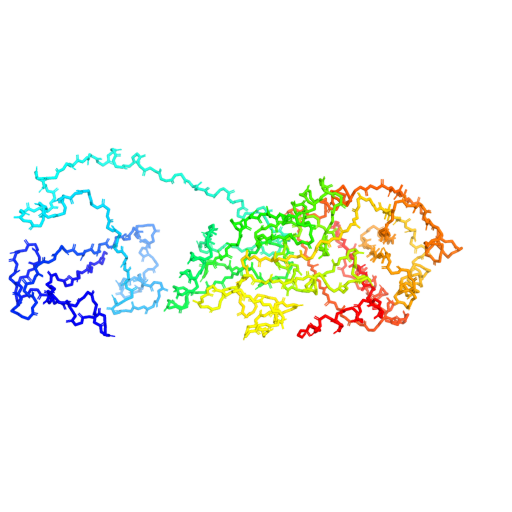 . ASP A 1 435 ? 4.958 -6.605 -28.009 1.00 91.12 435 ASP A O 1
ATOM 3375 N N . LEU A 1 436 ? 4.439 -8.713 -27.439 1.00 92.62 436 LEU A N 1
ATOM 3376 C CA . LEU A 1 436 ? 3.021 -8.628 -27.783 1.00 92.62 436 LEU A CA 1
ATOM 3377 C C . LEU A 1 436 ? 2.291 -7.564 -26.956 1.00 92.62 436 LEU A C 1
ATOM 3379 O O . LEU A 1 436 ? 1.520 -6.782 -27.515 1.00 92.62 436 LEU A O 1
ATOM 3383 N N . ILE A 1 437 ? 2.533 -7.505 -25.640 1.00 90.75 437 ILE A N 1
ATOM 3384 C CA . ILE A 1 437 ? 1.947 -6.485 -24.754 1.00 90.75 437 ILE A CA 1
ATOM 3385 C C . ILE A 1 437 ? 2.376 -5.086 -25.211 1.00 90.75 437 ILE A C 1
ATOM 3387 O O . ILE A 1 437 ? 1.538 -4.195 -25.357 1.00 90.75 437 ILE A O 1
ATOM 3391 N N . HIS A 1 438 ? 3.672 -4.903 -25.468 1.00 88.50 438 HIS A N 1
ATOM 3392 C CA . HIS A 1 438 ? 4.232 -3.641 -25.940 1.00 88.50 438 HIS A CA 1
ATOM 3393 C C . HIS A 1 438 ? 3.648 -3.220 -27.299 1.00 88.50 438 HIS A C 1
ATOM 3395 O O . HIS A 1 438 ? 3.124 -2.111 -27.432 1.00 88.50 438 HIS A O 1
ATOM 3401 N N . GLY A 1 439 ? 3.687 -4.112 -28.292 1.00 89.94 439 GLY A N 1
ATOM 3402 C CA . GLY A 1 439 ? 3.201 -3.848 -29.645 1.00 89.94 439 GLY A CA 1
ATOM 3403 C C . GLY A 1 439 ? 1.698 -3.577 -29.691 1.00 89.94 439 GLY A C 1
ATOM 3404 O O . GLY A 1 439 ? 1.261 -2.635 -30.355 1.00 89.94 439 GLY A O 1
ATOM 3405 N N . THR A 1 440 ? 0.908 -4.340 -28.927 1.00 91.44 440 THR A N 1
ATOM 3406 C CA . THR A 1 440 ? -0.544 -4.135 -28.820 1.00 91.44 440 THR A CA 1
ATOM 3407 C C . THR A 1 440 ? -0.858 -2.777 -28.209 1.00 91.44 440 THR A C 1
ATOM 3409 O O . THR A 1 440 ? -1.697 -2.056 -28.747 1.00 91.44 440 THR A O 1
ATOM 3412 N N . LEU A 1 441 ? -0.167 -2.390 -27.128 1.00 88.62 441 LEU A N 1
ATOM 3413 C CA . LEU A 1 441 ? -0.384 -1.086 -26.506 1.00 88.62 441 LEU A CA 1
ATOM 3414 C C . LEU A 1 441 ? -0.068 0.052 -27.480 1.00 88.62 441 LEU A C 1
ATOM 3416 O O . LEU A 1 441 ? -0.892 0.946 -27.633 1.00 88.62 441 LEU A O 1
ATOM 3420 N N . ILE A 1 442 ? 1.081 0.018 -28.162 1.00 87.88 442 ILE A N 1
ATOM 3421 C CA . ILE A 1 442 ? 1.441 1.048 -29.150 1.00 87.88 442 ILE A CA 1
ATOM 3422 C C . ILE A 1 442 ? 0.391 1.134 -30.256 1.00 87.88 442 ILE A C 1
ATOM 3424 O O . ILE A 1 442 ? -0.077 2.228 -30.576 1.00 87.88 442 ILE A O 1
ATOM 3428 N N . SER A 1 443 ? 0.010 -0.010 -30.827 1.00 90.19 443 SER A N 1
ATOM 3429 C CA . SER A 1 443 ? -0.950 -0.064 -31.928 1.00 90.19 443 SER A CA 1
ATOM 3430 C C . SER A 1 443 ? -2.312 0.499 -31.519 1.00 90.19 443 SER A C 1
ATOM 3432 O O . SER A 1 443 ? -2.833 1.407 -32.168 1.00 90.19 443 SER A O 1
ATOM 3434 N N . GLU A 1 444 ? -2.861 0.034 -30.395 1.00 91.00 444 GLU A N 1
ATOM 3435 C CA . GLU A 1 444 ? -4.171 0.466 -29.908 1.00 91.00 444 GLU A CA 1
ATOM 3436 C C . GLU A 1 444 ? -4.180 1.926 -29.459 1.00 91.00 444 GLU A C 1
ATOM 3438 O O . GLU A 1 444 ? -5.135 2.650 -29.749 1.00 91.00 444 GLU A O 1
ATOM 3443 N N . THR A 1 445 ? -3.116 2.381 -28.798 1.00 89.25 445 THR A N 1
ATOM 3444 C CA . THR A 1 445 ? -2.964 3.775 -28.379 1.00 89.25 445 THR A CA 1
ATOM 3445 C C . THR A 1 445 ? -2.922 4.705 -29.586 1.00 89.25 445 THR A C 1
ATOM 3447 O O . THR A 1 445 ? -3.695 5.661 -29.640 1.00 89.25 445 THR A O 1
ATOM 3450 N N . ASN A 1 446 ? -2.105 4.400 -30.596 1.00 88.44 446 ASN A N 1
ATOM 3451 C CA . ASN A 1 446 ? -2.050 5.200 -31.820 1.00 88.44 446 ASN A CA 1
ATOM 3452 C C . ASN A 1 446 ? -3.386 5.180 -32.571 1.00 88.44 446 ASN A C 1
ATOM 3454 O O . ASN A 1 446 ? -3.837 6.210 -33.061 1.00 88.44 446 ASN A O 1
ATOM 3458 N N . ARG A 1 447 ? -4.059 4.026 -32.623 1.00 91.12 447 ARG A N 1
ATOM 3459 C CA . ARG A 1 447 ? -5.353 3.882 -33.299 1.00 91.12 447 ARG A CA 1
ATOM 3460 C C . ARG A 1 447 ? -6.474 4.674 -32.625 1.00 91.12 447 ARG A C 1
ATOM 3462 O O . ARG A 1 447 ? -7.350 5.179 -33.320 1.00 91.12 447 ARG A O 1
ATOM 3469 N N . ARG A 1 448 ? -6.492 4.737 -31.290 1.00 90.25 448 ARG A N 1
ATOM 3470 C CA . ARG A 1 448 ? -7.624 5.282 -30.518 1.00 90.25 448 ARG A CA 1
ATOM 3471 C C . ARG A 1 448 ? -7.409 6.688 -29.969 1.00 90.25 448 ARG A C 1
ATOM 3473 O O . ARG A 1 448 ? -8.396 7.313 -29.597 1.00 90.25 448 ARG A O 1
ATOM 3480 N N . LEU A 1 449 ? -6.160 7.140 -29.837 1.00 89.44 449 LEU A N 1
ATOM 3481 C CA . LEU A 1 449 ? -5.821 8.373 -29.116 1.00 89.44 449 LEU A CA 1
ATOM 3482 C C . LEU A 1 449 ? -4.978 9.366 -29.930 1.00 89.44 449 LEU A C 1
ATOM 3484 O O . LEU A 1 449 ? -4.631 10.416 -29.398 1.00 89.44 449 LEU A O 1
ATOM 3488 N N . ALA A 1 450 ? -4.651 9.092 -31.199 1.00 88.69 450 ALA A N 1
ATOM 3489 C CA . ALA A 1 450 ? -3.843 10.009 -32.017 1.00 88.69 450 ALA A CA 1
ATOM 3490 C C . ALA A 1 450 ? -4.493 11.393 -32.234 1.00 88.69 450 ALA A C 1
ATOM 3492 O O . ALA A 1 450 ? -3.794 12.395 -32.384 1.00 88.69 450 ALA A O 1
ATOM 3493 N N . ASP A 1 451 ? -5.825 11.468 -32.214 1.00 89.50 451 ASP A N 1
ATOM 3494 C CA . ASP A 1 451 ? -6.606 12.707 -32.317 1.00 89.50 451 ASP A CA 1
ATOM 3495 C C . ASP A 1 451 ? -6.789 13.425 -30.964 1.00 89.50 451 ASP A C 1
ATOM 3497 O O . ASP A 1 451 ? -7.399 14.494 -30.903 1.00 89.50 451 ASP A O 1
ATOM 3501 N N . ARG A 1 452 ? -6.272 12.862 -29.863 1.00 84.88 452 ARG A N 1
ATOM 3502 C CA . ARG A 1 452 ? -6.454 13.381 -28.501 1.00 84.88 452 ARG A CA 1
ATOM 3503 C C . ARG A 1 452 ? -5.174 14.024 -27.979 1.00 84.88 452 ARG A C 1
ATOM 3505 O O . ARG A 1 452 ? -4.292 13.348 -27.458 1.00 84.88 452 ARG A O 1
ATOM 3512 N N . ALA A 1 453 ? -5.109 15.351 -28.047 1.00 83.00 453 ALA A N 1
ATOM 3513 C CA . ALA A 1 453 ? -4.059 16.110 -27.372 1.00 83.00 453 ALA A CA 1
ATOM 3514 C C . ALA A 1 453 ? -4.076 15.854 -25.850 1.00 83.00 453 ALA A C 1
ATOM 3516 O O . ALA A 1 453 ? -5.142 15.699 -25.249 1.00 83.00 453 ALA A O 1
ATOM 3517 N N . ASN A 1 454 ? -2.892 15.843 -25.226 1.00 77.88 454 ASN A N 1
ATOM 3518 C CA . ASN A 1 454 ? -2.686 15.619 -23.786 1.00 77.88 454 ASN A CA 1
ATOM 3519 C C . ASN A 1 454 ? -3.128 14.235 -23.262 1.00 77.88 454 ASN A C 1
ATOM 3521 O O . ASN A 1 454 ? -3.342 14.069 -22.059 1.00 77.88 454 ASN A O 1
ATOM 3525 N N . ALA A 1 455 ? -3.266 13.234 -24.138 1.00 80.12 455 ALA A N 1
ATOM 3526 C CA . ALA A 1 455 ? -3.500 11.848 -23.747 1.00 80.12 455 ALA A CA 1
ATOM 3527 C C . ALA A 1 455 ? -2.188 11.051 -23.797 1.00 80.12 455 ALA A C 1
ATOM 3529 O O . ALA A 1 455 ? -1.616 10.834 -24.862 1.00 80.12 455 ALA A O 1
ATOM 3530 N N . THR A 1 456 ? -1.740 10.559 -22.644 1.00 82.00 456 THR A N 1
ATOM 3531 C CA . THR A 1 456 ? -0.569 9.678 -22.549 1.00 82.00 456 THR A CA 1
ATOM 3532 C C . THR A 1 456 ? -0.996 8.303 -22.056 1.00 82.00 456 THR A C 1
ATOM 3534 O O . THR A 1 456 ? -1.796 8.183 -21.127 1.00 82.00 456 THR A O 1
ATOM 3537 N N . THR A 1 457 ? -0.432 7.257 -22.651 1.00 86.44 457 THR A N 1
ATOM 3538 C CA . THR A 1 457 ? -0.583 5.875 -22.175 1.00 86.44 457 THR A CA 1
ATOM 3539 C C . THR A 1 457 ? 0.777 5.306 -21.819 1.00 86.44 457 THR A C 1
ATOM 3541 O O . THR A 1 457 ? 1.808 5.835 -22.235 1.00 86.44 457 THR A O 1
ATOM 3544 N N . GLY A 1 458 ? 0.801 4.210 -21.076 1.00 88.00 458 GLY A N 1
ATOM 3545 C CA . GLY A 1 458 ? 2.040 3.487 -20.879 1.00 88.00 458 GLY A CA 1
ATOM 3546 C C . GLY A 1 458 ? 1.826 2.109 -20.289 1.00 88.00 458 GLY A C 1
ATOM 3547 O O . GLY A 1 458 ? 0.770 1.806 -19.737 1.00 88.00 458 GLY A O 1
ATOM 3548 N N . VAL A 1 459 ? 2.863 1.291 -20.401 1.00 88.69 459 VAL A N 1
ATOM 3549 C CA . VAL A 1 459 ? 2.980 0.006 -19.718 1.00 88.69 459 VAL A CA 1
ATOM 3550 C C . VAL A 1 459 ? 4.207 0.058 -18.833 1.00 88.69 459 VAL A C 1
ATOM 3552 O O . VAL A 1 459 ? 5.298 0.405 -19.281 1.00 88.69 459 VAL A O 1
ATOM 3555 N N . SER A 1 460 ? 4.033 -0.296 -17.564 1.00 89.19 460 SER A N 1
ATOM 3556 C CA . SER A 1 460 ? 5.153 -0.596 -16.686 1.00 89.19 460 SER A CA 1
ATOM 3557 C C . SER A 1 460 ? 5.247 -2.102 -16.527 1.00 89.19 460 SER A C 1
ATOM 3559 O O . SER A 1 460 ? 4.329 -2.721 -15.989 1.00 89.19 460 SER A O 1
ATOM 3561 N N . PHE A 1 461 ? 6.348 -2.693 -16.985 1.00 90.94 461 PHE A N 1
ATOM 3562 C CA . PHE A 1 461 ? 6.598 -4.104 -16.715 1.00 90.94 461 PHE A CA 1
ATOM 3563 C C . PHE A 1 461 ? 7.100 -4.248 -15.281 1.00 90.94 461 PHE A C 1
ATOM 3565 O O . PHE A 1 461 ? 7.885 -3.437 -14.804 1.00 90.94 461 PHE A O 1
ATOM 3572 N N . GLN A 1 462 ? 6.633 -5.269 -14.574 1.00 89.62 462 GLN A N 1
ATOM 3573 C CA . GLN A 1 462 ? 7.019 -5.543 -13.190 1.00 89.62 462 GLN A CA 1
ATOM 3574 C C . GLN A 1 462 ? 7.647 -6.937 -13.151 1.00 89.62 462 GLN A C 1
ATOM 3576 O O . GLN A 1 462 ? 6.958 -7.899 -12.819 1.00 89.62 462 GLN A O 1
ATOM 3581 N N . PRO A 1 463 ? 8.907 -7.088 -13.600 1.00 87.19 463 PRO A N 1
ATOM 3582 C CA . PRO A 1 463 ? 9.529 -8.399 -13.722 1.00 87.19 463 PRO A CA 1
ATOM 3583 C C . PRO A 1 463 ? 9.695 -9.041 -12.340 1.00 87.19 463 PRO A C 1
ATOM 3585 O O . PRO A 1 463 ? 10.495 -8.587 -11.523 1.00 87.19 463 PRO A O 1
ATOM 3588 N N . LEU A 1 464 ? 8.933 -10.106 -12.091 1.00 88.44 464 LEU A N 1
ATOM 3589 C CA . LEU A 1 464 ? 9.020 -10.908 -10.874 1.00 88.44 464 LEU A CA 1
ATOM 3590 C C . LEU A 1 464 ? 9.991 -12.062 -11.116 1.00 88.44 464 LEU A C 1
ATOM 3592 O O . LEU A 1 464 ? 9.763 -12.911 -11.977 1.00 88.44 464 LEU A O 1
ATOM 3596 N N . THR A 1 465 ? 11.099 -12.077 -10.381 1.00 87.19 465 THR A N 1
ATOM 3597 C CA . THR A 1 465 ? 12.136 -13.099 -10.545 1.00 87.19 465 THR A CA 1
ATOM 3598 C C . THR A 1 465 ? 11.734 -14.407 -9.857 1.00 87.19 465 THR A C 1
ATOM 3600 O O . THR A 1 465 ? 10.895 -14.433 -8.956 1.00 87.19 465 THR A O 1
ATOM 3603 N N . LYS A 1 466 ? 12.372 -15.523 -10.229 1.00 86.81 466 LYS A N 1
ATOM 3604 C CA . LYS A 1 466 ? 12.169 -16.801 -9.519 1.00 86.81 466 LYS A CA 1
ATOM 3605 C C . LYS A 1 466 ? 12.521 -16.699 -8.032 1.00 86.81 466 LYS A C 1
ATOM 3607 O O . LYS A 1 466 ? 11.838 -17.295 -7.207 1.00 86.81 466 LYS A O 1
ATOM 3612 N N . GLU A 1 467 ? 13.555 -15.925 -7.697 1.00 88.44 467 GLU A N 1
ATOM 3613 C CA . GLU A 1 467 ? 13.959 -15.715 -6.305 1.00 88.44 467 GLU A CA 1
ATOM 3614 C C . GLU A 1 467 ? 12.895 -14.948 -5.518 1.00 88.44 467 GLU A C 1
ATOM 3616 O O . GLU A 1 467 ? 12.561 -15.356 -4.412 1.00 88.44 467 GLU A O 1
ATOM 3621 N N . PHE A 1 468 ? 12.282 -13.919 -6.111 1.00 90.31 468 PHE A N 1
ATOM 3622 C CA . PHE A 1 468 ? 11.144 -13.222 -5.509 1.00 90.31 468 PHE A CA 1
ATOM 3623 C C . PHE A 1 468 ? 10.022 -14.193 -5.102 1.00 90.31 468 PHE A C 1
ATOM 3625 O O . PHE A 1 468 ? 9.576 -14.175 -3.956 1.00 90.31 468 PHE A O 1
ATOM 3632 N N . ILE A 1 469 ? 9.610 -15.083 -6.014 1.00 89.31 469 ILE A N 1
ATOM 3633 C CA . ILE A 1 469 ? 8.554 -16.072 -5.743 1.00 89.31 469 ILE A CA 1
ATOM 3634 C C . ILE A 1 469 ? 8.995 -17.066 -4.663 1.00 89.31 469 ILE A C 1
ATOM 3636 O O . ILE A 1 469 ? 8.225 -17.383 -3.757 1.00 89.31 469 ILE A O 1
ATOM 3640 N N . ARG A 1 470 ? 10.251 -17.528 -4.717 1.00 91.88 470 ARG A N 1
ATOM 3641 C CA . ARG A 1 470 ? 10.818 -18.438 -3.713 1.00 91.88 470 ARG A CA 1
ATOM 3642 C C . ARG A 1 470 ? 10.749 -17.839 -2.308 1.00 91.88 470 ARG A C 1
ATOM 3644 O O . ARG A 1 470 ? 10.408 -18.552 -1.370 1.00 91.88 470 ARG A O 1
ATOM 3651 N N . GLN A 1 471 ? 11.040 -16.547 -2.164 1.00 92.62 471 GLN A N 1
ATOM 3652 C CA . GLN A 1 471 ? 10.969 -15.851 -0.878 1.00 92.62 471 GLN A CA 1
ATOM 3653 C C . GLN A 1 471 ? 9.544 -15.804 -0.316 1.00 92.62 471 GLN A C 1
ATOM 3655 O O . GLN A 1 471 ? 9.375 -16.017 0.881 1.00 92.62 471 GLN A O 1
ATOM 3660 N N . GLY A 1 472 ? 8.528 -15.607 -1.163 1.00 90.94 472 GLY A N 1
ATOM 3661 C CA . GLY A 1 472 ? 7.125 -15.687 -0.739 1.00 90.94 472 GLY A CA 1
ATOM 3662 C C . GLY A 1 472 ? 6.744 -17.084 -0.235 1.00 90.94 472 GLY A C 1
ATOM 3663 O O . GLY A 1 472 ? 6.197 -17.226 0.858 1.00 90.94 472 GLY A O 1
ATOM 3664 N N . ILE A 1 473 ? 7.131 -18.138 -0.969 1.00 92.56 473 ILE A N 1
ATOM 3665 C CA . ILE A 1 473 ? 6.888 -19.540 -0.572 1.00 92.56 473 ILE A CA 1
ATOM 3666 C C . ILE A 1 473 ? 7.531 -19.853 0.786 1.00 92.56 473 ILE A C 1
ATOM 3668 O O . ILE A 1 473 ? 6.888 -20.437 1.655 1.00 92.56 473 ILE A O 1
ATOM 3672 N N . LEU A 1 474 ? 8.781 -19.429 0.998 1.00 93.31 474 LEU A N 1
ATOM 3673 C CA . LEU A 1 474 ? 9.498 -19.651 2.261 1.00 93.31 474 LEU A CA 1
ATOM 3674 C C . LEU A 1 474 ? 8.853 -18.959 3.468 1.00 93.31 474 LEU A C 1
ATOM 3676 O O . LEU A 1 474 ? 9.156 -19.312 4.604 1.00 93.31 474 LEU A O 1
ATOM 3680 N N . LYS A 1 475 ? 7.974 -17.986 3.230 1.00 92.56 475 LYS A N 1
ATOM 3681 C CA . LYS A 1 475 ? 7.307 -17.180 4.255 1.00 92.56 475 LYS A CA 1
ATOM 3682 C C . LYS A 1 475 ? 5.821 -17.520 4.386 1.00 92.56 475 LYS A C 1
ATOM 3684 O O . LYS A 1 475 ? 5.003 -16.662 4.720 1.00 92.56 475 LYS A O 1
ATOM 3689 N N . GLY A 1 476 ? 5.475 -18.773 4.092 1.00 89.81 476 GLY A N 1
ATOM 3690 C CA . GLY A 1 476 ? 4.121 -19.316 4.222 1.00 89.81 476 GLY A CA 1
ATOM 3691 C C . GLY A 1 476 ? 3.213 -19.075 3.013 1.00 89.81 476 GLY A C 1
ATOM 3692 O O . GLY A 1 476 ? 2.041 -19.435 3.058 1.00 89.81 476 GLY A O 1
ATOM 3693 N N . GLY A 1 477 ? 3.729 -18.483 1.931 1.00 89.19 477 GLY A N 1
ATOM 3694 C CA . GLY A 1 477 ? 2.945 -18.172 0.738 1.00 89.19 477 GLY A CA 1
ATOM 3695 C C . GLY A 1 477 ? 1.916 -17.060 0.948 1.00 89.19 477 GLY A C 1
ATOM 3696 O O . GLY A 1 477 ? 1.864 -16.407 1.994 1.00 89.19 477 GLY A O 1
ATOM 3697 N N . ASN A 1 478 ? 1.108 -16.841 -0.083 1.00 87.12 478 ASN A N 1
ATOM 3698 C CA . ASN A 1 478 ? 0.031 -15.856 -0.125 1.00 87.12 478 ASN A CA 1
ATOM 3699 C C . ASN A 1 478 ? -1.241 -16.546 -0.666 1.00 87.12 478 ASN A C 1
ATOM 3701 O O . ASN A 1 478 ? -1.088 -17.558 -1.359 1.00 87.12 478 ASN A O 1
ATOM 3705 N N . PRO A 1 479 ? -2.444 -16.032 -0.345 1.00 80.81 479 PRO A N 1
ATOM 3706 C CA . PRO A 1 479 ? -3.716 -16.566 -0.839 1.00 80.81 479 PRO A CA 1
ATOM 3707 C C . PRO A 1 479 ? -3.850 -16.696 -2.355 1.00 80.81 479 PRO A C 1
ATOM 3709 O O . PRO A 1 479 ? -3.265 -15.856 -3.082 1.00 80.81 479 PRO A O 1
#

Solvent-accessible surface area (backbone atoms only — not comparable to full-atom values): 27004 Å² total; per-residue (Å²): 114,52,79,50,76,55,57,31,9,28,46,80,76,52,97,64,37,101,79,73,46,83,31,46,34,58,41,75,47,80,41,80,91,73,65,32,55,49,38,88,77,15,64,36,80,50,77,75,54,71,48,76,52,76,76,89,52,72,96,70,68,53,75,88,77,37,51,94,86,70,54,82,74,86,71,54,96,83,71,57,91,81,74,79,89,77,82,86,84,86,82,91,79,70,64,85,65,51,57,57,53,47,71,78,40,91,55,81,92,66,42,91,85,52,92,81,78,55,69,73,62,56,66,66,72,67,82,69,80,88,70,86,73,61,88,83,73,50,44,53,19,50,71,56,73,59,60,39,62,44,76,46,71,44,74,46,71,68,53,51,42,51,48,53,53,51,28,62,75,69,68,49,47,67,23,60,26,42,32,39,57,73,48,47,72,84,51,67,48,34,39,63,83,21,33,31,40,34,33,55,53,22,59,54,74,47,69,47,96,86,56,51,40,35,40,37,19,16,19,30,31,32,42,60,55,30,56,58,31,48,80,75,30,25,37,59,56,40,65,68,35,21,69,40,12,42,36,61,36,31,17,55,16,29,70,24,59,52,16,40,66,47,10,35,18,23,52,38,52,62,35,36,35,33,38,70,93,44,86,42,80,17,26,81,86,54,98,38,26,64,72,36,41,44,39,28,43,51,40,78,75,81,45,50,64,50,32,39,30,28,44,43,43,87,44,56,32,25,34,38,31,47,34,34,32,56,54,92,46,44,70,50,50,51,50,34,51,33,48,41,27,73,50,38,48,81,45,38,53,39,31,66,47,40,34,43,37,36,30,33,50,78,70,43,50,43,40,36,36,39,42,37,33,73,39,86,67,92,56,73,70,80,46,28,82,58,41,49,95,65,41,70,64,79,44,73,50,78,48,80,40,39,59,50,61,58,20,58,76,42,52,79,78,58,56,65,82,45,74,50,83,68,85,86,84,88,74,74,79,43,63,68,53,55,48,48,54,52,52,49,49,53,50,51,41,43,74,75,31,37,90,34,78,96,47,72,49,70,52,68,58,75,66,72,23,71,43,18,54,51,34,25,53,78,52,77,44,60,115

Foldseek 3Di:
DDKDKAAFFAQVPDPADPVRHVRGHHAPDDHVLVVGARDPSRRDGHDIDMDDDDDDCVVVPDQVPDPPVRDDPDDDPVRDPPPPPDDDDDDDDDDDCQRVLPSVDNDDPDRVSDDDDDPVVVVVPDDPPPDPDPLQQQALFPVADAAALEEDEDLDVVSVLVVVVVCVVSVFDEFEDASNYDQDHPHRDDHPSHYRYYLLNLQDWDADPVRFKIKGFQNAFLLVNQVVQLVVQKDFFAALARSDGGQQQQQQQHHGQLLLQAAGSVLFFAWWQWDDSHTDIEGCPDPRVVVSFCSNRVGPPHTDTGMTMGGMDRQNKKKKKKFKFAPVLVLLLLVLVLCCLEPVNVQSQKFKKWKWKADLQVRGIMIIMMIMGRDPDDDCVSCCSVDPPRGDTPDMDIDIHGSSVSNVVNNVSRDSPHHDHDDDDDDDSDSVVSVCVVVVCSVVCNVPPNVPPPDMDMDIDGRQHPSSQVSQVVSVHHD

InterPro domains:
  IPR006094 FAD linked oxidase, N-terminal [PF01565] (160-277)
  IPR016166 FAD-binding domain, PCMH-type [PS51387] (144-315)
  IPR016169 FAD-binding, type PCMH, subdomain 2 [G3DSA:3.30.465.10] (113-351)
  IPR018535 Domain of unknown function DUF1996 [PF09362] (2-94)
  IPR036318 FAD-binding, type PCMH-like superfamily [SSF56176] (146-315)
  IPR050416 FAD-linked Oxidoreductases in Biosynthetic Pathways [PTHR42973] (142-393)

Mean predicted aligned error: 14.17 Å

Sequence (479 aa):
MTAVRFPTCWDGKNLDSPDHMAHMSYPEFGSFESGGPCPASHPVRMGQLFYEVIWDTTQFNNKDDWPSDGSQPFVWSFGDGTGYANHGDYLFGWKDDALQRALDNPCYIDCPTLKTQDAAAMNKCTVDRVVKEEIDACNYAASNYKHPNSVFTHVDARGIVFAVQKFTHTETKFAVRGGGHMPIAGSSKIDATGVLLSTTDFNGLQLNGNKDVVSVGAGLRWAQVYNFLAKEGLAAVGGRVGEIGVSGLLLGGGLSIYSSRYGFASDNVLKYEVIDGSIVEATANDSHSDLFWVPKAGGNSFCIVTRFDLATLKSPKVFIESSEYSSDQAPKFIDAVYNFAQYGATIAKAALTPVVTIDAHMKEVRCLATKFYDSDIDISYVWSNFTKPIIKPVKHDYKLQPLNEVLKSYQGWVPGTLRRRWQVISSLATRDAIDLIHGTLISETNRRLADRANATTGVSFQPLTKEFIRQGILKGGNP

Organism: Phaeosphaeria nodorum (strain SN15 / ATCC MYA-4574 / FGSC 10173) (NCBI:txid321614)

Nearest PDB structures (foldseek):
  6fyb-assembly1_A  TM=8.312E-01  e=1.196E-16  Streptomyces maritimus
  6fyf-assembly3_C  TM=7.859E-01  e=5.493E-17  Streptomyces maritimus
  2bvf-assembly2_B  TM=8.480E-01  e=3.850E-15  Paenarthrobacter nicotinovorans
  5l6f-assembly1_A  TM=7.458E-01  e=1.877E-15  Thermothelomyces thermophilus ATCC 42464
  6yjo-assembly1_A  TM=7.679E-01  e=2.057E-14  Fusarium graminearum PH-1